Protein AF-A0A3C1PM83-F1 (afdb_monomer)

Secondary structure (DSSP, 8-state):
--PPPP--------------S-------SPEEEEEE-TTT--EEEEEEEE-SS-TTSEEEEEEEE-TTS-EEEEEEEETTEEEEEEEEE-SSSS--EEEEEEEETTEEEEEEEEEESSTT--EEEEEETTSSSEEEEEE-TTSSEEEEEEEEEETTEEEEEEEEEEE-TTS-EEEEEEEETTEEEEEEEEE-TTS-EEEEEEE-TTS-B-EEEEEE-TTS-EEEEEEEETTEEEEEEEHHHHHHHHHHHHHHHHHHHHTTS-GGGHHHHHHHHHHHHH--TT---HHHHHHHHHHHHHHHHHHHHHHHHHHHHHHHHHHHHHHHHHHTTT-HHHHHHHHHHHHHHHHHHHT---HHHHHHHHHHHHHHHHHHHHHHHHHHHHHHHHHHHHHHHHHHHHHH-HHHIIIIIHHHHHHHHHHHH-SSHHHHHHHHHHHHHHHHHHHHHHHHHHHHHHHHHHHHHHHHHHHHH-HHHHHHHHHHHHHHHHHHHH--SHHHHHHHHHHHHHHHHHHHHHHHHHHHHHHHHHHHHHHHHHHHTT-STTHHHHHHHHHHHHHHHHHHHH--SHHHHHHHHHHHHHHHHHHHTTTTS--HHHHHHHHH--SHHHHHHHTT---------

Sequence (621 aa):
MKRIPIFLILIIAFVSGFAQSDIPDLPTSPKAVIGTDAETGQQVKELYYVLKANPAIKHSEYRAFNLSDSLVKQGFYDKGKMHSTWMAYYNSEPYNLMYKGNYNQDAKVGVWTYYYNSPGKAKKEEINYNTSPLEQTKFHRNGSIEGRGTVTQQGNKFIETGKWTLYSTAGKIEAEGTFAGGNKTGEWTSYDASGNKKMIETYNNSGVLDGPKKFFTPAGDVDKTEFYIAGKLDRIEDKFTFLAEELDKLSKNANEQYKTFPVILSGEIAEINASIKNYSKETRTPENLKIGENLRDRFLFATNNFAKLTELNQSITASFAAIESKYKNFHGDVFESEMAANYKAKKEFESVSSVKLKLEKGELLINSIKVTDKRFVDLDANKKKIYEKLAEIEKYLKTDYPKIYNTEYTKIKLKSDSYFMLKTIDEKNIAANLLIPELETMANESAKIKQLDGELNNSSQIMDLYKNTYIPIYTNLAPLYDAAIKKFNGSMDISAKLADGASVMGYLKKIEVDFQSINNQVVAIKNKKLEFENAFKEDKENKYIYKRAGRLIEVYEEAYGLQQITTRKLSVGKEFIAMIDLFLGYKGKDNFELNEKLKEMVTTQEMKDAFGIKNPYPFPE

Radius of gyration: 70.11 Å; Cα contacts (8 Å, |Δi|>4): 840; chains: 1; bounding box: 136×83×180 Å

Solvent-accessible surface area (backbone atoms only — not comparable to full-atom values): 33751 Å² total; per-residue (Å²): 142,86,86,83,88,82,84,81,83,84,86,85,87,83,89,85,83,87,74,95,72,79,80,74,76,60,60,47,80,71,47,77,46,82,50,63,42,89,89,78,71,44,66,24,39,36,40,33,20,21,32,63,95,41,76,89,33,40,16,46,58,35,40,28,18,38,90,86,71,46,74,33,34,37,31,30,26,53,85,57,25,41,22,52,60,36,38,35,26,41,96,48,92,70,64,42,71,31,34,40,31,32,27,58,73,63,40,70,37,48,61,31,41,40,41,48,68,62,92,94,58,40,40,39,36,35,39,30,52,79,44,88,67,30,36,37,40,36,29,38,75,89,69,33,52,32,32,39,32,31,29,46,79,57,90,97,41,77,37,39,25,49,56,35,43,30,30,36,87,86,62,47,59,39,34,36,34,31,27,46,87,60,25,49,24,47,62,31,41,28,33,40,99,86,64,47,61,39,36,36,40,23,20,35,85,83,44,40,41,35,41,57,32,38,32,37,35,99,88,67,49,79,51,35,37,39,32,26,57,84,62,40,83,73,52,76,52,40,63,66,62,54,50,55,52,50,46,52,51,50,51,53,51,46,60,57,64,53,70,80,46,74,85,49,50,50,58,65,54,46,51,52,55,54,52,48,72,72,56,56,93,84,56,95,42,75,67,48,50,52,53,49,52,55,49,46,53,53,48,53,53,52,54,59,48,47,58,53,50,52,52,50,51,51,49,47,51,52,48,51,51,50,51,49,67,70,38,68,82,80,40,63,91,38,44,64,72,69,42,44,62,56,54,50,42,48,55,56,32,71,71,45,38,50,70,69,62,28,51,55,40,46,55,55,41,49,52,51,51,53,53,52,54,49,54,52,53,52,45,53,53,47,53,52,52,52,52,54,36,50,50,59,36,47,72,50,30,55,77,79,34,50,56,30,28,70,58,51,49,49,52,55,48,53,54,52,54,51,46,71,69,50,73,48,67,64,62,29,51,55,48,42,69,61,47,48,60,55,42,52,50,50,32,54,50,50,51,50,50,52,52,49,53,56,55,50,60,54,46,53,57,52,52,54,52,35,51,76,73,38,52,37,57,33,72,69,46,44,64,58,42,54,52,30,49,51,48,31,76,61,41,58,44,68,70,55,28,51,54,31,45,52,50,36,53,53,50,51,54,49,53,52,54,53,49,53,53,49,52,53,48,53,51,49,43,54,52,50,52,51,52,46,49,74,65,33,75,84,36,73,85,46,43,37,47,42,55,54,52,51,53,51,48,54,53,45,49,51,55,38,67,69,42,48,47,62,73,57,27,55,50,47,48,52,52,46,44,53,51,51,52,57,57,54,69,52,64,97,55,94,50,63,72,60,26,58,58,46,64,77,52,84,50,74,64,56,50,31,58,74,72,65,58,82,77,87,72,85,66,84,129

Nearest PDB structures (foldseek):
  5e9u-assembly1_D  TM=5.858E-01  e=2.031E-02  Streptococcus gordonii
  7vfk-assembly1_B  TM=3.932E-01  e=6.225E-03  Staphylococcus aureus subsp. aureus USA300
  7vfm-assembly1_A  TM=3.520E-01  e=4.264E-03  Staphylococcus aureus subsp. aureus USA300
  7vfn-assembly1_A  TM=3.431E-01  e=9.089E-03  Staphylococcus aureus subsp. aureus USA300

Mean predicted aligned error: 18.22 Å

Foldseek 3Di:
DDDDDDDDDDDDDDDDDDDDDDPDQDWDQWDWDWDADPVPRAIWTKTFTAGPVDRVATAAKIWIAHPVRHTAKIAGDHRNFGAAKIWGFDPDPVGHTQKIFGDDRNHTAAKIWGWPDDDQQTWIKIWHPVDVQIKIWTAHSVRATQKIDGWDDDPPDTAFFAKMFGADPVGATQKIAGDDRNAGAAWMWGADPVRATAWIFHAHNVNAGAAWIFGADPVGHTAKIFGDHRNHTDDIDGLLVVLVVLLVVLLVVLVVLCVPPPPQQCVLNVVLVVLVVVLDSVDPDPVSSVSSVVSSVSSVVSVVLSVVLVVLVVLLVVLVVVLCVVCVPPQVLQSCVLCVVLVVLVVVLSNHRDSVVNSVSSVVSSVSSVVSVVLVVLLVVLLVLLVVLLCLLCVQCVPPPVLQCVPPSVVLVVLVVVLVVDRYSVSNSVSSVVSNVVSVVSSVLSVVLVVLVVVVVVLVVVLVVCVVPPVLLNVPLVVVLVVLVVQLSVDRHSVSNNVSSVSNVVSSVVSVVLVVLLVVLVVLLVVLVVVLCVQPVPPPQQVLLSVLLVVLLVLLVVVLVPDSHSVVSSVSSVVSSVSSVLSSVCGPHRPNVLSVQSPPDDDNVSSCVSSVPPDDDDRPD

pLDDT: mean 83.54, std 14.22, range [25.66, 98.25]

Structure (mmCIF, N/CA/C/O backbone):
data_AF-A0A3C1PM83-F1
#
_entry.id   AF-A0A3C1PM83-F1
#
loop_
_atom_site.group_PDB
_atom_site.id
_atom_site.type_symbol
_atom_site.label_atom_id
_atom_site.label_alt_id
_atom_site.label_comp_id
_atom_site.label_asym_id
_atom_site.label_entity_id
_atom_site.label_seq_id
_atom_site.pdbx_PDB_ins_code
_atom_site.Cartn_x
_atom_site.Cartn_y
_atom_site.Cartn_z
_atom_site.occupancy
_atom_site.B_iso_or_equiv
_atom_site.auth_seq_id
_atom_site.auth_comp_id
_atom_site.auth_asym_id
_atom_site.auth_atom_id
_atom_site.pdbx_PDB_model_num
ATOM 1 N N . MET A 1 1 ? 90.529 -6.943 -87.919 1.00 39.31 1 MET A N 1
ATOM 2 C CA . MET A 1 1 ? 91.614 -7.075 -86.917 1.00 39.31 1 MET A CA 1
ATOM 3 C C . MET A 1 1 ? 91.334 -6.175 -85.717 1.00 39.31 1 MET A C 1
ATOM 5 O O . MET A 1 1 ? 91.523 -4.975 -85.825 1.00 39.31 1 MET A O 1
ATOM 9 N N . LYS A 1 2 ? 90.882 -6.747 -84.595 1.00 33.28 2 LYS A N 1
ATOM 10 C CA . LYS A 1 2 ? 91.380 -6.540 -83.217 1.00 33.28 2 LYS A CA 1
ATOM 11 C C . LYS A 1 2 ? 90.613 -7.521 -82.313 1.00 33.28 2 LYS A C 1
ATOM 13 O O . LYS A 1 2 ? 89.455 -7.818 -82.570 1.00 33.28 2 LYS A O 1
ATOM 18 N N . ARG A 1 3 ? 91.356 -8.157 -81.409 1.00 30.62 3 ARG A N 1
ATOM 19 C CA . ARG A 1 3 ? 91.141 -9.500 -80.843 1.00 30.62 3 ARG A CA 1
ATOM 20 C C . ARG A 1 3 ? 90.164 -9.491 -79.658 1.00 30.62 3 ARG A C 1
ATOM 22 O O . ARG A 1 3 ? 90.212 -8.572 -78.851 1.00 30.62 3 ARG A O 1
ATOM 29 N N . ILE A 1 4 ? 89.362 -10.550 -79.532 1.00 30.83 4 ILE A N 1
ATOM 30 C CA . ILE A 1 4 ? 88.585 -10.902 -78.330 1.00 30.83 4 ILE A CA 1
ATOM 31 C C . ILE A 1 4 ? 89.421 -11.921 -77.531 1.00 30.83 4 ILE A C 1
ATOM 33 O O . ILE A 1 4 ? 89.938 -12.857 -78.149 1.00 30.83 4 ILE A O 1
ATOM 37 N N . PRO A 1 5 ? 89.620 -11.764 -76.208 1.00 34.84 5 PRO A N 1
ATOM 38 C CA . PRO A 1 5 ? 90.421 -12.697 -75.428 1.00 34.84 5 PRO A CA 1
ATOM 39 C C . PRO A 1 5 ? 89.619 -13.958 -75.077 1.00 34.84 5 PRO A C 1
ATOM 41 O O . PRO A 1 5 ? 88.510 -13.893 -74.553 1.00 34.84 5 PRO A O 1
ATOM 44 N N . ILE A 1 6 ? 90.220 -15.108 -75.375 1.00 28.92 6 ILE A N 1
ATOM 45 C CA . ILE A 1 6 ? 89.787 -16.450 -74.981 1.00 28.92 6 ILE A CA 1
ATOM 46 C C . ILE A 1 6 ? 90.220 -16.663 -73.526 1.00 28.92 6 ILE A C 1
ATOM 48 O O . ILE A 1 6 ? 91.416 -16.617 -73.238 1.00 28.92 6 ILE A O 1
ATOM 52 N N . PHE A 1 7 ? 89.275 -16.906 -72.615 1.00 29.89 7 PHE A N 1
ATOM 53 C CA . PHE A 1 7 ? 89.589 -17.406 -71.275 1.00 29.89 7 PHE A CA 1
ATOM 54 C C . PHE A 1 7 ? 89.691 -18.934 -71.317 1.00 29.89 7 PHE A C 1
ATOM 56 O O . PHE A 1 7 ? 88.713 -19.639 -71.558 1.00 29.89 7 PHE A O 1
ATOM 63 N N . LEU A 1 8 ? 90.914 -19.419 -71.109 1.00 25.66 8 LEU A N 1
ATOM 64 C CA . LEU A 1 8 ? 91.281 -20.818 -70.921 1.00 25.66 8 LEU A CA 1
ATOM 65 C C . LEU A 1 8 ? 90.934 -21.219 -69.473 1.00 25.66 8 LEU A C 1
ATOM 67 O O . LEU A 1 8 ? 91.426 -20.582 -68.542 1.00 25.66 8 LEU A O 1
ATOM 71 N N . ILE A 1 9 ? 90.130 -22.265 -69.265 1.00 32.97 9 ILE A N 1
ATOM 72 C CA . ILE A 1 9 ? 90.004 -22.922 -67.953 1.00 32.97 9 ILE A CA 1
ATOM 73 C C . ILE A 1 9 ? 90.924 -24.144 -67.959 1.00 32.97 9 ILE A C 1
ATOM 75 O O . ILE A 1 9 ? 90.742 -25.080 -68.736 1.00 32.97 9 ILE A O 1
ATOM 79 N N . LEU A 1 10 ? 91.939 -24.087 -67.099 1.00 27.20 10 LEU A N 1
ATOM 80 C CA . LEU A 1 10 ? 92.890 -25.152 -66.801 1.00 27.20 10 LEU A CA 1
ATOM 81 C C . LEU A 1 10 ? 92.212 -26.204 -65.910 1.00 27.20 10 LEU A C 1
ATOM 83 O O . LEU A 1 10 ? 91.784 -25.895 -64.800 1.00 27.20 10 LEU A O 1
ATOM 87 N N . ILE A 1 11 ? 92.148 -27.447 -66.386 1.00 32.34 11 ILE A N 1
ATOM 88 C CA . ILE A 1 11 ? 91.860 -28.627 -65.564 1.00 32.34 11 ILE A CA 1
ATOM 89 C C . ILE A 1 11 ? 93.205 -29.155 -65.056 1.00 32.34 11 ILE A C 1
ATOM 91 O O . ILE A 1 11 ? 94.041 -29.576 -65.853 1.00 32.34 11 ILE A O 1
ATOM 95 N N . ILE A 1 12 ? 93.407 -29.146 -63.737 1.00 32.59 12 ILE A N 1
ATOM 96 C CA . ILE A 1 12 ? 94.459 -29.920 -63.069 1.00 32.59 12 ILE A CA 1
ATOM 97 C C . ILE A 1 12 ? 93.770 -31.096 -62.380 1.00 32.59 12 ILE A C 1
ATOM 99 O O . ILE A 1 12 ? 92.945 -30.904 -61.490 1.00 32.59 12 ILE A O 1
ATOM 103 N N . ALA A 1 13 ? 94.115 -32.307 -62.809 1.00 34.12 13 ALA A N 1
ATOM 104 C CA . ALA A 1 13 ? 93.794 -33.546 -62.119 1.00 34.12 13 ALA A CA 1
ATOM 105 C C . ALA A 1 13 ? 95.011 -33.990 -61.294 1.00 34.12 13 ALA A C 1
ATOM 107 O O . ALA A 1 13 ? 96.122 -34.051 -61.819 1.00 34.12 13 ALA A O 1
ATOM 108 N N . PHE A 1 14 ? 94.786 -34.352 -60.031 1.00 32.16 14 PHE A N 1
ATOM 109 C CA . PHE A 1 14 ? 95.650 -35.269 -59.290 1.00 32.16 14 PHE A CA 1
ATOM 110 C C . PHE A 1 14 ? 94.783 -36.381 -58.682 1.00 32.16 14 PHE A C 1
ATOM 112 O O . PHE A 1 14 ? 93.689 -36.141 -58.179 1.00 32.16 14 PHE A O 1
ATOM 119 N N . VAL A 1 15 ? 95.284 -37.602 -58.843 1.00 34.34 15 VAL A N 1
ATOM 120 C CA . VAL A 1 15 ? 94.665 -38.931 -58.689 1.00 34.34 15 VAL A CA 1
ATOM 121 C C . VAL A 1 15 ? 94.499 -39.281 -57.196 1.00 34.34 15 VAL A C 1
ATOM 123 O O . VAL A 1 15 ? 95.388 -38.984 -56.406 1.00 34.34 15 VAL A O 1
ATOM 126 N N . SER A 1 16 ? 93.401 -39.882 -56.719 1.00 32.53 16 SER A N 1
ATOM 127 C CA . SER A 1 16 ? 93.244 -41.346 -56.569 1.00 32.53 16 SER A CA 1
ATOM 128 C C . SER A 1 16 ? 91.945 -41.687 -55.809 1.00 32.53 16 SER A C 1
ATOM 130 O O . SER A 1 16 ? 91.631 -41.038 -54.817 1.00 32.53 16 SER A O 1
ATOM 132 N N . GLY A 1 17 ? 91.225 -42.733 -56.246 1.00 34.78 17 GLY A N 1
ATOM 133 C CA . GLY A 1 17 ? 90.116 -43.360 -55.502 1.00 34.78 17 GLY A CA 1
ATOM 134 C C . GLY A 1 17 ? 88.759 -43.333 -56.217 1.00 34.78 17 GLY A C 1
ATOM 135 O O . GLY A 1 17 ? 87.916 -42.496 -55.920 1.00 34.78 17 GLY A O 1
ATOM 136 N N . PHE A 1 18 ? 88.525 -44.260 -57.152 1.00 33.16 18 PHE A N 1
ATOM 137 C CA . PHE A 1 18 ? 87.206 -44.465 -57.761 1.00 33.16 18 PHE A CA 1
ATOM 138 C C . PHE A 1 18 ? 86.255 -45.166 -56.778 1.00 33.16 18 PHE A C 1
ATOM 140 O O . PHE A 1 18 ? 86.441 -46.341 -56.469 1.00 33.16 18 PHE A O 1
ATOM 147 N N . ALA A 1 19 ? 85.186 -44.475 -56.383 1.00 33.41 19 ALA A N 1
ATOM 148 C CA . ALA A 1 19 ? 83.863 -45.082 -56.313 1.00 33.41 19 ALA A CA 1
ATOM 149 C C . ALA A 1 19 ? 83.103 -44.629 -57.569 1.00 33.41 19 ALA A C 1
ATOM 151 O O . ALA A 1 19 ? 83.014 -43.440 -57.872 1.00 33.41 19 ALA A O 1
ATOM 152 N N . GLN A 1 20 ? 82.640 -45.594 -58.354 1.00 46.00 20 GLN A N 1
ATOM 153 C CA . GLN A 1 20 ? 81.934 -45.389 -59.609 1.00 46.00 20 GLN A CA 1
ATOM 154 C C . GLN A 1 20 ? 80.475 -45.017 -59.318 1.00 46.00 20 GLN A C 1
ATOM 156 O O . GLN A 1 20 ? 79.624 -45.889 -59.193 1.00 46.00 20 GLN A O 1
ATOM 161 N N . SER A 1 21 ? 80.190 -43.722 -59.195 1.00 42.44 21 SER A N 1
ATOM 162 C CA . SER A 1 21 ? 78.826 -43.182 -59.233 1.00 42.44 21 SER A CA 1
ATOM 163 C C . SER A 1 21 ? 78.875 -41.703 -59.615 1.00 42.44 21 SER A C 1
ATOM 165 O O . SER A 1 21 ? 79.473 -40.902 -58.902 1.00 42.44 21 SER A O 1
ATOM 167 N N . ASP A 1 22 ? 78.261 -41.384 -60.754 1.00 46.75 22 ASP A N 1
ATOM 168 C CA . ASP A 1 22 ? 77.989 -40.040 -61.271 1.00 46.75 22 ASP A CA 1
ATOM 169 C C . ASP A 1 22 ? 79.208 -39.131 -61.482 1.00 46.75 22 ASP A C 1
ATOM 171 O O . ASP A 1 22 ? 79.357 -38.083 -60.859 1.00 46.75 22 ASP A O 1
ATOM 175 N N . ILE A 1 23 ? 80.043 -39.473 -62.470 1.00 45.38 23 ILE A N 1
ATOM 176 C CA . ILE A 1 23 ? 80.767 -38.419 -63.193 1.00 45.38 23 ILE A CA 1
ATOM 177 C C . ILE A 1 23 ? 79.677 -37.590 -63.894 1.00 45.38 23 ILE A C 1
ATOM 179 O O . ILE A 1 23 ? 78.988 -38.155 -64.749 1.00 45.38 23 ILE A O 1
ATOM 183 N N . PRO A 1 24 ? 79.461 -36.305 -63.547 1.00 53.44 24 PRO A N 1
ATOM 184 C CA . PRO A 1 24 ? 78.467 -35.492 -64.233 1.00 53.44 24 PRO A CA 1
ATOM 185 C C . PRO A 1 24 ? 78.803 -35.480 -65.724 1.00 53.44 24 PRO A C 1
ATOM 187 O O . PRO A 1 24 ? 79.942 -35.186 -66.096 1.00 53.44 24 PRO A O 1
ATOM 190 N N . ASP A 1 25 ? 77.836 -35.861 -66.566 1.00 59.59 25 ASP A N 1
ATOM 191 C CA . ASP A 1 25 ? 78.023 -35.887 -68.015 1.00 59.59 25 ASP A CA 1
ATOM 192 C C . ASP A 1 25 ? 78.329 -34.457 -68.471 1.00 59.59 25 ASP A C 1
ATOM 194 O O . ASP A 1 25 ? 77.460 -33.584 -68.467 1.00 59.59 25 ASP A O 1
ATOM 198 N N . LEU A 1 26 ? 79.608 -34.194 -68.749 1.00 59.12 26 LEU A N 1
ATOM 199 C CA . LEU A 1 26 ? 80.083 -32.853 -69.052 1.00 59.12 26 LEU A CA 1
ATOM 200 C C . LEU A 1 26 ? 79.371 -32.360 -70.319 1.00 59.12 26 LEU A C 1
ATOM 202 O O . LEU A 1 26 ? 79.312 -33.102 -71.307 1.00 59.12 26 LEU A O 1
ATOM 206 N N . PRO A 1 27 ? 78.842 -31.124 -70.324 1.00 64.00 27 PRO A N 1
ATOM 207 C CA . PRO A 1 27 ? 78.169 -30.592 -71.497 1.00 64.00 27 PRO A CA 1
ATOM 208 C C . PRO A 1 27 ? 79.124 -30.562 -72.699 1.00 64.00 27 PRO A C 1
ATOM 210 O O . PRO A 1 27 ? 80.335 -30.370 -72.556 1.00 64.00 27 PRO A O 1
ATOM 213 N N . THR A 1 28 ? 78.581 -30.753 -73.905 1.00 74.31 28 THR A N 1
ATOM 214 C CA . THR A 1 28 ? 79.349 -30.588 -75.152 1.00 74.31 28 THR A CA 1
ATOM 215 C C . THR A 1 28 ? 79.771 -29.127 -75.359 1.00 74.31 28 THR A C 1
ATOM 217 O O . THR A 1 28 ? 79.403 -28.246 -74.592 1.00 74.31 28 THR A O 1
ATOM 220 N N . SER A 1 29 ? 80.482 -28.803 -76.442 1.00 72.94 29 SER A N 1
ATOM 221 C CA . SER A 1 29 ? 80.517 -27.408 -76.913 1.00 72.94 29 SER A CA 1
ATOM 222 C C . SER A 1 29 ? 79.086 -26.907 -77.193 1.00 72.94 29 SER A C 1
ATOM 224 O O . SER A 1 29 ? 78.239 -27.719 -77.592 1.00 72.94 29 SER A O 1
ATOM 226 N N . PRO A 1 30 ? 78.787 -25.611 -76.978 1.00 83.38 30 PRO A N 1
ATOM 227 C CA . PRO A 1 30 ? 77.433 -25.102 -77.152 1.00 83.38 30 PRO A CA 1
ATOM 228 C C . PRO A 1 30 ? 77.016 -25.161 -78.627 1.00 83.38 30 PRO A C 1
ATOM 230 O O . PRO A 1 30 ? 77.809 -24.879 -79.527 1.00 83.38 30 PRO A O 1
ATOM 233 N N . LYS A 1 31 ? 75.755 -25.522 -78.874 1.00 85.56 31 LYS A N 1
ATOM 234 C CA . LYS A 1 31 ? 75.116 -25.482 -80.192 1.00 85.56 31 LYS A CA 1
ATOM 235 C C . LYS A 1 31 ? 74.414 -24.141 -80.371 1.00 85.56 31 LYS A C 1
ATOM 237 O O . LYS A 1 31 ? 73.708 -23.699 -79.467 1.00 85.56 31 LYS A O 1
ATOM 242 N N . ALA A 1 32 ? 74.588 -23.530 -81.541 1.00 86.50 32 ALA A N 1
ATOM 243 C CA . ALA A 1 32 ? 73.890 -22.314 -81.944 1.00 86.50 32 ALA A CA 1
ATOM 244 C C . ALA A 1 32 ? 72.963 -22.613 -83.129 1.00 86.50 32 ALA A C 1
ATOM 246 O O . ALA A 1 32 ? 73.421 -23.139 -84.144 1.00 86.50 32 ALA A O 1
ATOM 247 N N . VAL A 1 33 ? 71.671 -22.300 -83.007 1.00 90.31 33 VAL A N 1
ATOM 248 C CA . VAL A 1 33 ? 70.663 -22.537 -84.059 1.00 90.31 33 VAL A CA 1
ATOM 249 C C . VAL A 1 33 ? 69.651 -21.396 -84.122 1.00 90.31 33 VAL A C 1
ATOM 251 O O . VAL A 1 33 ? 69.457 -20.678 -83.144 1.00 90.31 33 VAL A O 1
ATOM 254 N N . ILE A 1 34 ? 68.974 -21.246 -85.260 1.00 88.44 34 ILE A N 1
ATOM 255 C CA . ILE A 1 34 ? 67.780 -20.398 -85.364 1.00 88.44 34 ILE A CA 1
ATOM 256 C C . ILE A 1 34 ? 66.564 -21.271 -85.047 1.00 88.44 34 ILE A C 1
ATOM 258 O O . ILE A 1 34 ? 66.358 -22.300 -85.688 1.00 88.44 34 ILE A O 1
ATOM 262 N N . GLY A 1 35 ? 65.788 -20.869 -84.045 1.00 85.25 35 GLY A N 1
ATOM 263 C CA . GLY A 1 35 ? 64.574 -21.539 -83.589 1.00 85.25 35 GLY A CA 1
ATOM 264 C C . GLY A 1 35 ? 63.394 -20.574 -83.475 1.00 85.25 35 GLY A C 1
ATOM 265 O O . GLY A 1 35 ? 63.436 -19.439 -83.954 1.00 85.25 35 GLY A O 1
ATOM 266 N N . THR A 1 36 ? 62.317 -21.028 -82.842 1.00 84.38 36 THR A N 1
ATOM 267 C CA . THR A 1 36 ? 61.124 -20.222 -82.550 1.00 84.38 36 THR A CA 1
ATOM 268 C C . THR A 1 36 ? 60.777 -20.393 -81.078 1.00 84.38 36 THR A C 1
ATOM 270 O O . THR A 1 36 ? 60.639 -21.522 -80.612 1.00 84.38 36 THR A O 1
ATOM 273 N N . ASP A 1 37 ? 60.658 -19.290 -80.338 1.00 79.69 37 ASP A N 1
ATOM 274 C CA . ASP A 1 37 ? 60.288 -19.343 -78.925 1.00 79.69 37 ASP A CA 1
ATOM 275 C C . ASP A 1 37 ? 58.825 -19.792 -78.786 1.00 79.69 37 ASP A C 1
ATOM 277 O O . ASP A 1 37 ? 57.917 -19.208 -79.376 1.00 79.69 37 ASP A O 1
ATOM 281 N N . ALA A 1 38 ? 58.601 -20.850 -78.007 1.00 73.12 38 ALA A N 1
ATOM 282 C CA . ALA A 1 38 ? 57.297 -21.500 -77.893 1.00 73.12 38 ALA A CA 1
ATOM 283 C C . ALA A 1 38 ? 56.226 -20.650 -77.180 1.00 73.12 38 ALA A C 1
ATOM 285 O O . ALA A 1 38 ? 55.039 -20.919 -77.339 1.00 73.12 38 ALA A O 1
ATOM 286 N N . GLU A 1 39 ? 56.619 -19.642 -76.394 1.00 72.00 39 GLU A N 1
ATOM 287 C CA . GLU A 1 39 ? 55.688 -18.789 -75.642 1.00 72.00 39 GLU A CA 1
ATOM 288 C C . GLU A 1 39 ? 55.254 -17.564 -76.454 1.00 72.00 39 GLU A C 1
ATOM 290 O O . GLU A 1 39 ? 54.113 -17.118 -76.351 1.00 72.00 39 GLU A O 1
ATOM 295 N N . THR A 1 40 ? 56.160 -17.020 -77.269 1.00 72.75 40 THR A N 1
ATOM 296 C CA . THR A 1 40 ? 55.955 -15.776 -78.027 1.00 72.75 40 THR A CA 1
ATOM 297 C C . THR A 1 40 ? 55.748 -15.994 -79.526 1.00 72.75 40 THR A C 1
ATOM 299 O O . THR A 1 40 ? 55.260 -15.093 -80.207 1.00 72.75 40 THR A O 1
ATOM 302 N N . GLY A 1 41 ? 56.129 -17.158 -80.063 1.00 78.88 41 GLY A N 1
ATOM 303 C CA . GLY A 1 41 ? 56.103 -17.463 -81.497 1.00 78.88 41 GLY A CA 1
ATOM 304 C C . GLY A 1 41 ? 57.161 -16.719 -82.323 1.00 78.88 41 GLY A C 1
ATOM 305 O O . GLY A 1 41 ? 57.122 -16.764 -83.551 1.00 78.88 41 GLY A O 1
ATOM 306 N N . GLN A 1 42 ? 58.097 -16.012 -81.683 1.00 83.25 42 GLN A N 1
ATOM 307 C CA . GLN A 1 42 ? 59.105 -15.196 -82.363 1.00 83.25 42 GLN A CA 1
ATOM 308 C C . GLN A 1 42 ? 60.348 -16.013 -82.734 1.00 83.25 42 GLN A C 1
ATOM 310 O O . GLN A 1 42 ? 60.757 -16.911 -81.997 1.00 83.25 42 GLN A O 1
ATOM 315 N N . GLN A 1 43 ? 60.986 -15.678 -83.863 1.00 88.50 43 GLN A N 1
ATOM 316 C CA . GLN A 1 43 ? 62.273 -16.271 -84.235 1.00 88.50 43 GLN A CA 1
ATOM 317 C C . GLN A 1 43 ? 63.383 -15.813 -83.287 1.00 88.50 43 GLN A C 1
ATOM 319 O O . GLN A 1 43 ? 63.543 -14.618 -83.027 1.00 88.50 43 GLN A O 1
ATOM 324 N N . VAL A 1 44 ? 64.176 -16.770 -82.810 1.00 90.50 44 VAL A N 1
ATOM 325 C CA . VAL A 1 44 ? 65.268 -16.537 -81.859 1.00 90.50 44 VAL A CA 1
ATOM 326 C C . VAL A 1 44 ? 66.521 -17.303 -82.271 1.00 90.50 44 VAL A C 1
ATOM 328 O O . VAL A 1 44 ? 66.443 -18.382 -82.855 1.00 90.50 44 VAL A O 1
ATOM 331 N N . LYS A 1 45 ? 67.693 -16.753 -81.954 1.00 92.88 45 LYS A N 1
ATOM 332 C CA . LYS A 1 45 ? 68.971 -17.468 -81.990 1.00 92.88 45 LYS A CA 1
ATOM 333 C C . LYS A 1 45 ? 69.139 -18.173 -80.647 1.00 92.88 45 LYS A C 1
ATOM 335 O O . LYS A 1 45 ? 69.327 -17.516 -79.626 1.00 92.88 45 LYS A O 1
ATOM 340 N N . GLU A 1 46 ? 69.045 -19.494 -80.625 1.00 92.81 46 GLU A N 1
ATOM 341 C CA . GLU A 1 46 ? 69.260 -20.287 -79.415 1.00 92.81 46 GLU A CA 1
ATOM 342 C C . GLU A 1 46 ? 70.733 -20.682 -79.289 1.00 92.81 46 GLU A C 1
ATOM 344 O O . GLU A 1 46 ? 71.348 -21.117 -80.262 1.00 92.81 46 GLU A O 1
ATOM 349 N N . LEU A 1 47 ? 71.272 -20.582 -78.077 1.00 93.12 47 LEU A N 1
ATOM 350 C CA . LEU A 1 47 ? 72.576 -21.081 -77.661 1.00 93.12 47 LEU A CA 1
ATOM 351 C C . LEU A 1 47 ? 72.368 -22.031 -76.481 1.00 93.12 47 LEU A C 1
ATOM 353 O O . LEU A 1 47 ? 71.927 -21.609 -75.410 1.00 93.12 47 LEU A O 1
ATOM 357 N N . TYR A 1 48 ? 72.667 -23.312 -76.666 1.00 92.12 48 TYR A N 1
ATOM 358 C CA . TYR A 1 48 ? 72.406 -24.320 -75.642 1.00 92.12 48 TYR A CA 1
ATOM 359 C C . TYR A 1 48 ? 73.415 -25.452 -75.647 1.00 92.12 48 TYR A C 1
ATOM 361 O O . TYR A 1 48 ? 74.061 -25.753 -76.650 1.00 92.12 48 TYR A O 1
ATOM 369 N N . TYR A 1 49 ? 73.502 -26.116 -74.507 1.00 90.75 49 TYR A N 1
ATOM 370 C CA . TYR A 1 49 ? 74.298 -27.314 -74.321 1.00 90.75 49 TYR A CA 1
ATOM 371 C C . TYR A 1 49 ? 73.416 -28.564 -74.451 1.00 90.75 49 TYR A C 1
ATOM 373 O O . TYR A 1 49 ? 72.200 -28.522 -74.235 1.00 90.75 49 TYR A O 1
ATOM 381 N N . VAL A 1 50 ? 74.019 -29.679 -74.858 1.00 89.69 50 VAL A N 1
ATOM 382 C CA . VAL A 1 50 ? 73.359 -30.990 -74.935 1.00 89.69 50 VAL A CA 1
ATOM 383 C C . VAL A 1 50 ? 74.150 -32.014 -74.134 1.00 89.69 50 VAL A C 1
ATOM 385 O O . VAL A 1 50 ? 75.342 -31.820 -73.883 1.00 89.69 50 VAL A O 1
ATOM 388 N N . LEU A 1 51 ? 73.495 -33.106 -73.742 1.00 86.75 51 LEU A N 1
ATOM 389 C CA . LEU A 1 51 ? 74.181 -34.237 -73.119 1.00 86.75 51 LEU A CA 1
ATOM 390 C C . LEU A 1 51 ? 75.199 -34.828 -74.094 1.00 86.75 51 LEU A C 1
ATOM 392 O O . LEU A 1 51 ? 74.888 -35.059 -75.266 1.00 86.75 51 LEU A O 1
ATOM 396 N N . LYS A 1 52 ? 76.403 -35.133 -73.608 1.00 82.44 52 LYS A N 1
ATOM 397 C CA . LYS A 1 52 ? 77.414 -35.821 -74.415 1.00 82.44 52 LYS A CA 1
ATOM 398 C C . LYS A 1 52 ? 76.947 -37.235 -74.758 1.00 82.44 52 LYS A C 1
ATOM 400 O O . LYS A 1 52 ? 77.150 -37.678 -75.886 1.00 82.44 52 LYS A O 1
ATOM 405 N N . ALA A 1 53 ? 76.266 -37.903 -73.825 1.00 85.50 53 ALA A N 1
ATOM 406 C CA . ALA A 1 53 ? 75.670 -39.217 -74.048 1.00 85.50 53 ALA A CA 1
ATOM 407 C C . ALA A 1 53 ? 74.515 -39.205 -75.070 1.00 85.50 53 ALA A C 1
ATOM 409 O O . ALA A 1 53 ? 74.276 -40.213 -75.732 1.00 85.50 53 ALA A O 1
ATOM 410 N N . ASN A 1 54 ? 73.795 -38.085 -75.217 1.00 85.88 54 ASN A N 1
ATOM 411 C CA . ASN A 1 54 ? 72.724 -37.944 -76.205 1.00 85.88 54 ASN A CA 1
ATOM 412 C C . ASN A 1 54 ? 72.606 -36.492 -76.711 1.00 85.88 54 ASN A C 1
ATOM 414 O O . ASN A 1 54 ? 71.904 -35.677 -76.101 1.00 85.88 54 ASN A O 1
ATOM 418 N N . PRO A 1 55 ? 73.210 -36.175 -77.872 1.00 85.94 55 PRO A N 1
ATOM 419 C CA . PRO A 1 55 ? 73.221 -34.820 -78.417 1.00 85.94 55 PRO A CA 1
ATOM 420 C C . PRO A 1 55 ? 71.857 -34.252 -78.842 1.00 85.94 55 PRO A C 1
ATOM 422 O O . PRO A 1 55 ? 71.820 -33.104 -79.297 1.00 85.94 55 PRO A O 1
ATOM 425 N N . ALA A 1 56 ? 70.768 -35.027 -78.758 1.00 87.12 56 ALA A N 1
ATOM 426 C CA . ALA A 1 56 ? 69.400 -34.559 -78.991 1.00 87.12 56 ALA A CA 1
ATOM 427 C C . ALA A 1 56 ? 68.749 -33.949 -77.734 1.00 87.12 56 ALA A C 1
ATOM 429 O O . ALA A 1 56 ? 67.739 -33.258 -77.842 1.00 87.12 56 ALA A O 1
ATOM 430 N N . ILE A 1 57 ? 69.314 -34.185 -76.547 1.00 90.00 57 ILE A N 1
ATOM 431 C CA . ILE A 1 57 ? 68.737 -33.765 -75.266 1.00 90.00 57 ILE A CA 1
ATOM 432 C C . ILE A 1 57 ? 69.458 -32.511 -74.763 1.00 90.00 57 ILE A C 1
ATOM 434 O O . ILE A 1 57 ? 70.656 -32.563 -74.484 1.00 90.00 57 ILE A O 1
ATOM 438 N N . LYS A 1 58 ? 68.730 -31.394 -74.607 1.00 91.94 58 LYS A N 1
ATOM 439 C CA . LYS A 1 58 ? 69.251 -30.152 -74.003 1.00 91.94 58 LYS A CA 1
ATOM 440 C C . LYS A 1 58 ? 69.648 -30.396 -72.538 1.00 91.94 58 LYS A C 1
ATOM 442 O O . LYS A 1 58 ? 68.895 -31.011 -71.789 1.00 91.94 58 LYS A O 1
ATOM 447 N N . HIS A 1 59 ? 70.812 -29.926 -72.108 1.00 93.06 59 HIS A N 1
ATOM 448 C CA . HIS A 1 59 ? 71.288 -30.055 -70.725 1.00 93.06 59 HIS A CA 1
ATOM 449 C C . HIS A 1 59 ? 72.295 -28.953 -70.419 1.00 93.06 59 HIS A C 1
ATOM 451 O O . HIS A 1 59 ? 73.069 -28.616 -71.297 1.00 93.06 59 HIS A O 1
ATOM 457 N N . SER A 1 60 ? 72.334 -28.454 -69.184 1.00 91.12 60 SER A N 1
ATOM 458 C CA . SER A 1 60 ? 73.071 -27.263 -68.754 1.00 91.12 60 SER A CA 1
ATOM 459 C C . SER A 1 60 ? 72.468 -25.954 -69.291 1.00 91.12 60 SER A C 1
ATOM 461 O O . SER A 1 60 ? 71.269 -25.873 -69.560 1.00 91.12 60 SER A O 1
ATOM 463 N N . GLU A 1 61 ? 73.267 -24.892 -69.342 1.00 92.94 61 GLU A N 1
ATOM 464 C CA . GLU A 1 61 ? 72.821 -23.528 -69.617 1.00 92.94 61 GLU A CA 1
ATOM 465 C C . GLU A 1 61 ? 72.109 -23.380 -70.981 1.00 92.94 61 GLU A C 1
ATOM 467 O O . GLU A 1 61 ? 72.467 -23.978 -71.998 1.00 92.94 61 GLU A O 1
ATOM 472 N N . TYR A 1 62 ? 71.080 -22.544 -71.004 1.00 94.31 62 TYR A N 1
ATOM 473 C CA . TYR A 1 62 ? 70.334 -22.162 -72.192 1.00 94.31 62 TYR A CA 1
ATOM 474 C C . TYR A 1 62 ? 70.246 -20.647 -72.266 1.00 94.31 62 TYR A C 1
ATOM 476 O O . TYR A 1 62 ? 69.894 -19.993 -71.284 1.00 94.31 62 TYR A O 1
ATOM 484 N N . ARG A 1 63 ? 70.509 -20.092 -73.448 1.00 94.50 63 ARG A N 1
ATOM 485 C CA . ARG A 1 63 ? 70.283 -18.684 -73.770 1.00 94.50 63 ARG A CA 1
ATOM 486 C C . ARG A 1 63 ? 69.583 -18.580 -75.118 1.00 94.50 63 ARG A C 1
ATOM 488 O O . ARG A 1 63 ? 69.899 -19.317 -76.043 1.00 94.50 63 ARG A O 1
ATOM 495 N N . ALA A 1 64 ? 68.658 -17.644 -75.242 1.00 92.44 64 ALA A N 1
ATOM 496 C CA . ALA A 1 64 ? 68.036 -17.275 -76.502 1.00 92.44 64 ALA A CA 1
ATOM 497 C C . ALA A 1 64 ? 68.197 -15.776 -76.718 1.00 92.44 64 ALA A C 1
ATOM 499 O O . ALA A 1 64 ? 67.984 -14.984 -75.795 1.00 92.44 64 ALA A O 1
ATOM 500 N N . PHE A 1 65 ? 68.542 -15.400 -77.941 1.00 91.56 65 PHE A N 1
ATOM 501 C CA . PHE A 1 65 ? 68.721 -14.025 -78.377 1.00 91.56 65 PHE A CA 1
ATOM 502 C C . PHE A 1 65 ? 67.717 -13.704 -79.483 1.00 91.56 65 PHE A C 1
ATOM 504 O O . PHE A 1 65 ? 67.339 -14.583 -80.258 1.00 91.56 65 PHE A O 1
ATOM 511 N N . ASN A 1 66 ? 67.288 -12.451 -79.593 1.00 88.75 66 ASN A N 1
ATOM 512 C CA . ASN A 1 66 ? 66.570 -12.008 -80.785 1.00 88.75 66 ASN A CA 1
ATOM 513 C C . ASN A 1 66 ? 67.516 -11.944 -82.005 1.00 88.75 66 ASN A C 1
ATOM 515 O O . ASN A 1 66 ? 68.722 -12.185 -81.905 1.00 88.75 66 ASN A O 1
ATOM 519 N N . LEU A 1 67 ? 66.983 -11.613 -83.185 1.00 86.69 67 LEU A N 1
ATOM 520 C CA . LEU A 1 67 ? 67.793 -11.534 -84.410 1.00 86.69 67 LEU A CA 1
ATOM 521 C C . LEU A 1 67 ? 68.876 -10.435 -84.361 1.00 86.69 67 LEU A C 1
ATOM 523 O O . LEU A 1 67 ? 69.889 -10.566 -85.052 1.00 86.69 67 LEU A O 1
ATOM 527 N N . SER A 1 68 ? 68.697 -9.433 -83.495 1.00 86.88 68 SER A N 1
ATOM 528 C CA . SER A 1 68 ? 69.632 -8.334 -83.209 1.00 86.88 68 SER A CA 1
ATOM 529 C C . SER A 1 68 ? 70.610 -8.635 -82.057 1.00 86.88 68 SER A C 1
ATOM 531 O O . SER A 1 68 ? 71.189 -7.713 -81.491 1.00 86.88 68 SER A O 1
ATOM 533 N N . ASP A 1 69 ? 70.779 -9.909 -81.681 1.00 87.06 69 ASP A N 1
ATOM 534 C CA . ASP A 1 69 ? 71.732 -10.401 -80.668 1.00 87.06 69 ASP A CA 1
ATOM 535 C C . ASP A 1 69 ? 71.493 -9.919 -79.222 1.00 87.06 69 ASP A C 1
ATOM 537 O O . ASP A 1 69 ? 72.366 -10.026 -78.360 1.00 87.06 69 ASP A O 1
ATOM 541 N N . SER A 1 70 ? 70.281 -9.457 -78.907 1.00 88.12 70 SER A N 1
ATOM 542 C CA . SER A 1 70 ? 69.874 -9.122 -77.535 1.00 88.12 70 SER A CA 1
ATOM 543 C C . SER A 1 70 ? 69.280 -10.334 -76.818 1.00 88.12 70 SER A C 1
ATOM 545 O O . SER A 1 70 ? 68.457 -11.048 -77.390 1.00 88.12 70 SER A O 1
ATOM 547 N N . LEU A 1 71 ? 69.679 -10.577 -75.564 1.00 88.88 71 LEU A N 1
ATOM 548 C CA . LEU A 1 71 ? 69.209 -11.710 -74.756 1.00 88.88 71 LEU A CA 1
ATOM 549 C C . LEU A 1 71 ? 67.709 -11.575 -74.442 1.00 88.88 71 LEU A C 1
ATOM 551 O O . LEU A 1 71 ? 67.296 -10.612 -73.802 1.00 88.88 71 LEU A O 1
ATOM 555 N N . VAL A 1 72 ? 66.908 -12.566 -74.842 1.00 89.69 72 VAL A N 1
ATOM 556 C CA . VAL A 1 72 ? 65.450 -12.601 -74.615 1.00 89.69 72 VAL A CA 1
ATOM 557 C C . VAL A 1 72 ? 65.005 -13.720 -73.676 1.00 89.69 72 VAL A C 1
ATOM 559 O O . VAL A 1 72 ? 63.941 -13.619 -73.071 1.00 89.69 72 VAL A O 1
ATOM 562 N N . LYS A 1 73 ? 65.818 -14.766 -73.483 1.00 92.38 73 LYS A N 1
ATOM 563 C CA . LYS A 1 73 ? 65.521 -15.856 -72.540 1.00 92.38 73 LYS A CA 1
ATOM 564 C C . LYS A 1 73 ? 66.801 -16.511 -72.049 1.00 92.38 73 LYS A C 1
ATOM 566 O O . LYS A 1 73 ? 67.735 -16.681 -72.824 1.00 92.38 73 LYS A O 1
ATOM 571 N N . GLN A 1 74 ? 66.843 -16.912 -70.788 1.00 95.00 74 GLN A N 1
ATOM 572 C CA . GLN A 1 74 ? 67.921 -17.734 -70.250 1.00 95.00 74 GLN A CA 1
ATOM 573 C C . GLN A 1 74 ? 67.430 -18.669 -69.148 1.00 95.00 74 GLN A C 1
ATOM 575 O O . GLN A 1 74 ? 66.442 -18.377 -68.471 1.00 95.00 74 GLN A O 1
ATOM 580 N N . GLY A 1 75 ? 68.144 -19.771 -68.952 1.00 95.56 75 GLY A N 1
ATOM 581 C CA . GLY A 1 75 ? 67.905 -20.707 -67.862 1.00 95.56 75 GLY A CA 1
ATOM 582 C C . GLY A 1 75 ? 68.787 -21.942 -67.960 1.00 95.56 75 GLY A C 1
ATOM 583 O O . GLY A 1 75 ? 69.840 -21.906 -68.594 1.00 95.56 75 GLY A O 1
ATOM 584 N N . PHE A 1 76 ? 68.354 -23.036 -67.340 1.00 94.25 76 PHE A N 1
ATOM 585 C CA . PHE A 1 76 ? 69.078 -24.305 -67.346 1.00 94.25 76 PHE A CA 1
ATOM 586 C C . PHE A 1 76 ? 68.153 -25.448 -67.749 1.00 94.25 76 PHE A C 1
ATOM 588 O O . PHE A 1 76 ? 66.997 -25.509 -67.329 1.00 94.25 76 PHE A O 1
ATOM 595 N N . TYR A 1 77 ? 68.673 -26.370 -68.549 1.00 94.38 77 TYR A N 1
ATOM 596 C CA . TYR A 1 77 ? 68.064 -27.676 -68.746 1.00 94.38 77 TYR A CA 1
ATOM 597 C C . TYR A 1 77 ? 68.774 -28.717 -67.886 1.00 94.38 77 TYR A C 1
ATOM 599 O O . TYR A 1 77 ? 69.998 -28.741 -67.802 1.00 94.38 77 TYR A O 1
ATOM 607 N N . ASP A 1 78 ? 68.017 -29.637 -67.310 1.00 93.06 78 ASP A N 1
ATOM 608 C CA . ASP A 1 78 ? 68.527 -30.895 -66.788 1.00 93.06 78 ASP A CA 1
ATOM 609 C C . ASP A 1 78 ? 67.865 -32.042 -67.560 1.00 93.06 78 ASP A C 1
ATOM 611 O O . ASP A 1 78 ? 66.651 -32.219 -67.505 1.00 93.06 78 ASP A O 1
ATOM 615 N N . LYS A 1 79 ? 68.657 -32.780 -68.351 1.00 92.38 79 LYS A N 1
ATOM 616 C CA . LYS A 1 79 ? 68.227 -33.962 -69.116 1.00 92.38 79 LYS A CA 1
ATOM 617 C C . LYS A 1 79 ? 66.965 -33.718 -69.959 1.00 92.38 79 LYS A C 1
ATOM 619 O O . LYS A 1 79 ? 66.050 -34.533 -69.996 1.00 92.38 79 LYS A O 1
ATOM 624 N N . GLY A 1 80 ? 66.944 -32.593 -70.670 1.00 92.38 80 GLY A N 1
ATOM 625 C CA . GLY A 1 80 ? 65.890 -32.210 -71.610 1.00 92.38 80 GLY A CA 1
ATOM 626 C C . GLY A 1 80 ? 64.763 -31.396 -70.992 1.00 92.38 80 GLY A C 1
ATOM 627 O O . GLY A 1 80 ? 63.954 -30.857 -71.741 1.00 92.38 80 GLY A O 1
ATOM 628 N N . LYS A 1 81 ? 64.737 -31.261 -69.663 1.00 94.50 81 LYS A N 1
ATOM 629 C CA . LYS A 1 81 ? 63.680 -30.570 -68.925 1.00 94.50 81 LYS A CA 1
ATOM 630 C C . LYS A 1 81 ? 64.172 -29.265 -68.327 1.00 94.50 81 LYS A C 1
ATOM 632 O O . LYS A 1 81 ? 65.319 -29.174 -67.896 1.00 94.50 81 LYS A O 1
ATOM 637 N N . MET A 1 82 ? 63.326 -28.246 -68.286 1.00 94.56 82 MET A N 1
ATOM 638 C CA . MET A 1 82 ? 63.641 -26.966 -67.659 1.00 94.56 82 MET A CA 1
ATOM 639 C C . MET A 1 82 ? 63.901 -27.186 -66.163 1.00 94.56 82 MET A C 1
ATOM 641 O O . MET A 1 82 ? 63.120 -27.831 -65.457 1.00 94.56 82 MET A O 1
ATOM 645 N N . HIS A 1 83 ? 65.015 -26.655 -65.675 1.00 94.75 83 HIS A N 1
ATOM 646 C CA . HIS A 1 83 ? 65.449 -26.779 -64.290 1.00 94.75 83 HIS A CA 1
ATOM 647 C C . HIS A 1 83 ? 66.087 -25.471 -63.797 1.00 94.75 83 HIS A C 1
ATOM 649 O O . HIS A 1 83 ? 66.545 -24.653 -64.596 1.00 94.75 83 HIS A O 1
ATOM 655 N N . SER A 1 84 ? 66.139 -25.277 -62.477 1.00 94.50 84 SER A N 1
ATOM 656 C CA . SER A 1 84 ? 66.716 -24.091 -61.830 1.00 94.50 84 SER A CA 1
ATOM 657 C C . SER A 1 84 ? 66.054 -22.780 -62.291 1.00 94.50 84 SER A C 1
ATOM 659 O O . SER A 1 84 ? 64.889 -22.764 -62.692 1.00 94.50 84 SER A O 1
ATOM 661 N N . THR A 1 85 ? 66.758 -21.656 -62.180 1.00 94.81 85 THR A N 1
ATOM 662 C CA . THR A 1 85 ? 66.239 -20.323 -62.489 1.00 94.81 85 THR A CA 1
ATOM 663 C C . THR A 1 85 ? 66.107 -20.089 -63.987 1.00 94.81 85 THR A C 1
ATOM 665 O O . THR A 1 85 ? 67.064 -20.242 -64.741 1.00 94.81 85 THR A O 1
ATOM 668 N N . TRP A 1 86 ? 64.929 -19.620 -64.385 1.00 95.69 86 TRP A N 1
ATOM 669 C CA . TRP A 1 86 ? 64.604 -19.170 -65.728 1.00 95.69 86 TRP A CA 1
ATOM 670 C C . TRP A 1 86 ? 64.183 -17.709 -65.722 1.00 95.69 86 TRP A C 1
ATOM 672 O O . TRP A 1 86 ? 63.469 -17.248 -64.829 1.00 95.69 86 TRP A O 1
ATOM 682 N N . MET A 1 87 ? 64.646 -16.981 -66.731 1.00 93.62 87 MET A N 1
ATOM 683 C CA . MET A 1 87 ? 64.386 -15.561 -66.926 1.00 93.62 87 MET A CA 1
ATOM 684 C C . MET A 1 87 ? 64.038 -15.315 -68.388 1.00 93.62 87 MET A C 1
ATOM 686 O O . MET A 1 87 ? 64.738 -15.797 -69.277 1.00 93.62 87 MET A O 1
ATOM 690 N N . ALA A 1 88 ? 62.993 -14.537 -68.635 1.00 90.25 88 ALA A N 1
ATOM 691 C CA . ALA A 1 88 ? 62.672 -14.032 -69.964 1.00 90.25 88 ALA A CA 1
ATOM 692 C C . ALA A 1 88 ? 62.608 -12.511 -69.943 1.00 90.25 88 ALA A C 1
ATOM 694 O O . ALA A 1 88 ? 62.285 -11.916 -68.914 1.00 90.25 88 ALA A O 1
ATOM 695 N N . TYR A 1 89 ? 62.907 -11.890 -71.076 1.00 87.12 89 TYR A N 1
ATOM 696 C CA . TYR A 1 89 ? 62.969 -10.446 -71.252 1.00 87.12 89 TYR A CA 1
ATOM 697 C C . TYR A 1 89 ? 62.045 -10.029 -72.396 1.00 87.12 89 TYR A C 1
ATOM 699 O O . TYR A 1 89 ? 61.890 -10.755 -73.377 1.00 87.12 89 TYR A O 1
ATOM 707 N N . TYR A 1 90 ? 61.437 -8.849 -72.284 1.00 81.75 90 TYR A N 1
ATOM 708 C CA . TYR A 1 90 ? 60.637 -8.279 -73.364 1.00 81.75 90 TYR A CA 1
ATOM 709 C C . TYR A 1 90 ? 61.509 -8.027 -74.594 1.00 81.75 90 TYR A C 1
ATOM 711 O O . TYR A 1 90 ? 62.547 -7.379 -74.487 1.00 81.75 90 TYR A O 1
ATOM 719 N N . ASN A 1 91 ? 61.061 -8.476 -75.770 1.00 75.12 91 ASN A N 1
ATOM 720 C CA . ASN A 1 91 ? 61.740 -8.242 -77.048 1.00 75.12 91 ASN A CA 1
ATOM 721 C C . ASN A 1 91 ? 61.451 -6.827 -77.598 1.00 75.12 91 ASN A C 1
ATOM 723 O O . ASN A 1 91 ? 60.931 -6.658 -78.698 1.00 75.12 91 ASN A O 1
ATOM 727 N N . SER A 1 92 ? 61.714 -5.809 -76.779 1.00 70.75 92 SER A N 1
ATOM 728 C CA . SER A 1 92 ? 61.550 -4.389 -77.100 1.00 70.75 92 SER A CA 1
ATOM 729 C C . SER A 1 92 ? 62.548 -3.577 -76.288 1.00 70.75 92 SER A C 1
ATOM 731 O O . SER A 1 92 ? 62.672 -3.814 -75.088 1.00 70.75 92 SER A O 1
ATOM 733 N N . GLU A 1 93 ? 63.214 -2.601 -76.896 1.00 64.06 93 GLU A N 1
ATOM 734 C CA . GLU A 1 93 ? 64.177 -1.768 -76.177 1.00 64.06 93 GLU A CA 1
ATOM 735 C C . GLU A 1 93 ? 63.500 -0.786 -75.198 1.00 64.06 93 GLU A C 1
ATOM 737 O O . GLU A 1 93 ? 62.521 -0.130 -75.563 1.00 64.06 93 GLU A O 1
ATOM 742 N N . PRO A 1 94 ? 64.020 -0.636 -73.961 1.00 64.62 94 PRO A N 1
ATOM 743 C CA . PRO A 1 94 ? 65.040 -1.477 -73.328 1.00 64.62 94 PRO A CA 1
ATOM 744 C C . PRO A 1 94 ? 64.474 -2.848 -72.910 1.00 64.62 94 PRO A C 1
ATOM 746 O O . PRO A 1 94 ? 63.365 -2.929 -72.376 1.00 64.62 94 PRO A O 1
ATOM 749 N N . TYR A 1 95 ? 65.267 -3.906 -73.121 1.00 65.62 95 TYR A N 1
ATOM 750 C CA . TYR A 1 95 ? 64.935 -5.321 -72.887 1.00 65.62 95 TYR A CA 1
ATOM 751 C C . TYR A 1 95 ? 64.739 -5.643 -71.392 1.00 65.62 95 TYR A C 1
ATOM 753 O O . TYR A 1 95 ? 65.599 -6.222 -70.728 1.00 65.62 95 TYR A O 1
ATOM 761 N N . ASN A 1 96 ? 63.609 -5.216 -70.831 1.00 78.19 96 ASN A N 1
ATOM 762 C CA . ASN A 1 96 ? 63.287 -5.385 -69.415 1.00 78.19 96 ASN A CA 1
ATOM 763 C C . ASN A 1 96 ? 62.928 -6.839 -69.085 1.00 78.19 96 ASN A C 1
ATOM 765 O O . ASN A 1 96 ? 62.346 -7.544 -69.909 1.00 78.19 96 ASN A O 1
ATOM 769 N N . LEU A 1 97 ? 63.223 -7.266 -67.853 1.00 81.69 97 LEU A N 1
ATOM 770 C CA . LEU A 1 97 ? 62.822 -8.573 -67.329 1.00 81.69 97 LEU A CA 1
ATOM 771 C C . LEU A 1 97 ? 61.295 -8.716 -67.412 1.00 81.69 97 LEU A C 1
ATOM 773 O O . LEU A 1 97 ? 60.574 -7.890 -66.865 1.00 81.69 97 LEU A O 1
ATOM 777 N N . MET A 1 98 ? 60.820 -9.749 -68.101 1.00 85.44 98 MET A N 1
ATOM 778 C CA . MET A 1 98 ? 59.406 -10.084 -68.281 1.00 85.44 98 MET A CA 1
ATOM 779 C C . MET A 1 98 ? 58.930 -11.035 -67.187 1.00 85.44 98 MET A C 1
ATOM 781 O O . MET A 1 98 ? 57.890 -10.809 -66.570 1.00 85.44 98 MET A O 1
ATOM 785 N N . TYR A 1 99 ? 59.717 -12.071 -66.901 1.00 90.62 99 TYR A N 1
ATOM 786 C CA . TYR A 1 99 ? 59.495 -12.923 -65.744 1.00 90.62 99 TYR A CA 1
ATOM 787 C C . TYR A 1 99 ? 60.788 -13.549 -65.241 1.00 90.62 99 TYR A C 1
ATOM 789 O O . TYR A 1 99 ? 61.765 -13.694 -65.980 1.00 90.62 99 TYR A O 1
ATOM 797 N N . LYS A 1 100 ? 60.763 -13.964 -63.976 1.00 93.94 100 LYS A N 1
ATOM 798 C CA . LYS A 1 100 ? 61.787 -14.801 -63.357 1.00 93.94 100 LYS A CA 1
ATOM 799 C C . LYS A 1 100 ? 61.139 -15.792 -62.400 1.00 93.94 100 LYS A C 1
ATOM 801 O O . LYS A 1 100 ? 60.298 -15.408 -61.593 1.00 93.94 100 LYS A O 1
ATOM 806 N N . GLY A 1 101 ? 61.574 -17.041 -62.454 1.00 95.94 101 GLY A N 1
ATOM 807 C CA . GLY A 1 101 ? 61.131 -18.081 -61.532 1.00 95.94 101 GLY A CA 1
ATOM 808 C C . GLY A 1 101 ? 61.982 -19.333 -61.661 1.00 95.94 101 GLY A C 1
ATOM 809 O O . GLY A 1 101 ? 62.911 -19.371 -62.466 1.00 95.94 101 GLY A O 1
ATOM 810 N N . ASN A 1 102 ? 61.687 -20.347 -60.853 1.00 95.44 102 ASN A N 1
ATOM 811 C CA . ASN A 1 102 ? 62.398 -21.617 -60.906 1.00 95.44 102 ASN A CA 1
ATOM 812 C C . ASN A 1 102 ? 61.529 -22.696 -61.546 1.00 95.44 102 ASN A C 1
ATOM 814 O O . ASN A 1 102 ? 60.329 -22.783 -61.276 1.00 95.44 102 ASN A O 1
ATOM 818 N N . TYR A 1 103 ? 62.156 -23.535 -62.360 1.00 95.56 103 TYR A N 1
ATOM 819 C CA . TYR A 1 103 ? 61.597 -24.808 -62.786 1.00 95.56 103 TYR A CA 1
ATOM 820 C C . TYR A 1 103 ? 62.256 -25.955 -62.018 1.00 95.56 103 TYR A C 1
ATOM 822 O O . TYR A 1 103 ? 63.453 -25.926 -61.729 1.00 95.56 103 TYR A O 1
ATOM 830 N N . ASN A 1 104 ? 61.485 -26.995 -61.728 1.00 94.69 104 ASN A N 1
ATOM 831 C CA . ASN A 1 104 ? 61.989 -28.296 -61.322 1.00 94.69 104 ASN A CA 1
ATOM 832 C C . ASN A 1 104 ? 61.399 -29.351 -62.260 1.00 94.69 104 ASN A C 1
ATOM 834 O O . ASN A 1 104 ? 60.248 -29.740 -62.091 1.00 94.69 104 ASN A O 1
ATOM 838 N N . GLN A 1 105 ? 62.183 -29.791 -63.250 1.00 94.31 105 GLN A N 1
ATOM 839 C CA . GLN A 1 105 ? 61.771 -30.807 -64.226 1.00 94.31 105 GLN A CA 1
ATOM 840 C C . GLN A 1 105 ? 60.488 -30.387 -64.976 1.00 94.31 105 GLN A C 1
ATOM 842 O O . GLN A 1 105 ? 59.473 -31.074 -64.910 1.00 94.31 105 GLN A O 1
ATOM 847 N N . ASP A 1 106 ? 60.537 -29.231 -65.650 1.00 93.88 106 ASP A N 1
ATOM 848 C CA . ASP A 1 106 ? 59.434 -28.561 -66.377 1.00 93.88 106 ASP A CA 1
ATOM 849 C C . ASP A 1 106 ? 58.290 -27.999 -65.514 1.00 93.88 106 ASP A C 1
ATOM 851 O O . ASP A 1 106 ? 57.512 -27.169 -65.986 1.00 93.88 106 ASP A O 1
ATOM 855 N N . ALA A 1 107 ? 58.196 -28.362 -64.232 1.00 93.12 107 ALA A N 1
ATOM 856 C CA . ALA A 1 107 ? 57.204 -27.790 -63.325 1.00 93.12 107 ALA A CA 1
ATOM 857 C C . ALA A 1 107 ? 57.682 -26.448 -62.753 1.00 93.12 107 ALA A C 1
ATOM 859 O O . ALA A 1 107 ? 58.776 -26.360 -62.192 1.00 93.12 107 ALA A O 1
ATOM 860 N N . LYS A 1 108 ? 56.863 -25.396 -62.862 1.00 93.75 108 LYS A N 1
ATOM 861 C CA . LYS A 1 108 ? 57.101 -24.126 -62.159 1.00 93.75 108 LYS A CA 1
ATOM 862 C C . LYS A 1 108 ? 57.053 -24.373 -60.651 1.00 93.75 108 LYS A C 1
ATOM 864 O O . LYS A 1 108 ? 56.066 -24.903 -60.155 1.00 93.75 108 LYS A O 1
ATOM 869 N N . VAL A 1 109 ? 58.099 -23.983 -59.930 1.00 94.12 109 VAL A N 1
ATOM 870 C CA . VAL A 1 109 ? 58.189 -24.108 -58.468 1.00 94.12 109 VAL A CA 1
ATOM 871 C C . VAL A 1 109 ? 58.583 -22.782 -57.826 1.00 94.12 109 VAL A C 1
ATOM 873 O O . VAL A 1 109 ? 59.252 -21.945 -58.440 1.00 94.12 109 VAL A O 1
ATOM 876 N N . GLY A 1 110 ? 58.190 -22.598 -56.567 1.00 94.94 110 GLY A N 1
ATOM 877 C CA . GLY A 1 110 ? 58.466 -21.381 -55.813 1.00 94.94 110 GLY A CA 1
ATOM 878 C C . GLY A 1 110 ? 57.712 -20.158 -56.329 1.00 94.94 110 GLY A C 1
ATOM 879 O O . GLY A 1 110 ? 56.680 -20.259 -56.995 1.00 94.94 110 GLY A O 1
ATOM 880 N N . VAL A 1 111 ? 58.233 -18.981 -55.993 1.00 96.12 111 VAL A N 1
ATOM 881 C CA . VAL A 1 111 ? 57.643 -17.707 -56.402 1.00 96.12 111 VAL A CA 1
ATOM 882 C C . VAL A 1 111 ? 58.125 -17.340 -57.798 1.00 96.12 111 VAL A C 1
ATOM 884 O O . VAL A 1 111 ? 59.323 -17.240 -58.062 1.00 96.12 111 VAL A O 1
ATOM 887 N N . TRP A 1 112 ? 57.165 -17.118 -58.683 1.00 95.25 112 TRP A N 1
ATOM 888 C CA . TRP A 1 112 ? 57.374 -16.590 -60.018 1.00 95.25 112 TRP A CA 1
ATOM 889 C C . TRP A 1 112 ? 56.993 -15.123 -60.046 1.00 95.25 112 TRP A C 1
ATOM 891 O O . TRP A 1 112 ? 55.843 -14.778 -59.784 1.00 95.25 112 TRP A O 1
ATOM 901 N N . THR A 1 113 ? 57.946 -14.270 -60.395 1.00 93.00 113 THR A N 1
ATOM 902 C CA . THR A 1 113 ? 57.719 -12.837 -60.546 1.00 93.00 113 THR A CA 1
ATOM 903 C C . THR A 1 113 ? 57.477 -12.511 -62.010 1.00 93.00 113 THR A C 1
ATOM 905 O O . THR A 1 113 ? 58.302 -12.841 -62.861 1.00 93.00 113 THR A O 1
ATOM 908 N N . TYR A 1 114 ? 56.372 -11.830 -62.285 1.00 90.12 114 TYR A N 1
ATOM 909 C CA . TYR A 1 114 ? 55.985 -11.316 -63.591 1.00 90.12 114 TYR A CA 1
ATOM 910 C C . TYR A 1 114 ? 56.008 -9.792 -63.552 1.00 90.12 114 TYR A C 1
ATOM 912 O O . TYR A 1 114 ? 55.558 -9.169 -62.589 1.00 90.12 114 TYR A O 1
ATOM 920 N N . TYR A 1 115 ? 56.530 -9.191 -64.610 1.00 86.12 115 TYR A N 1
ATOM 921 C CA . TYR A 1 115 ? 56.599 -7.749 -64.775 1.00 86.12 115 TYR A CA 1
ATOM 922 C C . TYR A 1 115 ? 55.847 -7.378 -66.040 1.00 86.12 115 TYR A C 1
ATOM 924 O O . TYR A 1 115 ? 56.089 -7.963 -67.091 1.00 86.12 115 TYR A O 1
ATOM 932 N N . TYR A 1 116 ? 54.973 -6.383 -65.961 1.00 80.00 116 TYR A N 1
ATOM 933 C CA . TYR A 1 116 ? 54.171 -5.892 -67.075 1.00 80.00 116 TYR A CA 1
ATOM 934 C C . TYR A 1 116 ? 54.488 -4.413 -67.329 1.00 80.00 116 TYR A C 1
ATOM 936 O O . TYR A 1 116 ? 54.282 -3.586 -66.441 1.00 80.00 116 TYR A O 1
ATOM 944 N N . ASN A 1 117 ? 54.911 -4.093 -68.560 1.00 69.81 117 ASN A N 1
ATOM 945 C CA . ASN A 1 117 ? 55.294 -2.774 -69.111 1.00 69.81 117 ASN A CA 1
ATOM 946 C C . ASN A 1 117 ? 56.756 -2.304 -68.908 1.00 69.81 117 ASN A C 1
ATOM 948 O O . ASN A 1 117 ? 57.340 -2.464 -67.839 1.00 69.81 117 ASN A O 1
ATOM 952 N N . SER A 1 118 ? 57.291 -1.678 -69.971 1.00 54.44 118 SER A N 1
ATOM 953 C CA . SER A 1 118 ? 58.658 -1.161 -70.200 1.00 54.44 118 SER A CA 1
ATOM 954 C C . SER A 1 118 ? 59.097 -0.006 -69.242 1.00 54.44 118 SER A C 1
ATOM 956 O O . SER A 1 118 ? 58.371 0.318 -68.298 1.00 54.44 118 SER A O 1
ATOM 958 N N . PRO A 1 119 ? 60.303 0.596 -69.391 1.00 51.41 119 PRO A N 1
ATOM 959 C CA . PRO A 1 119 ? 61.161 1.035 -68.282 1.00 51.41 119 PRO A CA 1
ATOM 960 C C . PRO A 1 119 ? 60.514 2.074 -67.353 1.00 51.41 119 PRO A C 1
ATOM 962 O O . PRO A 1 119 ? 60.027 3.117 -67.784 1.00 51.41 119 PRO A O 1
ATOM 965 N N . GLY A 1 120 ? 60.567 1.796 -66.047 1.00 53.47 120 GLY A N 1
ATOM 966 C CA . GLY A 1 120 ? 60.220 2.743 -64.981 1.00 53.47 120 GLY A CA 1
ATOM 967 C C . GLY A 1 120 ? 58.774 2.709 -64.471 1.00 53.47 120 GLY A C 1
ATOM 968 O O . GLY A 1 120 ? 58.465 3.452 -63.542 1.00 53.47 120 GLY A O 1
ATOM 969 N N . LYS A 1 121 ? 57.878 1.872 -65.028 1.00 54.19 121 LYS A N 1
ATOM 970 C CA . LYS A 1 121 ? 56.471 1.743 -64.569 1.00 54.19 121 LYS A CA 1
ATOM 971 C C . LYS A 1 121 ? 55.920 0.308 -64.629 1.00 54.19 121 LYS A C 1
ATOM 973 O O . LYS A 1 121 ? 54.737 0.120 -64.931 1.00 54.19 121 LYS A O 1
ATOM 978 N N . ALA A 1 122 ? 56.754 -0.693 -64.351 1.00 66.31 122 ALA A N 1
ATOM 979 C CA . ALA A 1 122 ? 56.329 -2.087 -64.404 1.00 66.31 122 ALA A CA 1
ATOM 980 C C . ALA A 1 122 ? 55.285 -2.388 -63.310 1.00 66.31 122 ALA A C 1
ATOM 982 O O . ALA A 1 122 ? 55.562 -2.216 -62.123 1.00 66.31 122 ALA A O 1
ATOM 983 N N . LYS A 1 123 ? 54.088 -2.848 -63.697 1.00 75.50 123 LYS A N 1
ATOM 984 C CA . LYS A 1 123 ? 53.216 -3.582 -62.769 1.00 75.50 123 LYS A CA 1
ATOM 985 C C . LYS A 1 123 ? 53.925 -4.890 -62.451 1.00 75.50 123 LYS A C 1
ATOM 987 O O . LYS A 1 123 ? 54.369 -5.576 -63.369 1.00 75.50 123 LYS A O 1
ATOM 992 N N . LYS A 1 124 ? 54.065 -5.209 -61.173 1.00 88.06 124 LYS A N 1
ATOM 993 C CA . LYS A 1 124 ? 54.717 -6.434 -60.717 1.00 88.06 124 LYS A CA 1
ATOM 994 C C . LYS A 1 124 ? 53.657 -7.334 -60.104 1.00 88.06 124 LYS A C 1
ATOM 996 O O . LYS A 1 124 ? 52.807 -6.870 -59.348 1.00 88.06 124 LYS A O 1
ATOM 1001 N N . GLU A 1 125 ? 53.738 -8.614 -60.415 1.00 93.25 125 GLU A N 1
ATOM 1002 C CA . GLU A 1 125 ? 52.911 -9.648 -59.811 1.00 93.25 125 GLU A CA 1
ATOM 1003 C C . GLU A 1 125 ? 53.796 -10.826 -59.422 1.00 93.25 125 GLU A C 1
ATOM 1005 O O . GLU A 1 125 ? 54.764 -11.146 -60.110 1.00 93.25 125 GLU A O 1
ATOM 1010 N N . GLU A 1 126 ? 53.470 -11.481 -58.322 1.00 96.12 126 GLU A N 1
ATOM 1011 C CA . GLU A 1 126 ? 54.126 -12.700 -57.870 1.00 96.12 126 GLU A CA 1
ATOM 1012 C C . GLU A 1 126 ? 53.093 -13.812 -57.743 1.00 96.12 126 GLU A C 1
ATOM 1014 O O . GLU A 1 126 ? 52.031 -13.597 -57.165 1.00 96.12 126 GLU A O 1
ATOM 1019 N N . ILE A 1 127 ? 53.412 -14.988 -58.282 1.00 96.94 127 ILE A N 1
ATOM 1020 C CA . ILE A 1 127 ? 52.604 -16.203 -58.160 1.00 96.94 127 ILE A CA 1
ATOM 1021 C C . ILE A 1 127 ? 53.411 -17.236 -57.386 1.00 96.94 127 ILE A C 1
ATOM 1023 O O . ILE A 1 127 ? 54.511 -17.601 -57.804 1.00 96.94 127 ILE A O 1
ATOM 1027 N N . ASN A 1 128 ? 52.868 -17.717 -56.274 1.00 96.50 128 ASN A N 1
ATOM 1028 C CA . ASN A 1 128 ? 53.470 -18.780 -55.488 1.00 96.50 128 ASN A CA 1
ATOM 1029 C C . ASN A 1 128 ? 52.980 -20.144 -55.991 1.00 96.50 128 ASN A C 1
ATOM 1031 O O . ASN A 1 128 ? 51.836 -20.525 -55.761 1.00 96.50 128 ASN A O 1
ATOM 1035 N N . TYR A 1 129 ? 53.856 -20.884 -56.672 1.00 94.50 129 TYR A N 1
ATOM 1036 C CA . TYR A 1 129 ? 53.557 -22.227 -57.182 1.00 94.50 129 TYR A CA 1
ATOM 1037 C C . TYR A 1 129 ? 53.705 -23.330 -56.124 1.00 94.50 129 TYR A C 1
ATOM 1039 O O . TYR A 1 129 ? 53.432 -24.491 -56.413 1.00 94.50 129 TYR A O 1
ATOM 1047 N N . ASN A 1 130 ? 54.111 -22.990 -54.894 1.00 92.50 130 ASN A N 1
ATOM 1048 C CA . ASN A 1 130 ? 54.178 -23.950 -53.788 1.00 92.50 130 ASN A CA 1
ATOM 1049 C C . ASN A 1 130 ? 52.841 -24.101 -53.041 1.00 92.50 130 ASN A C 1
ATOM 1051 O O . ASN A 1 130 ? 52.763 -24.886 -52.097 1.00 92.50 130 ASN A O 1
ATOM 1055 N N . THR A 1 131 ? 51.806 -23.346 -53.420 1.00 91.94 131 THR A N 1
ATOM 1056 C CA . THR A 1 131 ? 50.492 -23.370 -52.768 1.00 91.94 131 THR A CA 1
ATOM 1057 C C . THR A 1 131 ? 49.428 -23.957 -53.694 1.00 91.94 131 THR A C 1
ATOM 1059 O O . THR A 1 131 ? 49.506 -23.846 -54.916 1.00 91.94 131 THR A O 1
ATOM 1062 N N . SER A 1 132 ? 48.407 -24.579 -53.103 1.00 89.75 132 SER A N 1
ATOM 1063 C CA . SER A 1 132 ? 47.220 -25.066 -53.810 1.00 89.75 132 SER A CA 1
ATOM 1064 C C . SER A 1 132 ? 45.971 -24.679 -53.007 1.00 89.75 132 SER A C 1
ATOM 1066 O O . SER A 1 132 ? 45.746 -25.282 -51.956 1.00 89.75 132 SER A O 1
ATOM 1068 N N . PRO A 1 133 ? 45.153 -23.704 -53.453 1.00 91.75 133 PRO A N 1
ATOM 1069 C CA . PRO A 1 133 ? 45.265 -22.930 -54.696 1.00 91.75 133 PRO A CA 1
ATOM 1070 C C . PRO A 1 133 ? 46.523 -22.052 -54.777 1.00 91.75 133 PRO A C 1
ATOM 1072 O O . PRO A 1 133 ? 47.164 -21.763 -53.765 1.00 91.75 133 PRO A O 1
ATOM 1075 N N . LEU A 1 134 ? 46.862 -21.604 -55.987 1.00 95.75 134 LEU A N 1
ATOM 1076 C CA . LEU A 1 134 ? 47.965 -20.668 -56.201 1.00 95.75 134 LEU A CA 1
ATOM 1077 C C . LEU A 1 134 ? 47.680 -19.352 -55.470 1.00 95.75 134 LEU A C 1
ATOM 1079 O O . LEU A 1 134 ? 46.560 -18.841 -55.519 1.00 95.75 134 LEU A O 1
ATOM 1083 N N . GLU A 1 135 ? 48.690 -18.782 -54.825 1.00 97.19 135 GLU A N 1
ATOM 1084 C CA . GLU A 1 135 ? 48.601 -17.453 -54.220 1.00 97.19 135 GLU A CA 1
ATOM 1085 C C . GLU A 1 135 ? 49.215 -16.407 -55.148 1.00 97.19 135 GLU A C 1
ATOM 1087 O O . GLU A 1 135 ? 50.313 -16.595 -55.675 1.00 97.19 135 GLU A O 1
ATOM 1092 N N . GLN A 1 136 ? 48.512 -15.292 -55.331 1.00 97.38 136 GLN A N 1
ATOM 1093 C CA . GLN A 1 136 ? 48.976 -14.138 -56.089 1.00 97.38 136 GLN A CA 1
ATOM 1094 C C . GLN A 1 136 ? 49.199 -12.951 -55.155 1.00 97.38 136 GLN A C 1
ATOM 1096 O O . GLN A 1 136 ? 48.352 -12.642 -54.318 1.00 97.38 136 GLN A O 1
ATOM 1101 N N . THR A 1 137 ? 50.307 -12.240 -55.355 1.00 97.38 137 THR A N 1
ATOM 1102 C CA . THR A 1 137 ? 50.543 -10.902 -54.799 1.00 97.38 137 THR A CA 1
ATOM 1103 C C . THR A 1 137 ? 50.722 -9.914 -55.945 1.00 97.38 137 THR A C 1
ATOM 1105 O O . THR A 1 137 ? 51.643 -10.043 -56.749 1.00 97.38 137 THR A O 1
ATOM 1108 N N . LYS A 1 138 ? 49.838 -8.922 -56.033 1.00 94.88 138 LYS A N 1
ATOM 1109 C CA . LYS A 1 138 ? 49.920 -7.802 -56.975 1.00 94.88 138 LYS A CA 1
ATOM 1110 C C . LYS A 1 138 ? 50.565 -6.615 -56.280 1.00 94.88 138 LYS A C 1
ATOM 1112 O O . LYS A 1 138 ? 50.299 -6.377 -55.102 1.00 94.88 138 LYS A O 1
ATOM 1117 N N . PHE A 1 139 ? 51.385 -5.863 -57.002 1.00 92.62 139 PHE A N 1
ATOM 1118 C CA . PHE A 1 139 ? 52.082 -4.701 -56.468 1.00 92.62 139 PHE A CA 1
ATOM 1119 C C . PHE A 1 139 ? 51.695 -3.430 -57.223 1.00 92.62 139 PHE A C 1
ATOM 1121 O O . PHE A 1 139 ? 51.683 -3.389 -58.458 1.00 92.62 139 PHE A O 1
ATOM 1128 N N . HIS A 1 140 ? 51.483 -2.360 -56.460 1.00 89.75 140 HIS A N 1
ATOM 1129 C CA . HIS A 1 140 ? 51.387 -0.999 -56.967 1.00 89.75 140 HIS A CA 1
ATOM 1130 C C . HIS A 1 140 ? 52.686 -0.592 -57.669 1.00 89.75 140 HIS A C 1
ATOM 1132 O O . HIS A 1 140 ? 53.762 -1.144 -57.436 1.00 89.75 140 HIS A O 1
ATOM 1138 N N . ARG A 1 141 ? 52.624 0.473 -58.475 1.00 85.62 141 ARG A N 1
ATOM 1139 C CA . ARG A 1 141 ? 53.804 1.011 -59.183 1.00 85.62 141 ARG A CA 1
ATOM 1140 C C . ARG A 1 141 ? 54.942 1.461 -58.257 1.00 85.62 141 ARG A C 1
ATOM 1142 O O . ARG A 1 141 ? 56.080 1.513 -58.703 1.00 85.62 141 ARG A O 1
ATOM 1149 N N . ASN A 1 142 ? 54.645 1.802 -57.002 1.00 86.75 142 ASN A N 1
ATOM 1150 C CA . ASN A 1 142 ? 55.647 2.171 -55.994 1.00 86.75 142 ASN A CA 1
ATOM 1151 C C . ASN A 1 142 ? 56.274 0.949 -55.286 1.00 86.75 142 ASN A C 1
ATOM 1153 O O . ASN A 1 142 ? 57.075 1.129 -54.375 1.00 86.75 142 ASN A O 1
ATOM 1157 N N . GLY A 1 143 ? 55.892 -0.275 -55.665 1.00 87.19 143 GLY A N 1
ATOM 1158 C CA . GLY A 1 143 ? 56.373 -1.520 -55.065 1.00 87.19 143 GLY A CA 1
ATOM 1159 C C . GLY A 1 143 ? 55.643 -1.951 -53.791 1.00 87.19 143 GLY A C 1
ATOM 1160 O O . GLY A 1 143 ? 55.941 -3.026 -53.278 1.00 87.19 143 GLY A O 1
ATOM 1161 N N . SER A 1 144 ? 54.685 -1.166 -53.284 1.00 92.38 144 SER A N 1
ATOM 1162 C CA . SER A 1 144 ? 53.801 -1.612 -52.197 1.00 92.38 144 SER A CA 1
ATOM 1163 C C . SER A 1 144 ? 52.810 -2.667 -52.698 1.00 92.38 144 SER A C 1
ATOM 1165 O O . SER A 1 144 ? 52.509 -2.727 -53.890 1.00 92.38 144 SER A O 1
ATOM 1167 N N . ILE A 1 145 ? 52.313 -3.523 -51.805 1.00 94.75 145 ILE A N 1
ATOM 1168 C CA . ILE A 1 145 ? 51.307 -4.533 -52.159 1.00 94.75 145 ILE A CA 1
ATOM 1169 C C . ILE A 1 145 ? 50.010 -3.808 -52.540 1.00 94.75 145 ILE A C 1
ATOM 1171 O O . ILE A 1 145 ? 49.558 -2.942 -51.804 1.00 94.75 145 ILE A O 1
ATOM 1175 N N . GLU A 1 146 ? 49.435 -4.156 -53.688 1.00 95.44 146 GLU A N 1
ATOM 1176 C CA . GLU A 1 146 ? 48.113 -3.714 -54.156 1.00 95.44 146 GLU A CA 1
ATOM 1177 C C . GLU A 1 146 ? 47.026 -4.674 -53.686 1.00 95.44 146 GLU A C 1
ATOM 1179 O O . GLU A 1 146 ? 45.968 -4.266 -53.213 1.00 95.44 146 GLU A O 1
ATOM 1184 N N . GLY A 1 147 ? 47.302 -5.970 -53.765 1.00 96.88 147 GLY A N 1
ATOM 1185 C CA . GLY A 1 147 ? 46.382 -6.985 -53.294 1.00 96.88 147 GLY A CA 1
ATOM 1186 C C . GLY A 1 147 ? 47.042 -8.344 -53.221 1.00 96.88 147 GLY A C 1
ATOM 1187 O O . GLY A 1 147 ? 47.985 -8.627 -53.960 1.00 96.88 147 GLY A O 1
ATOM 1188 N N . ARG A 1 148 ? 46.541 -9.191 -52.329 1.00 97.56 148 ARG A N 1
ATOM 1189 C CA . ARG A 1 148 ? 46.961 -10.588 -52.233 1.00 97.56 148 ARG A CA 1
ATOM 1190 C C . ARG A 1 148 ? 45.765 -11.496 -52.009 1.00 97.56 148 ARG A C 1
ATOM 1192 O O . ARG A 1 148 ? 44.839 -11.122 -51.287 1.00 97.56 148 ARG A O 1
ATOM 1199 N N . GLY A 1 149 ? 45.812 -12.683 -52.591 1.00 97.44 149 GLY A N 1
ATOM 1200 C CA . GLY A 1 149 ? 44.763 -13.681 -52.448 1.00 97.44 149 GLY A CA 1
ATOM 1201 C C . GLY A 1 149 ? 45.005 -14.896 -53.327 1.00 97.44 149 GLY A C 1
ATOM 1202 O O . GLY A 1 149 ? 46.071 -15.049 -53.923 1.00 97.44 149 GLY A O 1
ATOM 1203 N N . THR A 1 150 ? 44.013 -15.775 -53.401 1.00 97.38 150 THR A N 1
ATOM 1204 C CA . THR A 1 150 ? 44.115 -16.998 -54.202 1.00 97.38 150 THR A CA 1
ATOM 1205 C C . THR A 1 150 ? 43.704 -16.775 -55.659 1.00 97.38 150 THR A C 1
ATOM 1207 O O . THR A 1 150 ? 42.847 -15.945 -55.968 1.00 97.38 150 THR A O 1
ATOM 1210 N N . VAL A 1 151 ? 44.290 -17.538 -56.576 1.00 96.75 151 VAL A N 1
ATOM 1211 C CA . VAL A 1 151 ? 43.952 -17.522 -58.003 1.00 96.75 151 VAL A CA 1
ATOM 1212 C C . VAL A 1 151 ? 43.846 -18.927 -58.569 1.00 96.75 151 VAL A C 1
ATOM 1214 O O . VAL A 1 151 ? 44.482 -19.867 -58.095 1.00 96.75 151 VAL A O 1
ATOM 1217 N N . THR A 1 152 ? 43.080 -19.048 -59.647 1.00 93.94 152 THR A N 1
ATOM 1218 C CA . THR A 1 152 ? 43.089 -20.221 -60.521 1.00 93.94 152 THR A CA 1
ATOM 1219 C C . THR A 1 152 ? 43.700 -19.838 -61.863 1.00 93.94 152 THR A C 1
ATOM 1221 O O . THR A 1 152 ? 43.376 -18.791 -62.425 1.00 93.94 152 THR A O 1
ATOM 1224 N N . GLN A 1 153 ? 44.585 -20.678 -62.394 1.00 90.62 153 GLN A N 1
ATOM 1225 C CA . GLN A 1 153 ? 45.149 -20.473 -63.724 1.00 90.62 153 GLN A CA 1
ATOM 1226 C C . GLN A 1 153 ? 44.176 -20.989 -64.796 1.00 90.62 153 GLN A C 1
ATOM 1228 O O . GLN A 1 153 ? 43.793 -22.156 -64.781 1.00 90.62 153 GLN A O 1
ATOM 1233 N N . GLN A 1 154 ? 43.793 -20.128 -65.740 1.00 87.38 154 GLN A N 1
ATOM 1234 C CA . GLN A 1 154 ? 43.018 -20.482 -66.931 1.00 87.38 154 GLN A CA 1
ATOM 1235 C C . GLN A 1 154 ? 43.781 -20.027 -68.180 1.00 87.38 154 GLN A C 1
ATOM 1237 O O . GLN A 1 154 ? 43.861 -18.835 -68.492 1.00 87.38 154 GLN A O 1
ATOM 1242 N N . GLY A 1 155 ? 44.398 -20.984 -68.881 1.00 85.19 155 GLY A N 1
ATOM 1243 C CA . GLY A 1 155 ? 45.346 -20.694 -69.959 1.00 85.19 155 GLY A CA 1
ATOM 1244 C C . GLY A 1 155 ? 46.521 -19.845 -69.456 1.00 85.19 155 GLY A C 1
ATOM 1245 O O . GLY A 1 155 ? 47.182 -20.195 -68.478 1.00 85.19 155 GLY A O 1
ATOM 1246 N N . ASN A 1 156 ? 46.745 -18.697 -70.100 1.00 79.38 156 ASN A N 1
ATOM 1247 C CA . ASN A 1 156 ? 47.806 -17.746 -69.745 1.00 79.38 156 ASN A CA 1
ATOM 1248 C C . ASN A 1 156 ? 47.350 -16.651 -68.758 1.00 79.38 156 ASN A C 1
ATOM 1250 O O . ASN A 1 156 ? 48.060 -15.664 -68.579 1.00 79.38 156 ASN A O 1
ATOM 1254 N N . LYS A 1 157 ? 46.162 -16.780 -68.148 1.00 85.81 157 LYS A N 1
ATOM 1255 C CA . LYS A 1 157 ? 45.615 -15.802 -67.193 1.00 85.81 157 LYS A CA 1
ATOM 1256 C C . LYS A 1 157 ? 45.434 -16.417 -65.808 1.00 85.81 157 LYS A C 1
ATOM 1258 O O . LYS A 1 157 ? 45.063 -17.582 -65.682 1.00 85.81 157 LYS A O 1
ATOM 1263 N N . PHE A 1 158 ? 45.637 -15.603 -64.779 1.00 91.94 158 PHE A N 1
ATOM 1264 C CA . PHE A 1 158 ? 45.281 -15.922 -63.399 1.00 91.94 158 PHE A CA 1
ATOM 1265 C C . PHE A 1 158 ? 43.977 -15.203 -63.060 1.00 91.94 158 PHE A C 1
ATOM 1267 O O . PHE A 1 158 ? 43.895 -13.988 -63.220 1.00 91.94 158 PHE A O 1
ATOM 1274 N N . ILE A 1 159 ? 42.961 -15.960 -62.651 1.00 94.56 159 ILE A N 1
ATOM 1275 C CA . ILE A 1 159 ? 41.637 -15.443 -62.293 1.00 94.56 159 ILE A CA 1
ATOM 1276 C C . ILE A 1 159 ? 41.494 -15.487 -60.777 1.00 94.56 159 ILE A C 1
ATOM 1278 O O . ILE A 1 159 ? 41.739 -16.527 -60.163 1.00 94.56 159 ILE A O 1
ATOM 1282 N N . GLU A 1 160 ? 41.088 -14.371 -60.180 1.00 96.31 160 GLU A N 1
ATOM 1283 C CA . GLU A 1 160 ? 40.911 -14.233 -58.740 1.00 96.31 160 GLU A CA 1
ATOM 1284 C C . GLU A 1 160 ? 39.818 -15.164 -58.215 1.00 96.31 160 GLU A C 1
ATOM 1286 O O . GLU A 1 160 ? 38.697 -15.235 -58.732 1.00 96.31 160 GLU A O 1
ATOM 1291 N N . THR A 1 161 ? 40.153 -15.874 -57.144 1.00 95.75 161 THR A N 1
ATOM 1292 C CA . THR A 1 161 ? 39.259 -16.792 -56.438 1.00 95.75 161 THR A CA 1
ATOM 1293 C C . THR A 1 161 ? 39.512 -16.707 -54.937 1.00 95.75 161 THR A C 1
ATOM 1295 O O . THR A 1 161 ? 40.594 -16.308 -54.520 1.00 95.75 161 THR A O 1
ATOM 1298 N N . GLY A 1 162 ? 38.560 -17.117 -54.105 1.00 95.44 162 GLY A N 1
ATOM 1299 C CA . GLY A 1 162 ? 38.751 -17.200 -52.656 1.00 95.44 162 GLY A CA 1
ATOM 1300 C C . GLY A 1 162 ? 39.004 -15.841 -51.998 1.00 95.44 162 GLY A C 1
ATOM 1301 O O . GLY A 1 162 ? 38.577 -14.804 -52.504 1.00 95.44 162 GLY A O 1
ATOM 1302 N N . LYS A 1 163 ? 39.658 -15.846 -50.835 1.00 97.31 163 LYS A N 1
ATOM 1303 C CA . LYS A 1 163 ? 39.846 -14.638 -50.022 1.00 97.31 163 LYS A CA 1
ATOM 1304 C C . LYS A 1 163 ? 40.900 -13.715 -50.619 1.00 97.31 163 LYS A C 1
ATOM 1306 O O . LYS A 1 163 ? 41.967 -14.170 -51.028 1.00 97.31 163 LYS A O 1
ATOM 1311 N N . TRP A 1 164 ? 40.598 -12.425 -50.603 1.00 98.19 164 TRP A N 1
ATOM 1312 C CA . TRP A 1 164 ? 41.474 -11.361 -51.064 1.00 98.19 164 TRP A CA 1
ATOM 1313 C C . TRP A 1 164 ? 41.503 -10.207 -50.074 1.00 98.19 164 TRP A C 1
ATOM 1315 O O . TRP A 1 164 ? 40.473 -9.808 -49.531 1.00 98.19 164 TRP A O 1
ATOM 1325 N N . THR A 1 165 ? 42.691 -9.637 -49.906 1.00 98.19 165 THR A N 1
ATOM 1326 C CA . THR A 1 165 ? 42.907 -8.381 -49.188 1.00 98.19 165 THR A CA 1
ATOM 1327 C C . THR A 1 165 ? 43.537 -7.386 -50.149 1.00 98.19 165 THR A C 1
ATOM 1329 O O . THR A 1 165 ? 44.544 -7.694 -50.788 1.00 98.19 165 THR A O 1
ATOM 1332 N N . LEU A 1 166 ? 42.934 -6.207 -50.254 1.00 97.56 166 LEU A N 1
ATOM 1333 C CA . LEU A 1 166 ? 43.373 -5.083 -51.072 1.00 97.56 166 LEU A CA 1
ATOM 1334 C C . LEU A 1 166 ? 43.972 -4.006 -50.172 1.00 97.56 166 LEU A C 1
ATOM 1336 O O . LEU A 1 166 ? 43.455 -3.722 -49.088 1.00 97.56 166 LEU A O 1
ATOM 1340 N N . TYR A 1 167 ? 45.057 -3.403 -50.635 1.00 96.75 167 TYR A N 1
ATOM 1341 C CA . TYR A 1 167 ? 45.851 -2.455 -49.873 1.00 96.75 167 TYR A CA 1
ATOM 1342 C C . TYR A 1 167 ? 46.043 -1.161 -50.664 1.00 96.75 167 TYR A C 1
ATOM 1344 O O . TYR A 1 167 ? 46.275 -1.169 -51.873 1.00 96.75 167 TYR A O 1
ATOM 1352 N N . SER A 1 168 ? 46.017 -0.043 -49.948 1.00 94.12 168 SER A N 1
ATOM 1353 C CA . SER A 1 168 ? 46.396 1.277 -50.455 1.00 94.12 168 SER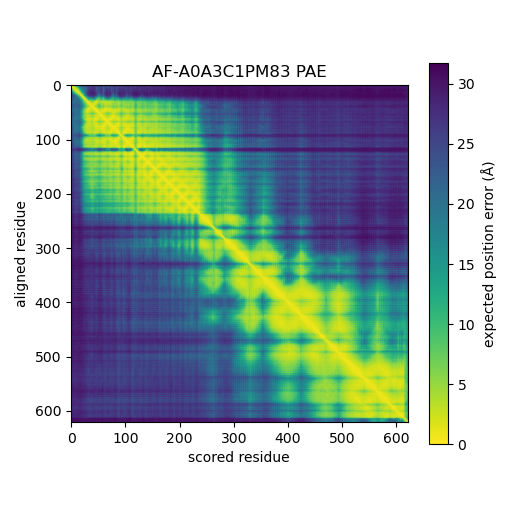 A CA 1
ATOM 1354 C C . SER A 1 168 ? 47.884 1.333 -50.816 1.00 94.12 168 SER A C 1
ATOM 1356 O O . SER A 1 168 ? 48.692 0.541 -50.330 1.00 94.12 168 SER A O 1
ATOM 1358 N N . THR A 1 169 ? 48.294 2.354 -51.573 1.00 92.38 169 THR A N 1
ATOM 1359 C CA . THR A 1 169 ? 49.719 2.626 -51.861 1.00 92.38 169 THR A CA 1
ATOM 1360 C C . THR A 1 169 ? 50.558 2.933 -50.612 1.00 92.38 169 THR A C 1
ATOM 1362 O O . THR A 1 169 ? 51.787 2.889 -50.679 1.00 92.38 169 THR A O 1
ATOM 1365 N N . ALA A 1 170 ? 49.904 3.235 -49.481 1.00 92.94 170 ALA A N 1
ATOM 1366 C CA . ALA A 1 170 ? 50.506 3.416 -48.160 1.00 92.94 170 ALA A CA 1
ATOM 1367 C C . ALA A 1 170 ? 50.574 2.114 -47.331 1.00 92.94 170 ALA A C 1
ATOM 1369 O O . ALA A 1 170 ? 51.040 2.137 -46.195 1.00 92.94 170 ALA A O 1
ATOM 1370 N N . GLY A 1 171 ? 50.089 0.986 -47.865 1.00 91.94 171 GLY A N 1
ATOM 1371 C CA . GLY A 1 171 ? 50.115 -0.327 -47.213 1.00 91.94 171 GLY A CA 1
ATOM 1372 C C . GLY A 1 171 ? 48.989 -0.585 -46.205 1.00 91.94 171 GLY A C 1
ATOM 1373 O O . GLY A 1 171 ? 48.978 -1.638 -45.570 1.00 91.94 171 GLY A O 1
ATOM 1374 N N . LYS A 1 172 ? 48.028 0.334 -46.046 1.00 94.75 172 LYS A N 1
ATOM 1375 C CA . LYS A 1 172 ? 46.827 0.111 -45.217 1.00 94.75 172 LYS A CA 1
ATOM 1376 C C . LYS A 1 172 ? 45.792 -0.707 -45.981 1.00 94.75 172 LYS A C 1
ATOM 1378 O O . LYS A 1 172 ? 45.638 -0.485 -47.181 1.00 94.75 172 LYS A O 1
ATOM 1383 N N . ILE A 1 173 ? 45.085 -1.605 -45.294 1.00 96.19 173 ILE A N 1
ATOM 1384 C CA . ILE A 1 173 ? 43.980 -2.379 -45.877 1.00 96.19 173 ILE A CA 1
ATOM 1385 C C . ILE A 1 173 ? 42.888 -1.404 -46.323 1.00 96.19 173 ILE A C 1
ATOM 1387 O O . ILE A 1 173 ? 42.418 -0.603 -45.524 1.00 96.19 173 ILE A O 1
ATOM 1391 N N . GLU A 1 174 ? 42.498 -1.474 -47.591 1.00 97.31 174 GLU A N 1
ATOM 1392 C CA . GLU A 1 174 ? 41.378 -0.698 -48.136 1.00 97.31 174 GLU A CA 1
ATOM 1393 C C . GLU A 1 174 ? 40.102 -1.525 -48.155 1.00 97.31 174 GLU A C 1
ATOM 1395 O O . GLU A 1 174 ? 39.028 -1.019 -47.827 1.00 97.31 174 GLU A O 1
ATOM 1400 N N . ALA A 1 175 ? 40.219 -2.800 -48.529 1.00 97.62 175 ALA A N 1
ATOM 1401 C CA . ALA A 1 175 ? 39.095 -3.713 -48.567 1.00 97.62 175 ALA A CA 1
ATOM 1402 C C . ALA A 1 175 ? 39.532 -5.172 -48.467 1.00 97.62 175 ALA A C 1
ATOM 1404 O O . ALA A 1 175 ? 40.628 -5.541 -48.880 1.00 97.62 175 ALA A O 1
ATOM 1405 N N . GLU A 1 176 ? 38.640 -6.018 -47.983 1.00 98.19 176 GLU A N 1
ATOM 1406 C CA . GLU A 1 176 ? 38.812 -7.463 -47.998 1.00 98.19 176 GLU A CA 1
ATOM 1407 C C . GLU A 1 176 ? 37.482 -8.160 -48.254 1.00 98.19 176 GLU A C 1
ATOM 1409 O O . GLU A 1 176 ? 36.413 -7.649 -47.912 1.00 98.19 176 GLU A O 1
ATOM 1414 N N . GLY A 1 177 ? 37.552 -9.331 -48.872 1.00 97.81 177 GLY A N 1
ATOM 1415 C CA . GLY A 1 177 ? 36.375 -10.114 -49.207 1.00 97.81 177 GLY A CA 1
ATOM 1416 C C . GLY A 1 177 ? 36.739 -11.335 -50.031 1.00 97.81 177 GLY A C 1
ATOM 1417 O O . GLY A 1 177 ? 37.885 -11.790 -50.028 1.00 97.81 177 GLY A O 1
ATOM 1418 N N . THR A 1 178 ? 35.749 -11.882 -50.726 1.00 97.44 178 THR A N 1
ATOM 1419 C CA . THR A 1 178 ? 35.922 -13.090 -51.535 1.00 97.44 178 THR A CA 1
ATOM 1420 C C . THR A 1 178 ? 35.716 -12.779 -53.012 1.00 97.44 178 THR A C 1
ATOM 1422 O O . THR A 1 178 ? 34.805 -12.033 -53.374 1.00 97.44 178 THR A O 1
ATOM 1425 N N . PHE A 1 179 ? 36.552 -13.361 -53.869 1.00 97.50 179 PHE A N 1
ATOM 1426 C CA . PHE A 1 179 ? 36.327 -13.425 -55.309 1.00 97.50 179 PHE A CA 1
ATOM 1427 C C . PHE A 1 179 ? 35.852 -14.821 -55.727 1.00 97.50 179 PHE A C 1
ATOM 1429 O O . PHE A 1 179 ? 36.319 -15.837 -55.210 1.00 97.50 179 PHE A O 1
ATOM 1436 N N . ALA A 1 180 ? 34.961 -14.881 -56.711 1.00 95.00 180 ALA A N 1
ATOM 1437 C CA . ALA A 1 180 ? 34.597 -16.093 -57.431 1.00 95.00 180 ALA A CA 1
ATOM 1438 C C . ALA A 1 180 ? 34.624 -15.800 -58.934 1.00 95.00 180 ALA A C 1
ATOM 1440 O O . ALA A 1 180 ? 33.881 -14.950 -59.423 1.00 95.00 180 ALA A O 1
ATOM 1441 N N . GLY A 1 181 ? 35.515 -16.477 -59.664 1.00 91.12 181 GLY A N 1
ATOM 1442 C CA . GLY A 1 181 ? 35.657 -16.293 -61.111 1.00 91.12 181 GLY A CA 1
ATOM 1443 C C . GLY A 1 181 ? 36.003 -14.856 -61.519 1.00 91.12 181 GLY A C 1
ATOM 1444 O O . GLY A 1 181 ? 35.503 -14.384 -62.534 1.00 91.12 181 GLY A O 1
ATOM 1445 N N . GLY A 1 182 ? 36.808 -14.148 -60.718 1.00 94.31 182 GLY A N 1
ATOM 1446 C CA . GLY A 1 182 ? 37.189 -12.751 -60.959 1.00 94.31 182 GLY A CA 1
ATOM 1447 C C . GLY A 1 182 ? 36.178 -11.705 -60.471 1.00 94.31 182 GLY A C 1
ATOM 1448 O O . GLY A 1 182 ? 36.496 -10.518 -60.454 1.00 94.31 182 GLY A O 1
ATOM 1449 N N . ASN A 1 183 ? 34.989 -12.111 -60.010 1.00 95.94 183 ASN A N 1
ATOM 1450 C CA . ASN A 1 183 ? 33.967 -11.202 -59.478 1.00 95.94 183 ASN A CA 1
ATOM 1451 C C . ASN A 1 183 ? 33.938 -11.212 -57.949 1.00 95.94 183 ASN A C 1
ATOM 1453 O O . ASN A 1 183 ? 34.089 -12.266 -57.331 1.00 95.94 183 ASN A O 1
ATOM 1457 N N . LYS A 1 184 ? 33.713 -10.049 -57.329 1.00 97.12 184 LYS A N 1
ATOM 1458 C CA . LYS A 1 184 ? 33.438 -9.961 -55.888 1.00 97.12 184 LYS A CA 1
ATOM 1459 C C . LYS A 1 184 ? 32.193 -10.788 -55.554 1.00 97.12 184 LYS A C 1
ATOM 1461 O O . LYS A 1 184 ? 31.191 -10.672 -56.244 1.00 97.12 184 LYS A O 1
ATOM 1466 N N . THR A 1 185 ? 32.240 -11.595 -54.505 1.00 96.56 185 THR A N 1
ATOM 1467 C CA . THR A 1 185 ? 31.095 -12.373 -54.015 1.00 96.56 185 THR A CA 1
ATOM 1468 C C . THR A 1 185 ? 31.042 -12.334 -52.490 1.00 96.56 185 THR A C 1
ATOM 1470 O O . THR A 1 185 ? 32.077 -12.194 -51.829 1.00 96.56 185 THR A O 1
ATOM 1473 N N . GLY A 1 186 ? 29.840 -12.458 -51.932 1.00 96.75 186 GLY A N 1
ATOM 1474 C CA . GLY A 1 186 ? 29.595 -12.389 -50.498 1.00 96.75 186 GLY A CA 1
ATOM 1475 C C . GLY A 1 186 ? 29.894 -11.007 -49.921 1.00 96.75 186 GLY A C 1
ATOM 1476 O O . GLY A 1 186 ? 29.794 -9.989 -50.609 1.00 96.75 186 GLY A O 1
ATOM 1477 N N . GLU A 1 187 ? 30.244 -10.975 -48.638 1.00 97.75 187 GLU A N 1
ATOM 1478 C CA . GLU A 1 187 ? 30.536 -9.731 -47.932 1.00 97.75 187 GLU A CA 1
ATOM 1479 C C . GLU A 1 187 ? 31.939 -9.205 -48.260 1.00 97.75 187 GLU A C 1
ATOM 1481 O O . GLU A 1 187 ? 32.946 -9.915 -48.183 1.00 97.75 187 GLU A O 1
ATOM 1486 N N . TRP A 1 188 ? 31.989 -7.919 -48.584 1.00 98.25 188 TRP A N 1
ATOM 1487 C CA . TRP A 1 188 ? 33.195 -7.135 -48.776 1.00 98.25 188 TRP A CA 1
ATOM 1488 C C . TRP A 1 188 ? 33.234 -6.020 -47.746 1.00 98.25 188 TRP A C 1
ATOM 1490 O O . TRP A 1 188 ? 32.373 -5.143 -47.733 1.00 98.25 188 TRP A O 1
ATOM 1500 N N . THR A 1 189 ? 34.248 -6.042 -46.889 1.00 98.19 189 THR A N 1
ATOM 1501 C CA . THR A 1 189 ? 34.464 -5.001 -45.882 1.00 98.19 189 THR A CA 1
ATOM 1502 C C . THR A 1 189 ? 35.482 -4.012 -46.412 1.00 98.19 189 THR A C 1
ATOM 1504 O O . THR A 1 189 ? 36.529 -4.420 -46.903 1.00 98.19 189 THR A O 1
ATOM 1507 N N . SER A 1 190 ? 35.198 -2.717 -46.302 1.00 97.25 190 SER A N 1
ATOM 1508 C CA . SER A 1 190 ? 36.158 -1.655 -46.601 1.00 97.25 190 SER A CA 1
ATOM 1509 C C . SER A 1 190 ? 36.455 -0.815 -45.371 1.00 97.25 190 SER A C 1
ATOM 1511 O O . SER A 1 190 ? 35.617 -0.670 -44.474 1.00 97.25 190 SER A O 1
ATOM 1513 N N . TYR A 1 191 ? 37.657 -0.259 -45.350 1.00 96.31 191 TYR A N 1
ATOM 1514 C CA . TYR A 1 191 ? 38.224 0.436 -44.206 1.00 96.31 191 TYR A CA 1
ATOM 1515 C C . TYR A 1 191 ? 38.567 1.883 -44.569 1.00 96.31 191 TYR A C 1
ATOM 1517 O O . TYR A 1 191 ? 38.805 2.217 -45.732 1.00 96.31 191 TYR A O 1
ATOM 1525 N N . ASP A 1 192 ? 38.536 2.771 -43.579 1.00 92.50 192 ASP A N 1
ATOM 1526 C CA . ASP A 1 192 ? 38.989 4.151 -43.734 1.00 92.50 192 ASP A CA 1
ATOM 1527 C C . ASP A 1 192 ? 40.523 4.268 -43.616 1.00 92.50 192 ASP A C 1
ATOM 1529 O O . ASP A 1 192 ? 41.238 3.301 -43.344 1.00 92.50 192 ASP A O 1
ATOM 1533 N N . ALA A 1 193 ? 41.055 5.481 -43.801 1.00 89.88 193 ALA A N 1
ATOM 1534 C CA . ALA A 1 193 ? 42.493 5.733 -43.695 1.00 89.88 193 ALA A CA 1
ATOM 1535 C C . ALA A 1 193 ? 43.063 5.484 -42.283 1.00 89.88 193 ALA A C 1
ATOM 1537 O O . ALA A 1 193 ? 44.284 5.405 -42.138 1.00 89.88 193 ALA A O 1
ATOM 1538 N N . SER A 1 194 ? 42.221 5.369 -41.254 1.00 89.75 194 SER A N 1
ATOM 1539 C CA . SER A 1 194 ? 42.597 5.062 -39.870 1.00 89.75 194 SER A CA 1
ATOM 1540 C C . SER A 1 194 ? 42.529 3.561 -39.561 1.00 89.75 194 SER A C 1
ATOM 1542 O O . SER A 1 194 ? 43.055 3.140 -38.535 1.00 89.75 194 SER A O 1
ATOM 1544 N N . GLY A 1 195 ? 41.959 2.749 -40.458 1.00 90.00 195 GLY A N 1
ATOM 1545 C CA . GLY A 1 195 ? 41.764 1.309 -40.282 1.00 90.00 195 GLY A CA 1
ATOM 1546 C C . GLY A 1 195 ? 40.424 0.935 -39.643 1.00 90.00 195 GLY A C 1
ATOM 1547 O O . GLY A 1 195 ? 40.201 -0.239 -39.354 1.00 90.00 195 GLY A O 1
ATOM 1548 N N . ASN A 1 196 ? 39.519 1.895 -39.436 1.00 92.50 196 ASN A N 1
ATOM 1549 C CA . ASN A 1 196 ? 38.178 1.604 -38.938 1.00 92.50 196 ASN A CA 1
ATOM 1550 C C . ASN A 1 196 ? 37.302 1.089 -40.080 1.00 92.50 196 ASN A C 1
ATOM 1552 O O . ASN A 1 196 ? 37.464 1.495 -41.235 1.00 92.50 196 ASN A O 1
ATOM 1556 N N . LYS A 1 197 ? 36.343 0.211 -39.768 1.00 94.31 197 LYS A N 1
ATOM 1557 C CA . LYS A 1 197 ? 35.353 -0.239 -40.754 1.00 94.31 197 LYS A CA 1
ATOM 1558 C C . LYS A 1 197 ? 34.580 0.972 -41.266 1.00 94.31 197 LYS A C 1
ATOM 1560 O O . LYS A 1 197 ? 34.010 1.718 -40.481 1.00 94.31 197 LYS A O 1
ATOM 1565 N N . LYS A 1 198 ? 34.554 1.142 -42.584 1.00 94.88 198 LYS A N 1
ATOM 1566 C CA . LYS A 1 198 ? 33.830 2.216 -43.267 1.00 94.88 198 LYS A CA 1
ATOM 1567 C C . LYS A 1 198 ? 32.481 1.720 -43.770 1.00 94.88 198 LYS A C 1
ATOM 1569 O O . LYS A 1 198 ? 31.454 2.353 -43.539 1.00 94.88 198 LYS A O 1
ATOM 1574 N N . MET A 1 199 ? 32.485 0.584 -44.467 1.00 96.88 199 MET A N 1
ATOM 1575 C CA . MET A 1 199 ? 31.263 -0.059 -44.948 1.00 96.88 199 MET A CA 1
ATOM 1576 C C . MET A 1 199 ? 31.453 -1.552 -45.217 1.00 96.88 199 MET A C 1
ATOM 1578 O O . MET A 1 199 ? 32.565 -1.994 -45.511 1.00 96.88 199 MET A O 1
ATOM 1582 N N . ILE A 1 200 ? 30.349 -2.297 -45.162 1.00 97.94 200 ILE A N 1
ATOM 1583 C CA . ILE A 1 200 ? 30.235 -3.677 -45.645 1.00 97.94 200 ILE A CA 1
ATOM 1584 C C . ILE A 1 200 ? 29.256 -3.688 -46.814 1.00 97.94 200 ILE A C 1
ATOM 1586 O O . ILE A 1 200 ? 28.161 -3.144 -46.697 1.00 97.94 200 ILE A O 1
ATOM 1590 N N . GLU A 1 201 ? 29.644 -4.311 -47.919 1.00 98.00 201 GLU A N 1
ATOM 1591 C CA . GLU A 1 201 ? 28.836 -4.495 -49.122 1.00 98.00 201 GLU A CA 1
ATOM 1592 C C . GLU A 1 201 ? 28.611 -5.986 -49.379 1.00 98.00 201 GLU A C 1
ATOM 1594 O O . GLU A 1 201 ? 29.551 -6.769 -49.270 1.00 98.00 201 GLU A O 1
ATOM 1599 N N . THR A 1 202 ? 27.394 -6.379 -49.754 1.00 97.50 202 THR A N 1
ATOM 1600 C CA . THR A 1 202 ? 27.071 -7.774 -50.088 1.00 97.50 202 THR A CA 1
ATOM 1601 C C . THR A 1 202 ? 26.904 -7.922 -51.595 1.00 97.50 202 THR A C 1
ATOM 1603 O O . THR A 1 202 ? 26.122 -7.191 -52.199 1.00 97.50 202 THR A O 1
ATOM 1606 N N . TYR A 1 203 ? 27.638 -8.856 -52.200 1.00 97.44 203 TYR A N 1
ATOM 1607 C CA . TYR A 1 203 ? 27.594 -9.150 -53.633 1.00 97.44 203 TYR A CA 1
ATOM 1608 C C . TYR A 1 203 ? 27.090 -10.575 -53.887 1.00 97.44 203 TYR A C 1
ATOM 1610 O O . TYR A 1 203 ? 27.462 -11.509 -53.174 1.00 97.44 203 TYR A O 1
ATOM 1618 N N . ASN A 1 204 ? 26.295 -10.771 -54.938 1.00 94.56 204 ASN A N 1
ATOM 1619 C CA . ASN A 1 204 ? 25.944 -12.108 -55.417 1.00 94.56 204 ASN A CA 1
ATOM 1620 C C . ASN A 1 204 ? 27.076 -12.744 -56.251 1.00 94.56 204 ASN A C 1
ATOM 1622 O O . ASN A 1 204 ? 28.096 -12.121 -56.545 1.00 94.56 204 ASN A O 1
ATOM 1626 N N . ASN A 1 205 ? 26.880 -13.994 -56.684 1.00 91.56 205 ASN A N 1
ATOM 1627 C CA . ASN A 1 205 ? 27.874 -14.761 -57.453 1.00 91.56 205 ASN A CA 1
ATOM 1628 C C . ASN A 1 205 ? 28.242 -14.153 -58.819 1.00 91.56 205 ASN A C 1
ATOM 1630 O O . ASN A 1 205 ? 29.227 -14.570 -59.424 1.00 91.56 205 ASN A O 1
ATOM 1634 N N . SER A 1 206 ? 27.468 -13.185 -59.313 1.00 92.44 206 SER A N 1
ATOM 1635 C CA . SER A 1 206 ? 27.731 -12.478 -60.568 1.00 92.44 206 SER A CA 1
ATOM 1636 C C . SER A 1 206 ? 28.448 -11.139 -60.364 1.00 92.44 206 SER A C 1
ATOM 1638 O O . SER A 1 206 ? 28.685 -10.437 -61.342 1.00 92.44 206 SER A O 1
ATOM 1640 N N . GLY A 1 207 ? 28.801 -10.768 -59.126 1.00 94.50 207 GLY A N 1
ATOM 1641 C CA . GLY A 1 207 ? 29.475 -9.500 -58.831 1.00 94.50 207 GLY A CA 1
ATOM 1642 C C . GLY A 1 207 ? 28.549 -8.295 -58.703 1.00 94.50 207 GLY A C 1
ATOM 1643 O O . GLY A 1 207 ? 29.023 -7.162 -58.732 1.00 94.50 207 GLY A O 1
ATOM 1644 N N . VAL A 1 208 ? 27.240 -8.514 -58.559 1.00 96.25 208 VAL A N 1
ATOM 1645 C CA . VAL A 1 208 ? 26.245 -7.443 -58.416 1.00 96.25 208 VAL A CA 1
ATOM 1646 C C . VAL A 1 208 ? 25.884 -7.273 -56.941 1.00 96.25 208 VAL A C 1
ATOM 1648 O O . VAL A 1 208 ? 25.724 -8.269 -56.238 1.00 96.25 208 VAL A O 1
ATOM 1651 N N . LEU A 1 209 ? 25.752 -6.025 -56.475 1.00 95.69 209 LEU A N 1
ATOM 1652 C CA . LEU A 1 209 ? 25.282 -5.724 -55.117 1.00 95.69 209 LEU A CA 1
ATOM 1653 C C . LEU A 1 209 ? 23.896 -6.335 -54.884 1.00 95.69 209 LEU A C 1
ATOM 1655 O O . LEU A 1 209 ? 22.950 -6.025 -55.607 1.00 95.69 209 LEU A O 1
ATOM 1659 N N . ASP A 1 210 ? 23.781 -7.200 -53.885 1.00 94.56 210 ASP A N 1
ATOM 1660 C CA . ASP A 1 210 ? 22.573 -7.973 -53.611 1.00 94.56 210 ASP A CA 1
ATOM 1661 C C . ASP A 1 210 ? 22.566 -8.367 -52.129 1.00 94.56 210 ASP A C 1
ATOM 1663 O O . ASP A 1 210 ? 23.375 -9.184 -51.687 1.00 94.56 210 ASP A O 1
ATOM 1667 N N . GLY A 1 211 ? 21.713 -7.718 -51.339 1.00 93.81 211 GLY A N 1
ATOM 1668 C CA . GLY A 1 211 ? 21.713 -7.792 -49.879 1.00 93.81 211 GLY A CA 1
ATOM 1669 C C . GLY A 1 211 ? 22.088 -6.472 -49.189 1.00 93.81 211 GLY A C 1
ATOM 1670 O O . GLY A 1 211 ? 22.021 -5.396 -49.793 1.00 93.81 211 GLY A O 1
ATOM 1671 N N . PRO A 1 212 ? 22.424 -6.516 -47.887 1.00 95.25 212 PRO A N 1
ATOM 1672 C CA . PRO A 1 212 ? 22.655 -5.315 -47.096 1.00 95.25 212 PRO A CA 1
ATOM 1673 C C . PRO A 1 212 ? 24.000 -4.651 -47.422 1.00 95.25 212 PRO A C 1
ATOM 1675 O O . PRO A 1 212 ? 25.041 -5.307 -47.522 1.00 95.25 212 PRO A O 1
ATOM 1678 N N . LYS A 1 213 ? 23.973 -3.321 -47.493 1.00 96.62 213 LYS A N 1
ATOM 1679 C CA . LYS A 1 213 ? 25.119 -2.417 -47.506 1.00 96.62 213 LYS A CA 1
ATOM 1680 C C . LYS A 1 213 ? 25.099 -1.568 -46.238 1.00 96.62 213 LYS A C 1
ATOM 1682 O O . LYS A 1 213 ? 24.244 -0.701 -46.071 1.00 96.62 213 LYS A O 1
ATOM 1687 N N . LYS A 1 214 ? 26.027 -1.838 -45.326 1.00 95.00 214 LYS A N 1
ATOM 1688 C CA . LYS A 1 214 ? 26.083 -1.217 -43.995 1.00 95.00 214 LYS A CA 1
ATOM 1689 C C . LYS A 1 214 ? 27.169 -0.156 -43.960 1.00 95.00 214 LYS A C 1
ATOM 1691 O O . LYS A 1 214 ? 28.298 -0.444 -44.342 1.00 95.00 214 LYS A O 1
ATOM 1696 N N . PHE A 1 215 ? 26.843 1.029 -43.464 1.00 92.50 215 PHE A N 1
ATOM 1697 C CA . PHE A 1 215 ? 27.781 2.115 -43.191 1.00 92.50 215 PHE A CA 1
ATOM 1698 C C . PHE A 1 215 ? 28.037 2.186 -41.690 1.00 92.50 215 PHE A C 1
ATOM 1700 O O . PHE A 1 215 ? 27.108 2.020 -40.899 1.00 92.50 215 PHE A O 1
ATOM 1707 N N . PHE A 1 216 ? 29.284 2.436 -41.306 1.00 88.62 216 PHE A N 1
ATOM 1708 C CA . PHE A 1 216 ? 29.695 2.460 -39.906 1.00 88.62 216 PHE A CA 1
ATOM 1709 C C . PHE A 1 216 ? 30.147 3.862 -39.494 1.00 88.62 216 PHE A C 1
ATOM 1711 O O . PHE A 1 216 ? 30.767 4.585 -40.277 1.00 88.62 216 PHE A O 1
ATOM 1718 N N . THR A 1 217 ? 29.836 4.245 -38.256 1.00 84.38 217 THR A N 1
ATOM 1719 C CA . THR A 1 217 ? 30.371 5.456 -37.625 1.00 84.38 217 THR A CA 1
ATOM 1720 C C . THR A 1 217 ? 31.855 5.264 -37.276 1.00 84.38 217 THR A C 1
ATOM 1722 O O . THR A 1 217 ? 32.317 4.125 -37.173 1.00 84.38 217 THR A O 1
ATOM 1725 N N . PRO A 1 218 ? 32.613 6.344 -36.991 1.00 81.75 218 PRO A N 1
ATOM 1726 C CA . PRO A 1 218 ? 33.975 6.217 -36.463 1.00 81.75 218 PRO A CA 1
ATOM 1727 C C . PRO A 1 218 ? 34.078 5.408 -35.157 1.00 81.75 218 PRO A C 1
ATOM 1729 O O . PRO A 1 218 ? 35.153 4.904 -34.848 1.00 81.75 218 PRO A O 1
ATOM 1732 N N . ALA A 1 219 ? 32.982 5.277 -34.396 1.00 79.31 219 ALA A N 1
ATOM 1733 C CA . ALA A 1 219 ? 32.916 4.472 -33.174 1.00 79.31 219 ALA A CA 1
ATOM 1734 C C . ALA A 1 219 ? 32.678 2.970 -33.439 1.00 79.31 219 ALA A C 1
ATOM 1736 O O . ALA A 1 219 ? 32.847 2.159 -32.533 1.00 79.31 219 ALA A O 1
ATOM 1737 N N . GLY A 1 220 ? 32.313 2.589 -34.671 1.00 83.25 220 GLY A N 1
ATOM 1738 C CA . GLY A 1 220 ? 32.059 1.201 -35.070 1.00 83.25 220 GLY A CA 1
ATOM 1739 C C . GLY A 1 220 ? 30.588 0.771 -35.039 1.00 83.25 220 GLY A C 1
ATOM 1740 O O . GLY A 1 220 ? 30.294 -0.373 -35.383 1.00 83.25 220 GLY A O 1
ATOM 1741 N N . ASP A 1 221 ? 29.666 1.669 -34.687 1.00 84.06 221 ASP A N 1
ATOM 1742 C CA . ASP A 1 221 ? 28.220 1.418 -34.745 1.00 84.06 221 ASP A CA 1
ATOM 1743 C C . ASP A 1 221 ? 27.685 1.536 -36.179 1.00 84.06 221 ASP A C 1
ATOM 1745 O O . ASP A 1 221 ? 28.205 2.314 -36.980 1.00 84.06 221 ASP A O 1
ATOM 1749 N N . VAL A 1 222 ? 26.616 0.805 -36.509 1.00 84.56 222 VAL A N 1
ATOM 1750 C CA . VAL A 1 222 ? 25.935 0.935 -37.808 1.00 84.56 222 VAL A CA 1
ATOM 1751 C C . VAL A 1 222 ? 25.193 2.274 -37.860 1.00 84.56 222 VAL A C 1
ATOM 1753 O O . VAL A 1 222 ? 24.250 2.495 -37.107 1.00 84.56 222 VAL A O 1
ATOM 1756 N N . ASP A 1 223 ? 25.608 3.156 -38.767 1.00 83.25 223 ASP A N 1
ATOM 1757 C CA . ASP A 1 223 ? 24.985 4.466 -39.004 1.00 83.25 223 ASP A CA 1
ATOM 1758 C C . ASP A 1 223 ? 23.736 4.338 -39.891 1.00 83.25 223 ASP A C 1
ATOM 1760 O O . ASP A 1 223 ? 22.663 4.881 -39.614 1.00 83.25 223 ASP A O 1
ATOM 1764 N N . LYS A 1 224 ? 23.879 3.563 -40.970 1.00 87.44 224 LYS A N 1
ATOM 1765 C CA . LYS A 1 224 ? 22.862 3.376 -42.004 1.00 87.44 224 LYS A CA 1
ATOM 1766 C C . LYS A 1 224 ? 23.006 2.003 -42.645 1.00 87.44 224 LYS A C 1
ATOM 1768 O O . LYS A 1 224 ? 24.122 1.572 -42.934 1.00 87.44 224 LYS A O 1
ATOM 1773 N N . THR A 1 225 ? 21.883 1.356 -42.937 1.00 91.31 225 THR A N 1
ATOM 1774 C CA . THR A 1 225 ? 21.833 0.162 -43.787 1.00 91.31 225 THR A CA 1
ATOM 1775 C C . THR A 1 225 ? 20.999 0.449 -45.027 1.00 91.31 225 THR A C 1
ATOM 1777 O O . THR A 1 225 ? 19.854 0.871 -44.934 1.00 91.31 225 THR A O 1
ATOM 1780 N N . GLU A 1 226 ? 21.572 0.215 -46.198 1.00 93.94 226 GLU A N 1
ATOM 1781 C CA . GLU A 1 226 ? 20.872 0.223 -47.481 1.00 93.94 226 GLU A CA 1
ATOM 1782 C C . GLU A 1 226 ? 20.675 -1.226 -47.934 1.00 93.94 226 GLU A C 1
ATOM 1784 O O . GLU A 1 226 ? 21.618 -2.011 -47.905 1.00 93.94 226 GLU A O 1
ATOM 1789 N N . PHE A 1 227 ? 19.475 -1.604 -48.359 1.00 90.38 227 PHE A N 1
ATOM 1790 C CA . PHE A 1 227 ? 19.208 -2.937 -48.901 1.00 90.38 227 PHE A CA 1
ATOM 1791 C C . PHE A 1 227 ? 19.157 -2.861 -50.421 1.00 90.38 227 PHE A C 1
ATOM 1793 O O . PHE A 1 227 ? 18.438 -2.025 -50.962 1.00 90.38 227 PHE A O 1
ATOM 1800 N N . TYR A 1 228 ? 19.909 -3.723 -51.103 1.00 95.19 228 TYR A N 1
ATOM 1801 C CA . TYR A 1 228 ? 19.925 -3.807 -52.562 1.00 95.19 228 TYR A CA 1
ATOM 1802 C C . TYR A 1 228 ? 19.340 -5.137 -53.033 1.00 95.19 228 TYR A C 1
ATOM 1804 O O . TYR A 1 228 ? 19.600 -6.171 -52.424 1.00 95.19 228 TYR A O 1
ATOM 1812 N N . ILE A 1 229 ? 18.591 -5.112 -54.135 1.00 92.75 229 ILE A N 1
ATOM 1813 C CA . ILE A 1 229 ? 18.112 -6.299 -54.851 1.00 92.75 229 ILE A CA 1
ATOM 1814 C C . ILE A 1 229 ? 18.584 -6.175 -56.297 1.00 92.75 229 ILE A C 1
ATOM 1816 O O . ILE A 1 229 ? 18.210 -5.228 -56.997 1.00 92.75 229 ILE A O 1
ATOM 1820 N N . ALA A 1 230 ? 19.426 -7.109 -56.743 1.00 91.81 230 ALA A N 1
ATOM 1821 C CA . ALA A 1 230 ? 19.987 -7.118 -58.100 1.00 91.81 230 ALA A CA 1
ATOM 1822 C C . ALA A 1 230 ? 20.569 -5.751 -58.544 1.00 91.81 230 ALA A C 1
ATOM 1824 O O . ALA A 1 230 ? 20.336 -5.276 -59.658 1.00 91.81 230 ALA A O 1
ATOM 1825 N N . GLY A 1 231 ? 21.308 -5.092 -57.649 1.00 92.56 231 GLY A N 1
ATOM 1826 C CA . GLY A 1 231 ? 21.986 -3.819 -57.894 1.00 92.56 231 GLY A CA 1
ATOM 1827 C C . GLY A 1 231 ? 21.112 -2.571 -57.748 1.00 92.56 231 GLY A C 1
ATOM 1828 O O . GLY A 1 231 ? 21.633 -1.463 -57.860 1.00 92.56 231 GLY A O 1
ATOM 1829 N N . LYS A 1 232 ? 19.808 -2.712 -57.476 1.00 92.19 232 LYS A N 1
ATOM 1830 C CA . LYS A 1 232 ? 18.890 -1.587 -57.237 1.00 92.19 232 LYS A CA 1
ATOM 1831 C C . LYS A 1 232 ? 18.624 -1.412 -55.745 1.00 92.19 232 LYS A C 1
ATOM 1833 O O . LYS A 1 232 ? 18.426 -2.400 -55.048 1.00 92.19 232 LYS A O 1
ATOM 1838 N N . LEU A 1 233 ? 18.600 -0.166 -55.275 1.00 91.81 233 LEU A N 1
ATOM 183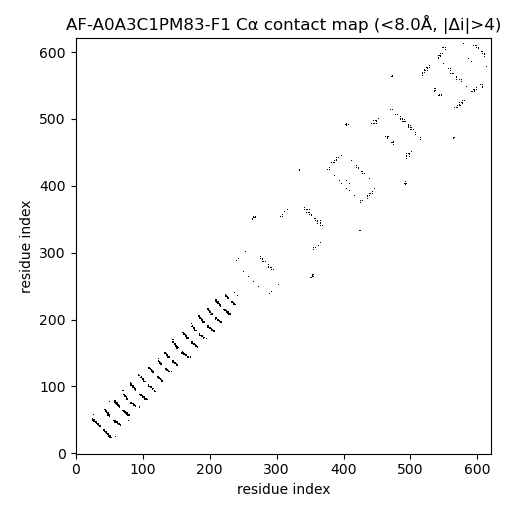9 C CA . LEU A 1 233 ? 18.250 0.170 -53.893 1.00 91.81 233 LEU A CA 1
ATOM 1840 C C . LEU A 1 233 ? 16.763 -0.140 -53.632 1.00 91.81 233 LEU A C 1
ATOM 1842 O O . LEU A 1 233 ? 15.904 0.392 -54.329 1.00 91.81 233 LEU A O 1
ATOM 1846 N N . ASP A 1 234 ? 16.485 -0.987 -52.639 1.00 88.44 234 ASP A N 1
ATOM 1847 C CA . ASP A 1 234 ? 15.145 -1.369 -52.166 1.00 88.44 234 ASP A CA 1
ATOM 1848 C C . ASP A 1 234 ? 14.667 -0.428 -51.051 1.00 88.44 234 ASP A C 1
ATOM 1850 O O . ASP A 1 234 ? 13.679 0.288 -51.203 1.00 88.44 234 ASP A O 1
ATOM 1854 N N . ARG A 1 235 ? 15.410 -0.372 -49.937 1.00 85.44 235 ARG A N 1
ATOM 1855 C CA . ARG A 1 235 ? 15.085 0.483 -48.785 1.00 85.44 235 ARG A CA 1
ATOM 1856 C C . ARG A 1 235 ? 16.321 0.945 -48.021 1.00 85.44 235 ARG A C 1
ATOM 1858 O O . ARG A 1 235 ? 17.395 0.352 -48.132 1.00 85.44 235 ARG A O 1
ATOM 1865 N N . ILE A 1 236 ? 16.141 1.987 -47.214 1.00 84.19 236 ILE A N 1
ATOM 1866 C CA . ILE A 1 236 ? 17.150 2.530 -46.301 1.00 84.19 236 ILE A CA 1
ATOM 1867 C C . ILE A 1 236 ? 16.617 2.424 -44.872 1.00 84.19 236 ILE A C 1
ATOM 1869 O O . ILE A 1 236 ? 15.517 2.887 -44.588 1.00 84.19 236 ILE A O 1
ATOM 1873 N N . GLU A 1 237 ? 17.408 1.851 -43.973 1.00 85.50 237 GLU A N 1
ATOM 1874 C CA . GLU A 1 237 ? 17.174 1.854 -42.531 1.00 85.50 237 GLU A CA 1
ATOM 1875 C C . GLU A 1 237 ? 18.249 2.723 -41.870 1.00 85.50 237 GLU A C 1
ATOM 1877 O O . GLU A 1 237 ? 19.439 2.396 -41.909 1.00 85.50 237 GLU A O 1
ATOM 1882 N N . ASP A 1 238 ? 17.843 3.853 -41.284 1.00 81.44 238 ASP A N 1
ATOM 1883 C CA . ASP A 1 238 ? 18.755 4.735 -40.561 1.00 81.44 238 ASP A CA 1
ATOM 1884 C C . ASP A 1 238 ? 18.153 5.317 -39.279 1.00 81.44 238 ASP A C 1
ATOM 1886 O O . ASP A 1 238 ? 16.945 5.537 -39.153 1.00 81.44 238 ASP A O 1
ATOM 1890 N N . LYS A 1 239 ? 19.037 5.553 -38.304 1.00 74.94 239 LYS A N 1
ATOM 1891 C CA . LYS A 1 239 ? 18.660 5.948 -36.942 1.00 74.94 239 LYS A CA 1
ATOM 1892 C C . LYS A 1 239 ? 18.008 7.335 -36.882 1.00 74.94 239 LYS A C 1
ATOM 1894 O O . LYS A 1 239 ? 17.158 7.572 -36.029 1.00 74.94 239 LYS A O 1
ATOM 1899 N N . PHE A 1 240 ? 18.364 8.238 -37.797 1.00 74.81 240 PHE A N 1
ATOM 1900 C CA . PHE A 1 240 ? 17.780 9.580 -37.875 1.00 74.81 240 PHE A CA 1
ATOM 1901 C C . PHE A 1 240 ? 16.323 9.550 -38.324 1.00 74.81 240 PHE A C 1
ATOM 1903 O O . PHE A 1 240 ? 15.490 10.217 -37.718 1.00 74.81 240 PHE A O 1
ATOM 1910 N N . THR A 1 241 ? 16.014 8.773 -39.360 1.00 76.12 241 THR A N 1
ATOM 1911 C CA . THR A 1 241 ? 14.661 8.642 -39.909 1.00 76.12 241 THR A CA 1
ATOM 1912 C C . THR A 1 241 ? 13.741 8.003 -38.880 1.00 76.12 241 THR A C 1
ATOM 1914 O O . THR A 1 241 ? 12.682 8.552 -38.587 1.00 76.12 241 THR A O 1
ATOM 1917 N N . PHE A 1 242 ? 14.198 6.923 -38.236 1.00 79.62 242 PHE A N 1
ATOM 1918 C CA . PHE A 1 242 ? 13.471 6.295 -37.133 1.00 79.62 242 PHE A CA 1
ATOM 1919 C C . PHE A 1 242 ? 13.153 7.295 -36.010 1.00 79.62 242 PHE A C 1
ATOM 1921 O O . PHE A 1 242 ? 11.995 7.460 -35.626 1.00 79.62 242 PHE A O 1
ATOM 1928 N N . LEU A 1 243 ? 14.168 8.011 -35.516 1.00 80.44 243 LEU A N 1
ATOM 1929 C CA . LEU A 1 243 ? 14.008 8.966 -34.421 1.00 80.44 243 LEU A CA 1
ATOM 1930 C C . LEU A 1 243 ? 13.105 10.147 -34.808 1.00 80.44 243 LEU A C 1
ATOM 1932 O O . LEU A 1 243 ? 12.288 10.593 -34.007 1.00 80.44 243 LEU A O 1
ATOM 1936 N N . ALA A 1 244 ? 13.207 10.638 -36.043 1.00 78.62 244 ALA A N 1
ATOM 1937 C CA . ALA A 1 244 ? 12.374 11.722 -36.551 1.00 78.62 244 ALA A CA 1
ATOM 1938 C C . ALA A 1 244 ? 10.891 11.332 -36.670 1.00 78.62 244 ALA A C 1
ATOM 1940 O O . ALA A 1 244 ? 10.020 12.173 -36.426 1.00 78.62 244 ALA A O 1
ATOM 1941 N N . GLU A 1 245 ? 10.596 10.088 -37.053 1.00 82.44 245 GLU A N 1
ATOM 1942 C CA . GLU A 1 245 ? 9.235 9.542 -37.079 1.00 82.44 245 GLU A CA 1
ATOM 1943 C C . GLU A 1 245 ? 8.688 9.294 -35.669 1.00 82.44 245 GLU A C 1
ATOM 1945 O O . GLU A 1 245 ? 7.522 9.588 -35.393 1.00 82.44 245 GLU A O 1
ATOM 1950 N N . GLU A 1 246 ? 9.517 8.775 -34.762 1.00 83.25 246 GLU A N 1
ATOM 1951 C CA . GLU A 1 246 ? 9.139 8.532 -33.368 1.00 83.25 246 GLU A CA 1
ATOM 1952 C C . GLU A 1 246 ? 8.820 9.847 -32.641 1.00 83.25 246 GLU A C 1
ATOM 1954 O O . GLU A 1 246 ? 7.772 9.957 -32.006 1.00 83.25 246 GLU A O 1
ATOM 1959 N N . LEU A 1 247 ? 9.659 10.877 -32.800 1.00 83.19 247 LEU A N 1
ATOM 1960 C CA . LEU A 1 247 ? 9.424 12.209 -32.234 1.00 83.19 247 LEU A CA 1
ATOM 1961 C C . LEU A 1 247 ? 8.140 12.861 -32.767 1.00 83.19 247 LEU A C 1
ATOM 1963 O O . LEU A 1 247 ? 7.420 13.496 -31.998 1.00 83.19 247 LEU A O 1
ATOM 1967 N N . ASP A 1 248 ? 7.818 12.691 -34.055 1.00 82.31 248 ASP A N 1
ATOM 1968 C CA . ASP A 1 248 ? 6.570 13.207 -34.638 1.00 82.31 248 ASP A CA 1
ATOM 1969 C C . ASP A 1 248 ? 5.335 12.531 -34.021 1.00 82.31 248 ASP A C 1
ATOM 1971 O O . ASP A 1 248 ? 4.381 13.206 -33.622 1.00 82.31 248 ASP A O 1
ATOM 1975 N N . LYS A 1 249 ? 5.375 11.201 -33.863 1.00 82.69 249 LYS A N 1
ATOM 1976 C CA . LYS A 1 249 ? 4.309 10.431 -33.200 1.00 82.69 249 LYS A CA 1
ATOM 1977 C C . LYS A 1 249 ? 4.148 10.836 -31.735 1.00 82.69 249 LYS A C 1
ATOM 1979 O O . LYS A 1 249 ? 3.028 11.100 -31.299 1.00 82.69 249 LYS A O 1
ATOM 1984 N N . LEU A 1 250 ? 5.252 10.908 -30.988 1.00 80.56 250 LEU A N 1
ATOM 1985 C CA . LEU A 1 250 ? 5.255 11.293 -29.575 1.00 80.56 250 LEU A CA 1
ATOM 1986 C C . LEU A 1 250 ? 4.735 12.721 -29.378 1.00 80.56 250 LEU A C 1
ATOM 1988 O O . LEU A 1 250 ? 3.903 12.948 -28.502 1.00 80.56 250 LEU A O 1
ATOM 1992 N N . SER A 1 251 ? 5.151 13.666 -30.226 1.00 76.69 251 SER A N 1
ATOM 1993 C CA . SER A 1 251 ? 4.675 15.051 -30.172 1.00 76.69 251 SER A CA 1
ATOM 1994 C C . SER A 1 251 ? 3.177 15.156 -30.455 1.00 76.69 251 SER A C 1
ATOM 1996 O O . SER A 1 251 ? 2.460 15.830 -29.714 1.00 76.69 251 SER A O 1
ATOM 1998 N N . LYS A 1 252 ? 2.666 14.466 -31.484 1.00 79.94 252 LYS A N 1
ATOM 1999 C CA . LYS A 1 252 ? 1.225 14.445 -31.796 1.00 79.94 252 LYS A CA 1
ATOM 2000 C C . LYS A 1 252 ? 0.400 13.874 -30.646 1.00 79.94 252 LYS A C 1
ATOM 2002 O O . LYS A 1 252 ? -0.563 14.514 -30.234 1.00 79.94 252 LYS A O 1
ATOM 2007 N N . ASN A 1 253 ? 0.810 12.723 -30.110 1.00 75.81 253 ASN A N 1
ATOM 2008 C CA . ASN A 1 253 ? 0.122 12.065 -29.001 1.00 75.81 253 ASN A CA 1
ATOM 2009 C C . ASN A 1 253 ? 0.107 12.953 -27.748 1.00 75.81 253 ASN A C 1
ATOM 2011 O O . ASN A 1 253 ? -0.961 13.232 -27.208 1.00 75.81 253 ASN A O 1
ATOM 2015 N N . ALA A 1 254 ? 1.267 13.490 -27.356 1.00 70.31 254 ALA A N 1
ATOM 2016 C CA . ALA A 1 254 ? 1.363 14.432 -26.247 1.00 70.31 254 ALA A CA 1
ATOM 2017 C C . ALA A 1 254 ? 0.407 15.620 -26.457 1.00 70.31 254 ALA A C 1
ATOM 2019 O O . ALA A 1 254 ? -0.460 15.882 -25.627 1.00 70.31 254 ALA A O 1
ATOM 2020 N N . ASN A 1 255 ? 0.490 16.303 -27.602 1.00 71.75 255 ASN A N 1
ATOM 2021 C CA . ASN A 1 255 ? -0.365 17.454 -27.897 1.00 71.75 255 ASN A CA 1
ATOM 2022 C C . ASN A 1 255 ? -1.869 17.118 -27.889 1.00 71.75 255 ASN A C 1
ATOM 2024 O O . ASN A 1 255 ? -2.678 17.997 -27.605 1.00 71.75 255 ASN A O 1
ATOM 2028 N N . GLU A 1 256 ? -2.267 15.885 -28.200 1.00 75.31 256 GLU A N 1
ATOM 2029 C CA . GLU A 1 256 ? -3.658 15.436 -28.109 1.00 75.31 256 GLU A CA 1
ATOM 2030 C C . GLU A 1 256 ? -4.087 15.164 -26.659 1.00 75.31 256 GLU A C 1
ATOM 2032 O O . GLU A 1 256 ? -5.107 15.696 -26.224 1.00 75.31 256 GLU A O 1
ATOM 2037 N N . GLN A 1 257 ? -3.280 14.432 -25.885 1.00 67.31 257 GLN A N 1
ATOM 2038 C CA . GLN A 1 257 ? -3.549 14.127 -24.474 1.00 67.31 257 GLN A CA 1
ATOM 2039 C C . GLN A 1 257 ? -3.600 15.383 -23.590 1.00 67.31 257 GLN A C 1
ATOM 2041 O O . GLN A 1 257 ? -4.448 15.501 -22.706 1.00 67.31 257 GLN A O 1
ATOM 2046 N N . TYR A 1 258 ? -2.731 16.366 -23.838 1.00 64.81 258 TYR A N 1
ATOM 2047 C CA . TYR A 1 258 ? -2.676 17.579 -23.018 1.00 64.81 258 TYR A CA 1
ATOM 2048 C C . TYR A 1 258 ? -3.780 18.599 -23.329 1.00 64.81 258 TYR A C 1
ATOM 2050 O O . TYR A 1 258 ? -4.033 19.461 -22.488 1.00 64.81 258 TYR A O 1
ATOM 2058 N N . LYS A 1 259 ? -4.491 18.501 -24.466 1.00 65.75 259 LYS A N 1
ATOM 2059 C CA . LYS A 1 259 ? -5.640 19.386 -24.773 1.00 65.75 259 LYS A CA 1
ATOM 2060 C C . LYS A 1 259 ? -6.748 19.307 -23.725 1.00 65.75 259 LYS A C 1
ATOM 2062 O O . LYS A 1 259 ? -7.485 20.270 -23.545 1.00 65.75 259 LYS A O 1
ATOM 2067 N N . THR A 1 260 ? -6.881 18.164 -23.060 1.00 60.09 260 THR A N 1
ATOM 2068 C CA . THR A 1 260 ? -7.932 17.905 -22.071 1.00 60.09 260 THR A CA 1
ATOM 2069 C C . THR A 1 260 ? -7.517 18.235 -20.634 1.00 60.09 260 THR A C 1
ATOM 2071 O O . THR A 1 260 ? -8.313 18.049 -19.718 1.00 60.09 260 THR A O 1
ATOM 2074 N N . PHE A 1 261 ? -6.289 18.714 -20.404 1.00 59.75 261 PHE A N 1
ATOM 2075 C CA . PHE A 1 261 ? -5.779 19.078 -19.076 1.00 59.75 261 PHE A CA 1
ATOM 2076 C C . PHE A 1 261 ? -5.828 20.608 -18.883 1.00 59.75 261 PHE A C 1
ATOM 2078 O O . PHE A 1 261 ? -5.690 21.331 -19.870 1.00 59.75 261 PHE A O 1
ATOM 2085 N N . PRO A 1 262 ? -6.012 21.150 -17.656 1.00 57.09 262 PRO A N 1
ATOM 2086 C CA . PRO A 1 262 ? -6.037 22.598 -17.439 1.00 57.09 262 PRO A CA 1
ATOM 2087 C C . PRO A 1 262 ? -4.855 23.302 -18.118 1.00 57.09 262 PRO A C 1
ATOM 2089 O O . PRO A 1 262 ? -3.731 22.807 -18.027 1.00 57.09 262 PRO A O 1
ATOM 2092 N N . VAL A 1 263 ? -5.121 24.469 -18.729 1.00 53.72 263 VAL A N 1
ATOM 2093 C CA . VAL A 1 263 ? -4.265 25.395 -19.532 1.00 53.72 263 VAL A CA 1
ATOM 2094 C C . VAL A 1 263 ? -2.800 25.562 -19.058 1.00 53.72 263 VAL A C 1
ATOM 2096 O O . VAL A 1 263 ? -1.924 26.043 -19.777 1.00 53.72 263 VAL A O 1
ATOM 2099 N N . ILE A 1 264 ? -2.515 25.128 -17.840 1.00 49.91 264 ILE A N 1
ATOM 2100 C CA . ILE A 1 264 ? -1.363 25.427 -17.011 1.00 49.91 264 ILE A CA 1
ATOM 2101 C C . ILE A 1 264 ? -0.187 24.442 -17.243 1.00 49.91 264 ILE A C 1
ATOM 2103 O O . ILE A 1 264 ? 0.940 24.793 -16.923 1.00 49.91 264 ILE A O 1
ATOM 2107 N N . LEU A 1 265 ? -0.369 23.279 -17.896 1.00 55.47 265 LEU A N 1
ATOM 2108 C CA . LEU A 1 265 ? 0.763 22.409 -18.317 1.00 55.47 265 LEU A CA 1
ATOM 2109 C C . LEU A 1 265 ? 1.415 22.822 -19.654 1.00 55.47 265 LEU A C 1
ATOM 2111 O O . LEU A 1 265 ? 2.344 22.173 -20.137 1.00 55.47 265 LEU A O 1
ATOM 2115 N N . SER A 1 266 ? 0.939 23.910 -20.262 1.00 56.88 266 SER A N 1
ATOM 2116 C CA . SER A 1 266 ? 1.419 24.382 -21.563 1.00 56.88 266 SER A CA 1
ATOM 2117 C C . SER A 1 266 ? 2.904 24.763 -21.563 1.00 56.88 266 SER A C 1
ATOM 2119 O O . SER A 1 266 ? 3.523 24.663 -22.612 1.00 56.88 266 SER A O 1
ATOM 2121 N N . GLY A 1 267 ? 3.495 25.120 -20.415 1.00 61.69 267 GLY A N 1
ATOM 2122 C CA . GLY A 1 267 ? 4.907 25.512 -20.301 1.00 61.69 267 GLY A CA 1
ATOM 2123 C C . GLY A 1 267 ? 5.900 24.394 -20.638 1.00 61.69 267 GLY A C 1
ATOM 2124 O O . GLY A 1 267 ? 6.692 24.543 -21.562 1.00 61.69 267 GLY A O 1
ATOM 2125 N N . GLU A 1 268 ? 5.830 23.248 -19.953 1.00 64.62 268 GLU A N 1
ATOM 2126 C CA . GLU A 1 268 ? 6.779 22.136 -20.162 1.00 64.62 268 GLU A CA 1
ATOM 2127 C C . GLU A 1 268 ? 6.640 21.529 -21.572 1.00 64.62 268 GLU A C 1
ATOM 2129 O O . GLU A 1 268 ? 7.637 21.213 -22.223 1.00 64.62 268 GLU A O 1
ATOM 2134 N N . ILE A 1 269 ? 5.412 21.440 -22.097 1.00 66.94 269 ILE A N 1
ATOM 2135 C CA . ILE A 1 269 ? 5.160 20.973 -23.467 1.00 66.94 269 ILE A CA 1
ATOM 2136 C C . ILE A 1 269 ? 5.555 22.022 -24.508 1.00 66.94 269 ILE A C 1
ATOM 2138 O O . ILE A 1 269 ? 6.092 21.657 -25.550 1.00 66.94 269 ILE A O 1
ATOM 2142 N N . ALA A 1 270 ? 5.369 23.318 -24.242 1.00 68.00 270 ALA A N 1
ATOM 2143 C CA . ALA A 1 270 ? 5.863 24.377 -25.118 1.00 68.00 270 ALA A CA 1
ATOM 2144 C C . ALA A 1 270 ? 7.393 24.396 -25.169 1.00 68.00 270 ALA A C 1
ATOM 2146 O O . ALA A 1 270 ? 7.944 24.566 -26.250 1.00 68.00 270 ALA A O 1
ATOM 2147 N N . GLU A 1 271 ? 8.082 24.165 -24.051 1.00 67.12 271 GLU A N 1
ATOM 2148 C CA . GLU A 1 271 ? 9.543 24.044 -24.012 1.00 67.12 271 GLU A CA 1
ATOM 2149 C C . GLU A 1 271 ? 10.039 22.813 -24.777 1.00 67.12 271 GLU A C 1
ATOM 2151 O O . GLU A 1 271 ? 11.010 22.897 -25.536 1.00 67.12 271 GLU A O 1
ATOM 2156 N N . ILE A 1 272 ? 9.368 21.668 -24.621 1.00 67.75 272 ILE A N 1
ATOM 2157 C CA . ILE A 1 272 ? 9.676 20.451 -25.377 1.00 67.75 272 ILE A CA 1
ATOM 2158 C C . ILE A 1 272 ? 9.411 20.674 -26.883 1.00 67.75 272 ILE A C 1
ATOM 2160 O O . ILE A 1 272 ? 10.275 20.378 -27.708 1.00 67.75 272 ILE A O 1
ATOM 2164 N N . ASN A 1 273 ? 8.275 21.273 -27.254 1.00 67.81 273 ASN A N 1
ATOM 2165 C CA . ASN A 1 273 ? 7.922 21.597 -28.642 1.00 67.81 273 ASN A CA 1
ATOM 2166 C C . ASN A 1 273 ? 8.847 22.671 -29.249 1.00 67.81 273 ASN A C 1
ATOM 2168 O O . ASN A 1 273 ? 9.180 22.607 -30.431 1.00 67.81 273 ASN A O 1
ATOM 2172 N N . ALA A 1 274 ? 9.302 23.649 -28.463 1.00 70.44 274 ALA A N 1
ATOM 2173 C CA . ALA A 1 274 ? 10.311 24.618 -28.887 1.00 70.44 274 ALA A CA 1
ATOM 2174 C C . ALA A 1 274 ? 11.660 23.932 -29.126 1.00 70.44 274 ALA A C 1
ATOM 2176 O O . ALA A 1 274 ? 12.351 24.252 -30.089 1.00 70.44 274 ALA A O 1
ATOM 2177 N N . SER A 1 275 ? 11.998 22.935 -28.306 1.00 67.88 275 SER A N 1
ATOM 2178 C CA . SER A 1 275 ? 13.215 22.143 -28.480 1.00 67.88 275 SER A CA 1
ATOM 2179 C C . SER A 1 275 ? 13.153 21.240 -29.726 1.00 67.88 275 SER A C 1
ATOM 2181 O O . SER A 1 275 ? 14.182 21.056 -30.370 1.00 67.88 275 SER A O 1
ATOM 2183 N N . ILE A 1 276 ? 11.965 20.765 -30.145 1.00 69.56 276 ILE A N 1
ATOM 2184 C CA . ILE A 1 276 ? 11.777 20.103 -31.457 1.00 69.56 276 ILE A CA 1
ATOM 2185 C C . ILE A 1 276 ? 12.175 21.031 -32.607 1.00 69.56 276 ILE A C 1
ATOM 2187 O O . ILE A 1 276 ? 12.794 20.564 -33.557 1.00 69.56 276 ILE A O 1
ATOM 2191 N N . LYS A 1 277 ? 11.854 22.333 -32.549 1.00 66.69 277 LYS A N 1
ATOM 2192 C CA . LYS A 1 277 ? 12.210 23.275 -33.631 1.00 66.69 277 LYS A CA 1
ATOM 2193 C C . LYS A 1 277 ? 13.723 23.380 -33.847 1.00 66.69 277 LYS A C 1
ATOM 2195 O O . LYS A 1 277 ? 14.147 23.697 -34.953 1.00 66.69 277 LYS A O 1
ATOM 2200 N N . ASN A 1 278 ? 14.518 23.096 -32.813 1.00 63.78 278 ASN A N 1
ATOM 2201 C CA . ASN A 1 278 ? 15.978 23.070 -32.887 1.00 63.78 278 ASN A CA 1
ATOM 2202 C C . ASN A 1 278 ? 16.526 21.732 -33.419 1.00 63.78 278 ASN A C 1
ATOM 2204 O O . ASN A 1 278 ? 17.678 21.671 -33.842 1.00 63.78 278 ASN A O 1
ATOM 2208 N N . TYR A 1 279 ? 15.720 20.664 -33.428 1.00 67.81 279 TYR A N 1
ATOM 2209 C CA . TYR A 1 279 ? 16.059 19.404 -34.083 1.00 67.81 279 TYR A CA 1
ATOM 2210 C C . TYR A 1 279 ? 15.734 19.503 -35.579 1.00 67.81 279 TYR A C 1
ATOM 2212 O O . TYR A 1 279 ? 14.585 19.371 -36.004 1.00 67.81 279 TYR A O 1
ATOM 2220 N N . SER A 1 280 ? 16.760 19.741 -36.398 1.00 59.84 280 SER A N 1
ATOM 2221 C CA . SER A 1 280 ? 16.614 19.714 -37.854 1.00 59.84 280 SER A CA 1
ATOM 2222 C C . SER A 1 280 ? 16.736 18.285 -38.383 1.00 59.84 280 SER A C 1
ATOM 2224 O O . SER A 1 280 ? 17.796 17.666 -38.276 1.00 59.84 280 SER A O 1
ATOM 2226 N N . LYS A 1 281 ? 15.670 17.794 -39.029 1.00 59.56 281 LYS A N 1
ATOM 2227 C CA . LYS A 1 281 ? 15.660 16.514 -39.766 1.00 59.56 281 LYS A CA 1
ATOM 2228 C C . LYS A 1 281 ? 16.631 16.510 -40.957 1.00 59.56 281 LYS A C 1
ATOM 2230 O O . LYS A 1 281 ? 16.970 15.449 -41.469 1.00 59.56 281 LYS A O 1
ATOM 2235 N N . GLU A 1 282 ? 17.073 17.686 -41.394 1.00 55.34 282 GLU A N 1
ATOM 2236 C CA . GLU A 1 282 ? 17.912 17.868 -42.581 1.00 55.34 282 GLU A CA 1
ATOM 2237 C C . GLU A 1 282 ? 19.411 17.775 -42.260 1.00 55.34 282 GLU A C 1
ATOM 2239 O O . GLU A 1 282 ? 20.218 17.457 -43.133 1.00 55.34 282 GLU A O 1
ATOM 2244 N N . THR A 1 283 ? 19.803 17.991 -40.999 1.00 63.16 283 THR A N 1
ATOM 2245 C CA . THR A 1 283 ? 21.214 18.068 -40.598 1.00 63.16 283 THR A CA 1
ATOM 2246 C C . THR A 1 283 ? 21.610 16.832 -39.782 1.00 63.16 283 THR A C 1
ATOM 2248 O O . THR A 1 283 ? 21.399 16.762 -38.571 1.00 63.16 283 THR A O 1
ATOM 2251 N N . ARG A 1 284 ? 22.201 15.834 -40.449 1.00 70.75 284 ARG A N 1
ATOM 2252 C CA . ARG A 1 284 ? 22.515 14.505 -39.885 1.00 70.75 284 ARG A CA 1
ATOM 2253 C C . ARG A 1 284 ? 23.853 14.478 -39.128 1.00 70.75 284 ARG A C 1
ATOM 2255 O O . ARG A 1 284 ? 24.807 13.848 -39.572 1.00 70.75 284 ARG A O 1
ATOM 2262 N N . THR A 1 285 ? 23.949 15.197 -38.006 1.00 71.00 285 THR A N 1
ATOM 2263 C CA . THR A 1 285 ? 25.164 15.248 -37.161 1.00 71.00 285 THR A CA 1
ATOM 2264 C C . THR A 1 285 ? 25.016 14.419 -35.878 1.00 71.00 285 THR A C 1
ATOM 2266 O O . THR A 1 285 ? 23.917 14.368 -35.323 1.00 71.00 285 THR A O 1
ATOM 2269 N N . PRO A 1 286 ? 26.096 13.819 -35.334 1.00 66.56 286 PRO A N 1
ATOM 2270 C CA . PRO A 1 286 ? 26.040 13.101 -34.054 1.00 66.56 286 PRO A CA 1
ATOM 2271 C C . PRO A 1 286 ? 25.439 13.927 -32.904 1.00 66.56 286 PRO A C 1
ATOM 2273 O O . PRO A 1 286 ? 24.692 13.398 -32.085 1.00 66.56 286 PRO A O 1
ATOM 2276 N N . GLU A 1 287 ? 25.702 15.236 -32.883 1.00 73.44 287 GLU A N 1
ATOM 2277 C CA . GLU A 1 287 ? 25.119 16.161 -31.905 1.00 73.44 287 GLU A CA 1
ATOM 2278 C C . GLU A 1 287 ? 23.593 16.265 -32.057 1.00 73.44 287 GLU A C 1
ATOM 2280 O O . GLU A 1 287 ? 22.859 16.160 -31.075 1.00 73.44 287 GLU A O 1
ATOM 2285 N N . ASN A 1 288 ? 23.086 16.371 -33.290 1.00 72.44 288 ASN A N 1
ATOM 2286 C CA . ASN A 1 288 ? 21.644 16.397 -33.547 1.00 72.44 288 ASN A CA 1
ATOM 2287 C C . ASN A 1 288 ? 20.962 15.071 -33.210 1.00 72.44 288 ASN A C 1
ATOM 2289 O O . ASN A 1 288 ? 19.823 15.077 -32.743 1.00 72.44 288 ASN A O 1
ATOM 2293 N N . LEU A 1 289 ? 21.646 13.940 -33.400 1.00 73.69 289 LEU A N 1
ATOM 2294 C CA . LEU A 1 289 ? 21.139 12.638 -32.970 1.00 73.69 289 LEU A CA 1
ATOM 2295 C C . LEU A 1 289 ? 20.941 12.602 -31.448 1.00 73.69 289 LEU A C 1
ATOM 2297 O O . LEU A 1 289 ? 19.867 12.232 -30.981 1.00 73.69 289 LEU A O 1
ATOM 2301 N N . LYS A 1 290 ? 21.939 13.068 -30.686 1.00 77.75 290 LYS A N 1
ATOM 2302 C CA . LYS A 1 290 ? 21.877 13.159 -29.221 1.00 77.75 290 LYS A CA 1
ATOM 2303 C C . LYS A 1 290 ? 20.771 14.104 -28.742 1.00 77.75 290 LYS A C 1
ATOM 2305 O O . LYS A 1 290 ? 20.075 13.807 -27.774 1.00 77.75 290 LYS A O 1
ATOM 2310 N N . ILE A 1 291 ? 20.575 15.232 -29.430 1.00 79.75 291 ILE A N 1
ATOM 2311 C CA . ILE A 1 291 ? 19.451 16.145 -29.171 1.00 79.75 291 ILE A CA 1
ATOM 2312 C C . ILE A 1 291 ? 18.116 15.414 -29.364 1.00 79.75 291 ILE A C 1
ATOM 2314 O O . ILE A 1 291 ? 17.246 15.506 -28.500 1.00 79.75 291 ILE A O 1
ATOM 2318 N N . GLY A 1 292 ? 17.960 14.660 -30.456 1.00 79.94 292 GLY A N 1
ATOM 2319 C CA . GLY A 1 292 ? 16.747 13.888 -30.719 1.00 79.94 292 GLY A CA 1
ATOM 2320 C C . GLY A 1 292 ? 16.476 12.801 -29.668 1.00 79.94 292 GLY A C 1
ATOM 2321 O O . GLY A 1 292 ? 15.339 12.657 -29.228 1.00 79.94 292 GLY A O 1
ATOM 2322 N N . GLU A 1 293 ? 17.504 12.074 -29.218 1.00 81.50 293 GLU A N 1
ATOM 2323 C CA . GLU A 1 293 ? 17.377 11.051 -28.166 1.00 81.50 293 GLU A CA 1
ATOM 2324 C C . GLU A 1 293 ? 16.938 11.674 -26.835 1.00 81.50 293 GLU A C 1
ATOM 2326 O O . GLU A 1 293 ? 15.965 11.229 -26.228 1.00 81.50 293 GLU A O 1
ATOM 2331 N N . ASN A 1 294 ? 17.568 12.782 -26.435 1.00 82.19 294 ASN A N 1
ATOM 2332 C CA . ASN A 1 294 ? 17.157 13.530 -25.246 1.00 82.19 294 ASN A CA 1
ATOM 2333 C C . ASN A 1 294 ? 15.707 14.034 -25.354 1.00 82.19 294 ASN A C 1
ATOM 2335 O O . ASN A 1 294 ? 14.975 14.049 -24.364 1.00 82.19 294 ASN A O 1
ATOM 2339 N N . LEU A 1 295 ? 15.273 14.466 -26.544 1.00 81.19 295 LEU A N 1
ATOM 2340 C CA . LEU A 1 295 ? 13.890 14.893 -26.768 1.00 81.19 295 LEU A CA 1
ATOM 2341 C C . LEU A 1 295 ? 12.911 13.733 -26.619 1.00 81.19 295 LEU A C 1
ATOM 2343 O O . LEU A 1 295 ? 11.882 13.893 -25.964 1.00 81.19 295 LEU A O 1
ATOM 2347 N N . ARG A 1 296 ? 13.242 12.569 -27.180 1.00 82.19 296 ARG A N 1
ATOM 2348 C CA . ARG A 1 296 ? 12.444 11.346 -27.065 1.00 82.19 296 ARG A CA 1
ATOM 2349 C C . ARG A 1 296 ? 12.238 10.974 -25.600 1.00 82.19 296 ARG A C 1
ATOM 2351 O O . ARG A 1 296 ? 11.098 10.777 -25.181 1.00 82.19 296 ARG A O 1
ATOM 2358 N N . ASP A 1 297 ? 13.306 10.959 -24.809 1.00 81.25 297 ASP A N 1
ATOM 2359 C CA . ASP A 1 297 ? 13.232 10.624 -23.385 1.00 81.25 297 ASP A CA 1
ATOM 2360 C C . ASP A 1 297 ? 12.370 11.627 -22.606 1.00 81.25 297 ASP A C 1
ATOM 2362 O O . ASP A 1 297 ? 11.546 11.235 -21.776 1.00 81.25 297 ASP A O 1
ATOM 2366 N N . ARG A 1 298 ? 12.476 12.926 -22.925 1.00 77.38 298 ARG A N 1
ATOM 2367 C CA . ARG A 1 298 ? 11.611 13.967 -22.342 1.00 77.38 298 ARG A CA 1
ATOM 2368 C C . ARG A 1 298 ? 10.134 13.760 -22.691 1.00 77.38 298 ARG A C 1
ATOM 2370 O O . ARG A 1 298 ? 9.291 13.909 -21.808 1.00 77.38 298 ARG A O 1
ATOM 2377 N N . PHE A 1 299 ? 9.808 13.392 -23.933 1.00 75.00 299 PHE A N 1
ATOM 2378 C CA . PHE A 1 299 ? 8.430 13.087 -24.339 1.00 75.00 299 PHE A CA 1
ATOM 2379 C C . PHE A 1 299 ? 7.868 11.856 -23.635 1.00 75.00 299 PHE A C 1
ATOM 2381 O O . PHE A 1 299 ? 6.730 11.886 -23.161 1.00 75.00 299 PHE A O 1
ATOM 2388 N N . LEU A 1 300 ? 8.655 10.784 -23.541 1.00 76.12 300 LEU A N 1
ATOM 2389 C CA . LEU A 1 300 ? 8.253 9.567 -22.839 1.00 76.12 300 LEU A CA 1
ATOM 2390 C C . LEU A 1 300 ? 8.019 9.845 -21.351 1.00 76.12 300 LEU A C 1
ATOM 2392 O O . LEU A 1 300 ? 7.004 9.427 -20.796 1.00 76.12 300 LEU A O 1
ATOM 2396 N N . PHE A 1 301 ? 8.910 10.608 -20.716 1.00 75.06 301 PHE A N 1
ATOM 2397 C CA . PHE A 1 301 ? 8.748 11.034 -19.328 1.00 75.06 301 PHE A CA 1
ATOM 2398 C C . PHE A 1 301 ? 7.470 11.861 -19.120 1.00 75.06 301 PHE A C 1
ATOM 2400 O O . PHE A 1 301 ? 6.694 11.570 -18.209 1.00 75.06 301 PHE A O 1
ATOM 2407 N N . ALA A 1 302 ? 7.218 12.853 -19.981 1.00 68.94 302 ALA A N 1
ATOM 2408 C CA . ALA A 1 302 ? 6.014 13.680 -19.919 1.00 68.94 302 ALA A CA 1
ATOM 2409 C C . ALA A 1 302 ? 4.737 12.828 -20.061 1.00 68.94 302 ALA A C 1
ATOM 2411 O O . ALA A 1 302 ? 3.856 12.886 -19.199 1.00 68.94 302 ALA A O 1
ATOM 2412 N N . THR A 1 303 ? 4.690 11.966 -21.082 1.00 70.50 303 THR A N 1
ATOM 2413 C CA . THR A 1 303 ? 3.552 11.075 -21.373 1.00 70.50 303 THR A CA 1
ATOM 2414 C C . THR A 1 303 ? 3.270 10.115 -20.212 1.00 70.50 303 THR A C 1
ATOM 2416 O O . THR A 1 303 ? 2.130 9.970 -19.776 1.00 70.50 303 THR A O 1
ATOM 2419 N N . ASN A 1 304 ? 4.306 9.503 -19.632 1.00 74.00 304 ASN A N 1
ATOM 2420 C CA . ASN A 1 304 ? 4.145 8.592 -18.494 1.00 74.00 304 ASN A CA 1
ATOM 2421 C C . ASN A 1 304 ? 3.617 9.305 -17.239 1.00 74.00 304 ASN A C 1
ATOM 2423 O O . ASN A 1 304 ? 2.827 8.740 -16.482 1.00 74.00 304 ASN A O 1
ATOM 2427 N N . ASN A 1 305 ? 4.028 10.552 -17.009 1.00 71.06 305 ASN A N 1
ATOM 2428 C CA . ASN A 1 305 ? 3.530 11.335 -15.882 1.00 71.06 305 ASN A CA 1
ATOM 2429 C C . ASN A 1 305 ? 2.102 11.851 -16.101 1.00 71.06 305 ASN A C 1
ATOM 2431 O O . ASN A 1 305 ? 1.384 12.064 -15.126 1.00 71.06 305 ASN A O 1
ATOM 2435 N N . PHE A 1 306 ? 1.663 12.012 -17.352 1.00 71.50 306 PHE A N 1
ATOM 2436 C CA . PHE A 1 306 ? 0.289 12.399 -17.670 1.00 71.50 306 PHE A CA 1
ATOM 2437 C C . PHE A 1 306 ? -0.735 11.357 -17.201 1.00 71.50 306 PHE A C 1
ATOM 2439 O O . PHE A 1 306 ? -1.734 11.717 -16.574 1.00 71.50 306 PHE A O 1
ATOM 2446 N N . ALA A 1 307 ? -0.471 10.069 -17.445 1.00 72.00 307 ALA A N 1
ATOM 2447 C CA . ALA A 1 307 ? -1.343 8.990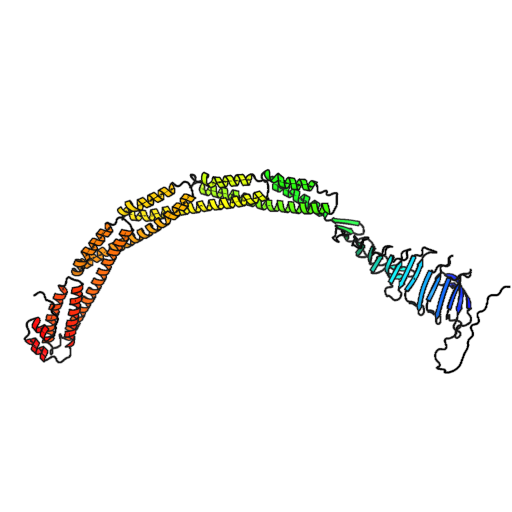 -16.980 1.00 72.00 307 ALA A CA 1
ATOM 2448 C C . ALA A 1 307 ? -1.499 9.021 -15.449 1.00 72.00 307 ALA A C 1
ATOM 2450 O O . ALA A 1 307 ? -2.618 9.032 -14.936 1.00 72.00 307 ALA A O 1
ATOM 2451 N N . LYS A 1 308 ? -0.377 9.162 -14.730 1.00 78.12 308 LYS A N 1
ATOM 2452 C CA . LYS A 1 308 ? -0.355 9.283 -13.263 1.00 78.12 308 LYS A CA 1
ATOM 2453 C C . LYS A 1 308 ? -1.118 10.509 -12.763 1.00 78.12 308 LYS A C 1
ATOM 2455 O O . LYS A 1 308 ? -1.881 10.410 -11.811 1.00 78.12 308 LYS A O 1
ATOM 2460 N N . LEU A 1 309 ? -0.940 11.665 -13.406 1.00 75.62 309 LEU A N 1
ATOM 2461 C CA . LEU A 1 309 ? -1.665 12.890 -13.056 1.00 75.62 309 LEU A CA 1
ATOM 2462 C C . LEU A 1 309 ? -3.174 12.759 -13.283 1.00 75.62 309 LEU A C 1
ATOM 2464 O O . LEU A 1 309 ? -3.958 13.291 -12.500 1.00 75.62 309 LEU A O 1
ATOM 2468 N N . THR A 1 310 ? -3.583 12.066 -14.345 1.00 75.62 310 THR A N 1
ATOM 2469 C CA . THR A 1 310 ? -4.999 11.827 -14.651 1.00 75.62 310 THR A CA 1
ATOM 2470 C C . THR A 1 310 ? -5.643 10.951 -13.583 1.00 75.62 310 THR A C 1
ATOM 2472 O O . THR A 1 310 ? -6.686 11.317 -13.041 1.00 75.62 310 THR A O 1
ATOM 2475 N N . GLU A 1 311 ? -4.993 9.845 -13.225 1.00 82.31 311 GLU A N 1
ATOM 2476 C CA . GLU A 1 311 ? -5.437 8.961 -12.145 1.00 82.31 311 GLU A CA 1
ATOM 2477 C C . GLU A 1 311 ? -5.494 9.703 -10.801 1.00 82.31 311 GLU A C 1
ATOM 2479 O O . GLU A 1 311 ? -6.500 9.642 -10.092 1.00 82.31 311 GLU A O 1
ATOM 2484 N N . LEU A 1 312 ? -4.457 10.482 -10.479 1.00 83.88 312 LEU A N 1
ATOM 2485 C CA . LEU A 1 312 ? -4.399 11.283 -9.258 1.00 83.88 312 LEU A CA 1
ATOM 2486 C C . LEU A 1 312 ? -5.535 12.317 -9.200 1.00 83.88 312 LEU A C 1
ATOM 2488 O O . LEU A 1 312 ? -6.199 12.436 -8.173 1.00 83.88 312 LEU A O 1
ATOM 2492 N N . ASN A 1 313 ? -5.818 13.020 -10.301 1.00 81.69 313 ASN A N 1
ATOM 2493 C CA . ASN A 1 313 ? -6.935 13.966 -10.402 1.00 81.69 313 ASN A CA 1
ATOM 2494 C C . ASN A 1 313 ? -8.296 13.298 -10.194 1.00 81.69 313 ASN A C 1
ATOM 2496 O O . ASN A 1 313 ? -9.145 13.834 -9.475 1.00 81.69 313 ASN A O 1
ATOM 2500 N N . GLN A 1 314 ? -8.516 12.144 -10.830 1.00 84.75 314 GLN A N 1
ATOM 2501 C CA . GLN A 1 314 ? -9.745 11.370 -10.662 1.00 84.75 314 GLN A CA 1
ATOM 2502 C C . GLN A 1 314 ? -9.896 10.912 -9.212 1.00 84.75 314 GLN A C 1
ATOM 2504 O O . GLN A 1 314 ? -10.965 11.076 -8.631 1.00 84.75 314 GLN A O 1
ATOM 2509 N N . SER A 1 315 ? -8.811 10.426 -8.606 1.00 84.38 315 SER A N 1
ATOM 2510 C CA . SER A 1 315 ? -8.772 9.998 -7.209 1.00 84.38 315 SER A CA 1
ATOM 2511 C C . SER A 1 315 ? -9.068 11.144 -6.238 1.00 84.38 315 SER A C 1
ATOM 2513 O O . SER A 1 315 ? -9.920 10.998 -5.362 1.00 84.38 315 SER A O 1
ATOM 2515 N N . ILE A 1 316 ? -8.447 12.316 -6.426 1.00 87.38 316 ILE A N 1
ATOM 2516 C CA . ILE A 1 316 ? -8.726 13.525 -5.634 1.00 87.38 316 ILE A CA 1
ATOM 2517 C C . ILE A 1 316 ? -10.201 13.914 -5.782 1.00 87.38 316 ILE A C 1
ATOM 2519 O O . ILE A 1 316 ? -10.881 14.115 -4.780 1.00 87.38 316 ILE A O 1
ATOM 2523 N N . THR A 1 317 ? -10.718 13.970 -7.012 1.00 84.38 317 THR A N 1
ATOM 2524 C CA . THR A 1 317 ? -12.111 14.361 -7.285 1.00 84.38 317 THR A CA 1
ATOM 2525 C C . THR A 1 317 ? -13.107 13.393 -6.650 1.00 84.38 317 THR A C 1
ATOM 2527 O O . THR A 1 317 ? -14.019 13.827 -5.948 1.00 84.38 317 THR A O 1
ATOM 2530 N N . ALA A 1 318 ? -12.913 12.087 -6.846 1.00 85.75 318 ALA A N 1
ATOM 2531 C CA . ALA A 1 318 ? -13.753 11.051 -6.260 1.00 85.75 318 ALA A CA 1
ATOM 2532 C C . ALA A 1 318 ? -13.696 11.078 -4.728 1.00 85.75 318 ALA A C 1
ATOM 2534 O O . ALA A 1 318 ? -14.732 10.966 -4.079 1.00 85.75 318 ALA A O 1
ATOM 2535 N N . SER A 1 319 ? -12.511 11.286 -4.148 1.00 84.69 319 SER A N 1
ATOM 2536 C CA . SER A 1 319 ? -12.344 11.356 -2.694 1.00 84.69 319 SER A CA 1
ATOM 2537 C C . SER A 1 319 ? -13.021 12.593 -2.101 1.00 84.69 319 SER A C 1
ATOM 2539 O O . SER A 1 319 ? -13.712 12.475 -1.093 1.00 84.69 319 SER A O 1
ATOM 2541 N N . PHE A 1 320 ? -12.899 13.764 -2.738 1.00 85.50 320 PHE A N 1
ATOM 2542 C CA . PHE A 1 320 ? -13.644 14.962 -2.333 1.00 85.50 320 PHE A CA 1
ATOM 2543 C C . PHE A 1 320 ? -15.156 14.746 -2.431 1.00 85.50 320 PHE A C 1
ATOM 2545 O O . PHE A 1 320 ? -15.860 15.047 -1.473 1.00 85.50 320 PHE A O 1
ATOM 2552 N N . ALA A 1 321 ? -15.650 14.175 -3.534 1.00 84.56 321 ALA A N 1
ATOM 2553 C CA . ALA A 1 321 ? -17.073 13.887 -3.708 1.00 84.56 321 ALA A CA 1
ATOM 2554 C C . ALA A 1 321 ? -17.591 12.877 -2.669 1.00 84.56 321 ALA A C 1
ATOM 2556 O O . ALA A 1 321 ? -18.693 13.036 -2.145 1.00 84.56 321 ALA A O 1
ATOM 2557 N N . ALA A 1 322 ? -16.796 11.856 -2.335 1.00 84.19 322 ALA A N 1
ATOM 2558 C CA . ALA A 1 322 ? -17.131 10.874 -1.310 1.00 84.19 322 ALA A CA 1
ATOM 2559 C C . ALA A 1 322 ? -17.207 11.515 0.084 1.00 84.19 322 ALA A C 1
ATOM 2561 O O . ALA A 1 322 ? -18.185 11.296 0.796 1.00 84.19 322 ALA A O 1
ATOM 2562 N N . ILE A 1 323 ? -16.221 12.342 0.448 1.00 81.88 323 ILE A N 1
ATOM 2563 C CA . ILE A 1 323 ? -16.215 13.115 1.699 1.00 81.88 323 ILE A CA 1
ATOM 2564 C C . ILE A 1 323 ? -17.426 14.059 1.734 1.00 81.88 323 ILE A C 1
ATOM 2566 O O . ILE A 1 323 ? -18.222 13.996 2.666 1.00 81.88 323 ILE A O 1
ATOM 2570 N N . GLU A 1 324 ? -17.638 14.879 0.704 1.00 80.88 324 GLU A N 1
ATOM 2571 C CA . GLU A 1 324 ? -18.797 15.777 0.613 1.00 80.88 324 GLU A CA 1
ATOM 2572 C C . GLU A 1 324 ? -20.115 15.013 0.781 1.00 80.88 324 GLU A C 1
ATOM 2574 O O . GLU A 1 324 ? -20.923 15.358 1.640 1.00 80.88 324 GLU A O 1
ATOM 2579 N N . SER A 1 325 ? -20.319 13.932 0.024 1.00 81.31 325 SER A N 1
ATOM 2580 C CA . SER A 1 325 ? -21.542 13.130 0.094 1.00 81.31 325 SER A CA 1
ATOM 2581 C C . SER A 1 325 ? -21.758 12.497 1.469 1.00 81.31 325 SER A C 1
ATOM 2583 O O . SER A 1 325 ? -22.898 12.409 1.924 1.00 81.31 325 SER A O 1
ATOM 2585 N N . LYS A 1 326 ? -20.691 12.035 2.125 1.00 75.69 326 LYS A N 1
ATOM 2586 C CA . LYS A 1 326 ? -20.754 11.376 3.435 1.00 75.69 326 LYS A CA 1
ATOM 2587 C C . LYS A 1 326 ? -21.076 12.366 4.557 1.00 75.69 326 LYS A C 1
ATOM 2589 O O . LYS A 1 326 ? -21.802 12.014 5.484 1.00 75.69 326 LYS A O 1
ATOM 2594 N N . TYR A 1 327 ? -20.594 13.607 4.462 1.00 74.38 327 TYR A N 1
ATOM 2595 C CA . TYR A 1 327 ? -20.653 14.569 5.572 1.00 74.38 327 TYR A CA 1
ATOM 2596 C C . TYR A 1 327 ? -21.738 15.641 5.455 1.00 74.38 327 TYR A C 1
ATOM 2598 O O . TYR A 1 327 ? -22.133 16.206 6.479 1.00 74.38 327 TYR A O 1
ATOM 2606 N N . LYS A 1 328 ? -22.297 15.860 4.256 1.00 67.31 328 LYS A N 1
ATOM 2607 C CA . LYS A 1 328 ? -23.327 16.879 3.976 1.00 67.31 328 LYS A CA 1
ATOM 2608 C C . LYS A 1 328 ? -24.602 16.768 4.827 1.00 67.31 328 LYS A C 1
ATOM 2610 O O . LYS A 1 328 ? -25.315 17.756 4.956 1.00 67.31 328 LYS A O 1
ATOM 2615 N N . ASN A 1 329 ? -24.869 15.616 5.450 1.00 59.44 329 ASN A N 1
ATOM 2616 C CA . ASN A 1 329 ? -26.092 15.386 6.231 1.00 59.44 329 ASN A CA 1
ATOM 2617 C C . ASN A 1 329 ? -25.910 15.397 7.762 1.00 59.44 329 ASN A C 1
ATOM 2619 O O . ASN A 1 329 ? -26.908 15.505 8.469 1.00 59.44 329 ASN A O 1
ATOM 2623 N N . PHE A 1 330 ? -24.685 15.285 8.296 1.00 57.56 330 PHE A N 1
ATOM 2624 C CA . PHE A 1 330 ? -24.485 14.996 9.733 1.00 57.56 330 PHE A CA 1
ATOM 2625 C C . PHE A 1 330 ? -23.510 15.919 10.472 1.00 57.56 330 PHE A C 1
ATOM 2627 O O . PHE A 1 330 ? -23.550 15.957 11.703 1.00 57.56 330 PHE A O 1
ATOM 2634 N N . HIS A 1 331 ? -22.671 16.667 9.749 1.00 68.94 331 HIS A N 1
ATOM 2635 C CA . HIS A 1 331 ? -21.612 17.502 10.333 1.00 68.94 331 HIS A CA 1
ATOM 2636 C C . HIS A 1 331 ? -21.490 18.869 9.649 1.00 68.94 331 HIS A C 1
ATOM 2638 O O . HIS A 1 331 ? -20.407 19.445 9.616 1.00 68.94 331 HIS A O 1
ATOM 2644 N N . GLY A 1 332 ? -22.573 19.377 9.049 1.00 67.00 332 GLY A N 1
ATOM 2645 C CA . GLY A 1 332 ? -22.548 20.615 8.256 1.00 67.00 332 GLY A CA 1
ATOM 2646 C C . GLY A 1 332 ? -22.022 21.841 9.015 1.00 67.00 332 GLY A C 1
ATOM 2647 O O . GLY A 1 332 ? -21.430 22.723 8.407 1.00 67.00 332 GLY A O 1
ATOM 2648 N N . ASP A 1 333 ? -22.172 21.857 10.339 1.00 69.88 333 ASP A N 1
ATOM 2649 C CA . ASP A 1 333 ? -21.687 22.893 11.254 1.00 69.88 333 ASP A CA 1
ATOM 2650 C C . ASP A 1 333 ? -20.157 22.936 11.403 1.00 69.88 333 ASP A C 1
ATOM 2652 O O . ASP A 1 333 ? -19.600 24.006 11.648 1.00 69.88 333 ASP A O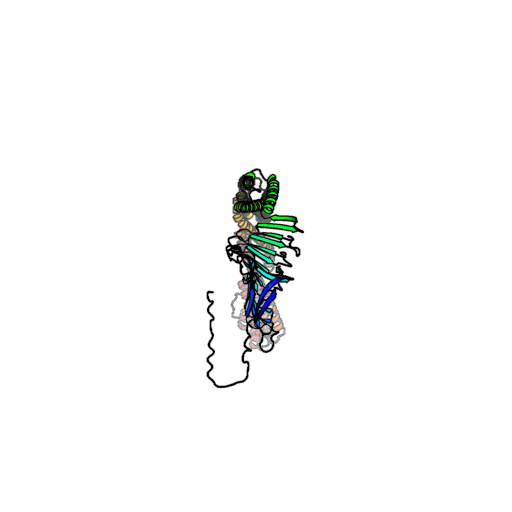 1
ATOM 2656 N N . VAL A 1 334 ? -19.472 21.802 11.226 1.00 72.44 334 VAL A N 1
ATOM 2657 C CA . VAL A 1 334 ? -17.999 21.698 11.289 1.00 72.44 334 VAL A CA 1
ATOM 2658 C C . VAL A 1 334 ? -17.364 21.371 9.933 1.00 72.44 334 VAL A C 1
ATOM 2660 O O . VAL A 1 334 ? -16.151 21.450 9.766 1.00 72.44 334 VAL A O 1
ATOM 2663 N N . PHE A 1 335 ? -18.175 21.010 8.938 1.00 77.56 335 PHE A N 1
ATOM 2664 C CA . PHE A 1 335 ? -17.715 20.559 7.629 1.00 77.56 335 PHE A CA 1
ATOM 2665 C C . PHE A 1 335 ? -16.912 21.633 6.888 1.00 77.56 335 PHE A C 1
ATOM 2667 O O . PHE A 1 335 ? -15.813 21.359 6.406 1.00 77.56 335 PHE A O 1
ATOM 2674 N N . GLU A 1 336 ? -17.437 22.858 6.810 1.00 74.12 336 GLU A N 1
ATOM 2675 C CA . GLU A 1 336 ? -16.790 23.945 6.066 1.00 74.12 336 GLU A CA 1
ATOM 2676 C C . GLU A 1 336 ? -15.462 24.379 6.702 1.00 74.12 336 GLU A C 1
ATOM 2678 O O . GLU A 1 336 ? -14.481 24.597 5.987 1.00 74.12 336 GLU A O 1
ATOM 2683 N N . SER A 1 337 ? -15.401 24.462 8.036 1.00 75.44 337 SER A N 1
ATOM 2684 C CA . SER A 1 337 ? -14.186 24.850 8.759 1.00 75.44 337 SER A CA 1
ATOM 2685 C C . SER A 1 337 ? -13.091 23.784 8.664 1.00 75.44 337 SER A C 1
ATOM 2687 O O . SER A 1 337 ? -11.931 24.124 8.435 1.00 75.44 337 SER A O 1
ATOM 2689 N N . GLU A 1 338 ? -13.441 22.500 8.766 1.00 80.38 338 GLU A N 1
ATOM 2690 C CA . GLU A 1 338 ? -12.480 21.387 8.722 1.00 80.38 338 GLU A CA 1
ATOM 2691 C C . GLU A 1 338 ? -11.983 21.088 7.298 1.00 80.38 338 GLU A C 1
ATOM 2693 O O . GLU A 1 338 ? -10.833 20.686 7.102 1.00 80.38 338 GLU A O 1
ATOM 2698 N N . MET A 1 339 ? -12.811 21.331 6.276 1.00 84.25 339 MET A N 1
ATOM 2699 C CA . MET A 1 339 ? -12.411 21.174 4.872 1.00 84.25 339 MET A CA 1
ATOM 2700 C C . MET A 1 339 ? -11.653 22.382 4.314 1.00 84.25 339 MET A C 1
ATOM 2702 O O . MET A 1 339 ? -11.057 22.270 3.242 1.00 84.25 339 MET A O 1
ATOM 2706 N N . ALA A 1 340 ? -11.606 23.517 5.020 1.00 83.75 340 ALA A N 1
ATOM 2707 C CA . ALA A 1 340 ? -10.951 24.738 4.546 1.00 83.75 340 ALA A CA 1
ATOM 2708 C C . ALA A 1 340 ? -9.482 24.513 4.134 1.00 83.75 340 ALA A C 1
ATOM 2710 O O . ALA A 1 340 ? -9.046 25.000 3.086 1.00 83.75 340 ALA A O 1
ATOM 2711 N N . ALA A 1 341 ? -8.728 23.729 4.914 1.00 84.19 341 ALA A N 1
ATOM 2712 C CA . ALA A 1 341 ? -7.347 23.372 4.589 1.00 84.19 341 ALA A CA 1
ATOM 2713 C C . ALA A 1 341 ? -7.259 22.508 3.319 1.00 84.19 341 ALA A C 1
ATOM 2715 O O . ALA A 1 341 ? -6.429 22.778 2.449 1.00 84.19 341 ALA A O 1
ATOM 2716 N N . ASN A 1 342 ? -8.160 21.531 3.167 1.00 88.19 342 ASN A N 1
ATOM 2717 C CA . ASN A 1 342 ? -8.244 20.692 1.972 1.00 88.19 342 ASN A CA 1
ATOM 2718 C C . ASN A 1 342 ? -8.621 21.516 0.734 1.00 88.19 342 ASN A C 1
ATOM 2720 O O . ASN A 1 342 ? -8.000 21.351 -0.312 1.00 88.19 342 ASN A O 1
ATOM 2724 N N . TYR A 1 343 ? -9.574 22.449 0.834 1.00 87.69 343 TYR A N 1
ATOM 2725 C CA . TYR A 1 343 ? -9.930 23.342 -0.273 1.00 87.69 343 TYR A CA 1
ATOM 2726 C C . TYR A 1 343 ? -8.784 24.280 -0.656 1.00 87.69 343 TYR A C 1
ATOM 2728 O O . TYR A 1 343 ? -8.533 24.493 -1.844 1.00 87.69 343 TYR A O 1
ATOM 2736 N N . LYS A 1 344 ? -8.044 24.805 0.327 1.00 88.62 344 LYS A N 1
ATOM 2737 C CA . LYS A 1 344 ? -6.837 25.599 0.071 1.00 88.62 344 LYS A CA 1
ATOM 2738 C C . LYS A 1 344 ? -5.782 24.768 -0.663 1.00 88.62 344 LYS A C 1
ATOM 2740 O O . LYS A 1 344 ? -5.290 25.203 -1.702 1.00 88.62 344 LYS A O 1
ATOM 2745 N N . ALA A 1 345 ? -5.490 23.563 -0.176 1.00 87.69 345 ALA A N 1
ATOM 2746 C CA . ALA A 1 345 ? -4.538 22.651 -0.805 1.00 87.69 345 ALA A CA 1
ATOM 2747 C C . ALA A 1 345 ? -4.988 22.225 -2.216 1.00 87.69 345 ALA A C 1
ATOM 2749 O O . ALA A 1 345 ? -4.170 22.177 -3.132 1.00 87.69 345 ALA A O 1
ATOM 2750 N N . LYS A 1 346 ? -6.294 22.020 -2.437 1.00 89.25 346 LYS A N 1
ATOM 2751 C CA . LYS A 1 346 ? -6.879 21.777 -3.764 1.00 89.25 346 LYS A CA 1
ATOM 2752 C C . LYS A 1 346 ? -6.631 22.945 -4.715 1.00 89.25 346 LYS A C 1
ATOM 2754 O O . LYS A 1 346 ? -6.126 22.733 -5.811 1.00 89.25 346 LYS A O 1
ATOM 2759 N N . LYS A 1 347 ? -6.887 24.181 -4.278 1.00 87.62 347 LYS A N 1
ATOM 2760 C CA . LYS A 1 347 ? -6.613 25.388 -5.074 1.00 87.62 347 LYS A CA 1
ATOM 2761 C C . LYS A 1 347 ? -5.119 25.546 -5.395 1.00 87.62 347 LYS A C 1
ATOM 2763 O O . LYS A 1 347 ? -4.752 25.965 -6.492 1.00 87.62 347 LYS A O 1
ATOM 2768 N N . GLU A 1 348 ? -4.243 25.216 -4.448 1.00 86.81 348 GLU A N 1
ATOM 2769 C CA . GLU A 1 348 ? -2.792 25.214 -4.658 1.00 86.81 348 GLU A CA 1
ATOM 2770 C C . GLU A 1 348 ? -2.325 24.123 -5.624 1.00 86.81 348 GLU A C 1
ATOM 2772 O O . GLU A 1 348 ? -1.368 24.343 -6.361 1.00 86.81 348 GLU A O 1
ATOM 2777 N N . PHE A 1 349 ? -2.972 22.961 -5.623 1.00 85.62 349 PHE A N 1
ATOM 2778 C CA . PHE A 1 349 ? -2.722 21.885 -6.576 1.00 85.62 349 PHE A CA 1
ATOM 2779 C C . PHE A 1 349 ? -3.203 22.261 -7.987 1.00 85.62 349 PHE A C 1
ATOM 2781 O O . PHE A 1 349 ? -2.483 22.077 -8.972 1.00 85.62 349 PHE A O 1
ATOM 2788 N N . GLU A 1 350 ? -4.391 22.858 -8.094 1.00 82.38 350 GLU A N 1
ATOM 2789 C CA . GLU A 1 350 ? -4.979 23.301 -9.360 1.00 82.38 350 GLU A CA 1
ATOM 2790 C C . GLU A 1 350 ? -4.113 24.366 -10.056 1.00 82.38 350 GLU A C 1
ATOM 2792 O O . GLU A 1 350 ? -3.949 24.302 -11.277 1.00 82.38 350 GLU A O 1
ATOM 2797 N N . SER A 1 351 ? -3.487 25.272 -9.292 1.00 81.00 351 SER A N 1
ATOM 2798 C CA . SER A 1 351 ? -2.698 26.400 -9.814 1.00 81.00 351 SER A CA 1
ATOM 2799 C C . SER A 1 351 ? -1.273 26.069 -10.284 1.00 81.00 351 SER A C 1
ATOM 2801 O O . SER A 1 351 ? -0.657 26.898 -10.952 1.00 81.00 351 SER A O 1
ATOM 2803 N N . VAL A 1 352 ? -0.731 24.880 -9.987 1.00 78.88 352 VAL A N 1
ATOM 2804 C CA . VAL A 1 352 ? 0.643 24.503 -10.381 1.00 78.88 352 VAL A CA 1
ATOM 2805 C C . VAL A 1 352 ? 0.735 24.078 -11.852 1.00 78.88 352 VAL A C 1
ATOM 2807 O O . VAL A 1 352 ? -0.088 23.294 -12.335 1.00 78.88 352 VAL A O 1
ATOM 2810 N N . SER A 1 353 ? 1.780 24.563 -12.534 1.00 71.88 353 SER A N 1
ATOM 2811 C CA . SER A 1 353 ? 2.116 24.304 -13.946 1.00 71.88 353 SER A CA 1
ATOM 2812 C C . SER A 1 353 ? 3.181 23.261 -14.206 1.00 71.88 353 SER A C 1
ATOM 2814 O O . SER A 1 353 ? 3.180 22.674 -15.283 1.00 71.88 353 SER A O 1
ATOM 2816 N N . SER A 1 354 ? 4.075 23.004 -13.255 1.00 74.50 354 SER A N 1
ATOM 2817 C CA . SER A 1 354 ? 5.061 21.937 -13.425 1.00 74.50 354 SER A CA 1
ATOM 2818 C C . SER A 1 354 ? 4.432 20.582 -13.129 1.00 74.50 354 SER A C 1
ATOM 2820 O O . SER A 1 354 ? 3.838 20.409 -12.062 1.00 74.50 354 SER A O 1
ATOM 2822 N N . VAL A 1 355 ? 4.616 19.599 -14.016 1.00 74.25 355 VAL A N 1
ATOM 2823 C CA . VAL A 1 355 ? 4.131 18.225 -13.812 1.00 74.25 355 VAL A CA 1
ATOM 2824 C C . VAL A 1 355 ? 4.687 17.636 -12.517 1.0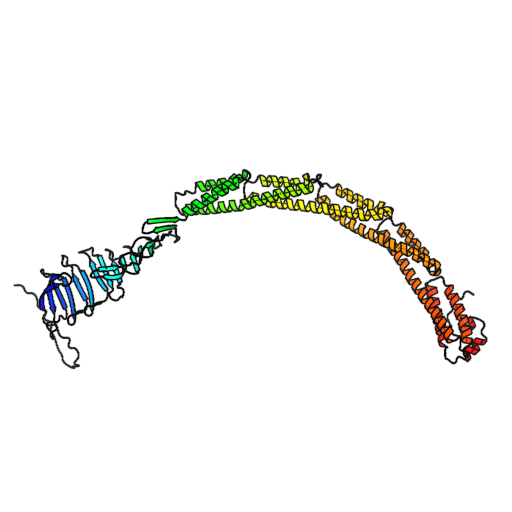0 74.25 355 VAL A C 1
ATOM 2826 O O . VAL A 1 355 ? 3.938 17.050 -11.734 1.00 74.25 355 VAL A O 1
ATOM 2829 N N . LYS A 1 356 ? 5.984 17.839 -12.251 1.00 75.25 356 LYS A N 1
ATOM 2830 C CA . LYS A 1 356 ? 6.655 17.311 -11.055 1.00 75.25 356 LYS A CA 1
ATOM 2831 C C . LYS A 1 356 ? 6.049 17.879 -9.772 1.00 75.25 356 LYS A C 1
ATOM 2833 O O . LYS A 1 356 ? 5.656 17.122 -8.890 1.00 75.25 356 LYS A O 1
ATOM 2838 N N . LEU A 1 357 ? 5.952 19.205 -9.680 1.00 79.06 357 LEU A N 1
ATOM 2839 C CA . LEU A 1 357 ? 5.423 19.865 -8.485 1.00 79.06 357 LEU A CA 1
ATOM 2840 C C . LEU A 1 357 ? 3.919 19.597 -8.314 1.00 79.06 357 LEU A C 1
ATOM 2842 O O . LEU A 1 357 ? 3.421 19.539 -7.193 1.00 79.06 357 LEU A O 1
ATOM 2846 N N . LYS A 1 358 ? 3.185 19.409 -9.418 1.00 83.19 358 LYS A N 1
ATOM 2847 C CA . LYS A 1 358 ? 1.761 19.070 -9.379 1.00 83.19 358 LYS A CA 1
ATOM 2848 C C . LYS A 1 358 ? 1.537 17.678 -8.794 1.00 83.19 358 LYS A C 1
ATOM 2850 O O . LYS A 1 358 ? 0.669 17.540 -7.939 1.00 83.19 358 LYS A O 1
ATOM 2855 N N . LEU A 1 359 ? 2.345 16.686 -9.182 1.00 83.12 359 LEU A N 1
ATOM 2856 C CA . LEU A 1 359 ? 2.324 15.351 -8.570 1.00 83.12 359 LEU A CA 1
ATOM 2857 C C . LEU A 1 359 ? 2.575 15.426 -7.057 1.00 83.12 359 LEU A C 1
ATOM 2859 O O . LEU A 1 359 ? 1.753 14.943 -6.286 1.00 83.12 359 LEU A O 1
ATOM 2863 N N . GLU A 1 360 ? 3.640 16.116 -6.638 1.00 85.50 360 GLU A N 1
ATOM 2864 C CA . GLU A 1 360 ? 3.991 16.282 -5.219 1.00 85.50 360 GLU A CA 1
ATOM 2865 C C . GLU A 1 360 ? 2.847 16.918 -4.412 1.00 85.50 360 GLU A C 1
ATOM 2867 O O . GLU A 1 360 ? 2.416 16.386 -3.388 1.00 85.50 360 GLU A O 1
ATOM 2872 N N . LYS A 1 361 ? 2.283 18.031 -4.899 1.00 87.38 361 LYS A N 1
ATOM 2873 C CA . LYS A 1 361 ? 1.150 18.681 -4.226 1.00 87.38 361 LYS A CA 1
ATOM 2874 C C . LYS A 1 361 ? -0.108 17.815 -4.206 1.00 87.38 361 LYS A C 1
ATOM 2876 O O . LYS A 1 361 ? -0.860 17.872 -3.236 1.00 87.38 361 LYS A O 1
ATOM 2881 N N . GLY A 1 362 ? -0.352 17.031 -5.254 1.00 88.88 362 GLY A N 1
ATOM 2882 C CA . GLY A 1 362 ? -1.500 16.130 -5.320 1.00 88.88 362 GLY A CA 1
ATOM 2883 C C . GLY A 1 362 ? -1.389 14.972 -4.327 1.00 88.88 362 GLY A C 1
ATOM 2884 O O . GLY A 1 362 ? -2.378 14.618 -3.689 1.00 88.88 362 GLY A O 1
ATOM 2885 N N . GLU A 1 363 ? -0.184 14.435 -4.122 1.00 87.75 363 GLU A N 1
ATOM 2886 C CA . GLU A 1 363 ? 0.090 13.427 -3.091 1.00 87.75 363 GLU A CA 1
ATOM 2887 C C . GLU A 1 363 ? -0.089 13.986 -1.670 1.00 87.75 363 GLU A C 1
ATOM 2889 O O . GLU A 1 363 ? -0.696 13.353 -0.802 1.00 87.75 363 GLU A O 1
ATOM 2894 N N . LEU A 1 364 ? 0.384 15.207 -1.416 1.00 88.88 364 LEU A N 1
ATOM 2895 C CA . LEU A 1 364 ? 0.144 15.872 -0.133 1.00 88.88 364 LEU A CA 1
ATOM 2896 C C . LEU A 1 364 ? -1.354 16.102 0.106 1.00 88.88 364 LEU A C 1
ATOM 2898 O O . LEU A 1 364 ? -1.859 15.834 1.199 1.00 88.88 364 LEU A O 1
ATOM 2902 N N . LEU A 1 365 ? -2.080 16.532 -0.928 1.00 92.50 365 LEU A N 1
ATOM 2903 C CA . LEU A 1 365 ? -3.523 16.728 -0.866 1.00 92.50 365 LEU A CA 1
ATOM 2904 C C . LEU A 1 365 ? -4.271 15.416 -0.595 1.00 92.50 365 LEU A C 1
ATOM 2906 O O . LEU A 1 365 ? -5.121 15.394 0.292 1.00 92.50 365 LEU A O 1
ATOM 2910 N N . ILE A 1 366 ? -3.953 14.313 -1.286 1.00 89.81 366 ILE A N 1
ATOM 2911 C CA . ILE A 1 366 ? -4.639 13.032 -1.043 1.00 89.81 366 ILE A CA 1
ATOM 2912 C C . ILE A 1 366 ? -4.384 12.517 0.377 1.00 89.81 366 ILE A C 1
ATOM 2914 O O . ILE A 1 366 ? -5.288 11.971 1.008 1.00 89.81 366 ILE A O 1
ATOM 2918 N N . ASN A 1 367 ? -3.183 12.728 0.917 1.00 88.19 367 ASN A N 1
ATOM 2919 C CA . ASN A 1 367 ? -2.877 12.369 2.298 1.00 88.19 367 ASN A CA 1
ATOM 2920 C C . ASN A 1 367 ? -3.681 13.219 3.289 1.00 88.19 367 ASN A C 1
ATOM 2922 O O . ASN A 1 367 ? -4.254 12.671 4.228 1.00 88.19 367 ASN A O 1
ATOM 2926 N N . SER A 1 368 ? -3.798 14.526 3.041 1.00 87.81 368 SER A N 1
ATOM 2927 C CA . SER A 1 368 ? -4.639 15.426 3.841 1.00 87.81 368 SER A CA 1
ATOM 2928 C C . SER A 1 368 ? -6.111 14.990 3.831 1.00 87.81 368 SER A C 1
ATOM 2930 O O . SER A 1 368 ? -6.721 14.834 4.887 1.00 87.81 368 SER A O 1
ATOM 2932 N N . ILE A 1 369 ? -6.658 14.674 2.652 1.00 89.00 369 ILE A N 1
ATOM 2933 C CA . ILE A 1 369 ? -8.022 14.148 2.470 1.00 89.00 369 ILE A CA 1
ATOM 2934 C C . ILE A 1 369 ? -8.232 12.860 3.277 1.00 89.00 369 ILE A C 1
ATOM 2936 O O . ILE A 1 369 ? -9.229 12.739 3.986 1.00 89.00 369 ILE A O 1
ATOM 2940 N N . LYS A 1 370 ? -7.291 11.907 3.212 1.00 88.25 370 LYS A N 1
ATOM 2941 C CA . LYS A 1 370 ? -7.364 10.644 3.970 1.00 88.25 370 LYS A CA 1
ATOM 2942 C C . LYS A 1 370 ? -7.376 10.873 5.480 1.00 88.25 370 LYS A C 1
ATOM 2944 O O . LYS A 1 370 ? -8.132 10.216 6.191 1.00 88.25 370 LYS A O 1
ATOM 2949 N N . VAL A 1 371 ? -6.547 11.795 5.973 1.00 87.62 371 VAL A N 1
ATOM 2950 C CA . VAL A 1 371 ? -6.522 12.164 7.397 1.00 87.62 371 VAL A CA 1
ATOM 2951 C C . VAL A 1 371 ? -7.866 12.757 7.814 1.00 87.62 371 VAL A C 1
ATOM 2953 O O . VAL A 1 371 ? -8.414 12.356 8.841 1.00 87.62 371 VAL A O 1
ATOM 2956 N N . THR A 1 372 ? -8.429 13.658 7.006 1.00 86.75 372 THR A N 1
ATOM 2957 C CA . THR A 1 372 ? -9.757 14.227 7.253 1.00 86.75 372 THR A CA 1
ATOM 2958 C C . THR A 1 372 ? -10.844 13.153 7.266 1.00 86.75 372 THR A C 1
ATOM 2960 O O . THR A 1 372 ? -11.611 13.102 8.224 1.00 86.75 372 THR A O 1
ATOM 2963 N N . ASP A 1 373 ? -10.892 12.258 6.272 1.00 87.19 373 ASP A N 1
ATOM 2964 C CA . ASP A 1 373 ? -11.891 11.179 6.232 1.00 87.19 373 ASP A CA 1
ATOM 2965 C C . ASP A 1 373 ? -11.809 10.279 7.471 1.00 87.19 373 ASP A C 1
ATOM 2967 O O . ASP A 1 373 ? -12.832 9.975 8.083 1.00 87.19 373 ASP A O 1
ATOM 2971 N N . LYS A 1 374 ? -10.595 9.925 7.910 1.00 88.62 374 LYS A N 1
ATOM 2972 C CA . LYS A 1 374 ? -10.403 9.144 9.136 1.00 88.62 374 LYS A CA 1
ATOM 2973 C C . LYS A 1 374 ? -10.949 9.864 10.374 1.00 88.62 374 LYS A C 1
ATOM 2975 O O . LYS A 1 374 ? -11.701 9.258 11.131 1.00 88.62 374 LYS A O 1
ATOM 2980 N N . ARG A 1 375 ? -10.619 11.149 10.564 1.00 87.62 375 ARG A N 1
ATOM 2981 C CA . ARG A 1 375 ? -11.094 11.949 11.715 1.00 87.62 375 ARG A CA 1
ATOM 2982 C C . ARG A 1 375 ? -12.619 11.945 11.818 1.00 87.62 375 ARG A C 1
ATOM 2984 O O . ARG A 1 375 ? -13.162 11.837 12.917 1.00 87.62 375 ARG A O 1
ATOM 2991 N N . PHE A 1 376 ? -13.301 12.034 10.682 1.00 86.50 376 PHE A N 1
ATOM 2992 C CA . PHE A 1 376 ? -14.754 11.972 10.627 1.00 86.50 376 PHE A CA 1
ATOM 2993 C C . PHE A 1 376 ? -15.327 10.562 10.880 1.00 86.50 376 PHE A C 1
ATOM 2995 O O . PHE A 1 376 ? -16.366 10.444 11.526 1.00 86.50 376 PHE A O 1
ATOM 3002 N N . VAL A 1 377 ? -14.684 9.494 10.390 1.00 87.25 377 VAL A N 1
ATOM 3003 C CA . VAL A 1 377 ? -15.083 8.109 10.720 1.00 87.25 377 VAL A CA 1
ATOM 3004 C C . VAL A 1 377 ? -15.011 7.875 12.227 1.00 87.25 377 VAL A C 1
ATOM 3006 O O . VAL A 1 377 ? -15.957 7.353 12.817 1.00 87.25 377 VAL A O 1
ATOM 3009 N N . ASP A 1 378 ? -13.915 8.310 12.850 1.00 89.62 378 ASP A N 1
ATOM 3010 C CA . ASP A 1 378 ? -13.717 8.196 14.295 1.00 89.62 378 ASP A CA 1
ATOM 3011 C C . ASP A 1 378 ? -14.791 8.990 15.062 1.00 89.62 378 ASP A C 1
ATOM 3013 O O . ASP A 1 378 ? -15.332 8.509 16.059 1.00 89.62 378 ASP A O 1
ATOM 3017 N N . LEU A 1 379 ? -15.171 10.172 14.562 1.00 88.12 379 LEU A N 1
ATOM 3018 C CA . LEU A 1 379 ? -16.226 10.995 15.153 1.00 88.12 379 LEU A CA 1
ATOM 3019 C C . LEU A 1 379 ? -17.588 10.286 15.184 1.00 88.12 379 LEU A C 1
ATOM 3021 O O . LEU A 1 379 ? -18.254 10.296 16.222 1.00 88.12 379 LEU A O 1
ATOM 3025 N N . ASP A 1 380 ? -18.009 9.682 14.069 1.00 87.12 380 ASP A N 1
ATOM 3026 C CA . ASP A 1 380 ? -19.299 8.985 13.978 1.00 87.12 380 ASP A CA 1
ATOM 3027 C C . ASP A 1 380 ? -19.338 7.753 14.896 1.00 87.12 380 ASP A C 1
ATOM 3029 O O . ASP A 1 380 ? -20.284 7.557 15.667 1.00 87.12 380 ASP A O 1
ATOM 3033 N N . ALA A 1 381 ? -18.250 6.976 14.910 1.00 90.81 381 ALA A N 1
ATOM 3034 C CA . ALA A 1 381 ? -18.099 5.836 15.808 1.00 90.81 381 ALA A CA 1
ATOM 3035 C C . ALA A 1 381 ? -18.160 6.254 17.289 1.00 90.81 381 ALA A C 1
ATOM 3037 O O . ALA A 1 381 ? -18.878 5.637 18.082 1.00 90.81 381 ALA A O 1
ATOM 3038 N N . ASN A 1 382 ? -17.463 7.333 17.658 1.00 93.81 382 ASN A N 1
ATOM 3039 C CA . ASN A 1 382 ? -17.466 7.878 19.016 1.00 93.81 382 ASN A CA 1
ATOM 3040 C C . ASN A 1 382 ? -18.860 8.358 19.432 1.00 93.81 382 ASN A C 1
ATOM 3042 O O . ASN A 1 382 ? -19.334 8.014 20.517 1.00 93.81 382 ASN A O 1
ATOM 3046 N N . LYS A 1 383 ? -19.551 9.094 18.554 1.00 91.38 383 LYS A N 1
ATOM 3047 C CA . LYS A 1 383 ? -20.928 9.551 18.772 1.00 91.38 383 LYS A CA 1
ATOM 3048 C C . LYS A 1 383 ? -21.861 8.373 19.042 1.00 91.38 383 LYS A C 1
ATOM 3050 O O . LYS A 1 383 ? -22.579 8.385 20.043 1.00 91.38 383 LYS A O 1
ATOM 3055 N N . LYS A 1 384 ? -21.823 7.343 18.192 1.00 93.06 384 LYS A N 1
ATOM 3056 C CA . LYS A 1 384 ? -22.623 6.123 18.357 1.00 93.06 384 LYS A CA 1
ATOM 3057 C C . LYS A 1 384 ? -22.348 5.448 19.703 1.00 93.06 384 LYS A C 1
ATOM 3059 O O . LYS A 1 384 ? -23.288 5.185 20.450 1.00 93.06 384 LYS A O 1
ATOM 3064 N N . LYS A 1 385 ? -21.074 5.245 20.045 1.00 95.25 385 LYS A N 1
ATOM 3065 C CA . LYS A 1 385 ? -20.663 4.598 21.298 1.00 95.25 385 LYS A CA 1
ATOM 3066 C C . LYS A 1 385 ? -21.147 5.361 22.535 1.00 95.25 385 LYS A C 1
ATOM 3068 O O . LYS A 1 385 ? -21.656 4.749 23.472 1.00 95.25 385 LYS A O 1
ATOM 3073 N N . ILE A 1 386 ? -21.037 6.692 22.525 1.00 96.25 386 ILE A N 1
ATOM 3074 C CA . ILE A 1 386 ? -21.531 7.555 23.608 1.00 96.25 386 ILE A CA 1
ATOM 3075 C C . ILE A 1 386 ? -23.050 7.400 23.778 1.00 96.25 386 ILE A C 1
ATOM 3077 O O . ILE A 1 386 ? -23.515 7.189 24.898 1.00 96.25 386 ILE A O 1
ATOM 3081 N N . TYR A 1 387 ? -23.828 7.451 22.688 1.00 94.56 387 TYR A N 1
ATOM 3082 C CA . TYR A 1 387 ? -25.285 7.279 22.756 1.00 94.56 387 TYR A CA 1
ATOM 3083 C C . TYR A 1 387 ? -25.699 5.902 23.268 1.00 94.56 387 TYR A C 1
ATOM 3085 O O . TYR A 1 387 ? -26.575 5.811 24.127 1.00 94.56 387 TYR A O 1
ATOM 3093 N N . GLU A 1 388 ? -25.073 4.840 22.760 1.00 95.50 388 GLU A N 1
ATOM 3094 C CA . GLU A 1 388 ? -25.367 3.467 23.173 1.00 95.50 388 GLU A CA 1
ATOM 3095 C C . GLU A 1 388 ? -25.115 3.274 24.672 1.00 95.50 388 GLU A C 1
ATOM 3097 O O . GLU A 1 388 ? -25.981 2.752 25.376 1.00 95.50 388 GLU A O 1
ATOM 3102 N N . LYS A 1 389 ? -23.975 3.758 25.185 1.00 95.94 389 LYS A N 1
ATOM 3103 C CA . LYS A 1 389 ? -23.649 3.645 26.612 1.00 95.94 389 LYS A CA 1
ATOM 3104 C C . LYS A 1 389 ? -24.537 4.503 27.503 1.00 95.94 389 LYS A C 1
ATOM 3106 O O . LYS A 1 389 ? -24.968 4.025 28.549 1.00 95.94 389 LYS A O 1
ATOM 3111 N N . LEU A 1 390 ? -24.881 5.723 27.092 1.00 95.12 390 LEU A N 1
ATOM 3112 C CA . LEU A 1 390 ? -25.846 6.536 27.837 1.00 95.12 390 LEU A CA 1
ATOM 3113 C C . LEU A 1 390 ? -27.219 5.862 27.918 1.00 95.12 390 LEU A C 1
ATOM 3115 O O . LEU A 1 390 ? -27.808 5.828 28.994 1.00 95.12 390 LEU A O 1
ATOM 3119 N N . ALA A 1 391 ? -27.707 5.291 26.813 1.00 93.44 391 ALA A N 1
ATOM 3120 C CA . ALA A 1 391 ? -28.986 4.588 26.790 1.00 93.44 391 ALA A CA 1
ATOM 3121 C C . ALA A 1 391 ? -28.980 3.337 27.688 1.00 93.44 391 ALA A C 1
ATOM 3123 O O . ALA A 1 391 ? -29.968 3.068 28.374 1.00 93.44 391 ALA A O 1
ATOM 3124 N N . GLU A 1 392 ? -27.868 2.592 27.708 1.00 91.12 392 GLU A N 1
ATOM 3125 C CA . GLU A 1 392 ? -27.661 1.445 28.599 1.00 91.12 392 GLU A CA 1
ATOM 3126 C C . GLU A 1 392 ? -27.767 1.852 30.077 1.00 91.12 392 GLU A C 1
ATOM 3128 O O . GLU A 1 392 ? -28.522 1.236 30.833 1.00 91.12 392 GLU A O 1
ATOM 3133 N N . ILE A 1 393 ? -27.066 2.922 30.468 1.00 92.44 393 ILE A N 1
ATOM 3134 C CA . ILE A 1 393 ? -27.057 3.444 31.842 1.00 92.44 393 ILE A CA 1
ATOM 3135 C C . ILE A 1 393 ? -28.439 4.004 32.227 1.00 92.44 393 ILE A C 1
ATOM 3137 O O . ILE A 1 393 ? -28.980 3.666 33.283 1.00 92.44 393 ILE A O 1
ATOM 3141 N N . GLU A 1 394 ? -29.041 4.835 31.368 1.00 92.44 394 GLU A N 1
ATOM 3142 C CA . GLU A 1 394 ? -30.319 5.507 31.640 1.00 92.44 394 GLU A CA 1
ATOM 3143 C C . GLU A 1 394 ? -31.462 4.519 31.855 1.00 92.44 394 GLU A C 1
ATOM 3145 O O . GLU A 1 394 ? -32.236 4.677 32.802 1.00 92.44 394 GLU A O 1
ATOM 3150 N N . LYS A 1 395 ? -31.558 3.494 30.999 1.00 87.06 395 LYS A N 1
ATOM 3151 C CA . LYS A 1 395 ? -32.646 2.507 31.027 1.00 87.06 395 LYS A CA 1
ATOM 3152 C C . LYS A 1 395 ? -32.826 1.870 32.405 1.00 87.06 395 LYS A C 1
ATOM 3154 O O . LYS A 1 395 ? -33.953 1.562 32.781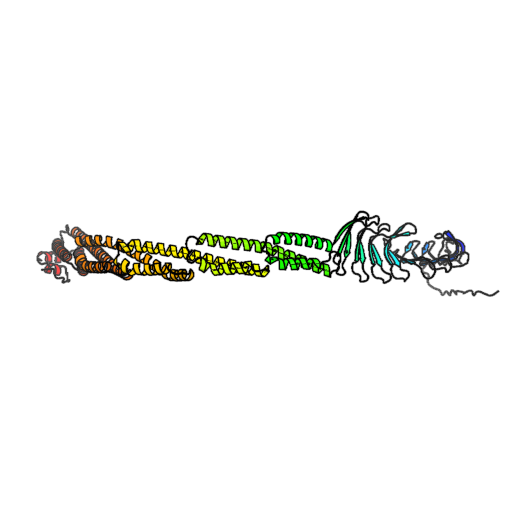 1.00 87.06 395 LYS A O 1
ATOM 3159 N N . TYR A 1 396 ? -31.726 1.646 33.116 1.00 83.94 396 TYR A N 1
ATOM 3160 C CA . TYR A 1 396 ? -31.720 0.990 34.416 1.00 83.94 396 TYR A CA 1
ATOM 3161 C C . TYR A 1 396 ? -31.783 1.992 35.575 1.00 83.94 396 TYR A C 1
ATOM 3163 O O . TYR A 1 396 ? -32.658 1.908 36.434 1.00 83.94 396 TYR A O 1
ATOM 3171 N N . LEU A 1 397 ? -30.895 2.993 35.588 1.00 87.62 397 LEU A N 1
ATOM 3172 C CA . LEU A 1 397 ? -30.765 3.881 36.747 1.00 87.62 397 LEU A CA 1
ATOM 3173 C C . LEU A 1 397 ? -31.982 4.785 36.957 1.00 87.62 397 LEU A C 1
ATOM 3175 O O . LEU A 1 397 ? -32.310 5.105 38.096 1.00 87.62 397 LEU A O 1
ATOM 3179 N N . LYS A 1 398 ? -32.658 5.204 35.884 1.00 86.50 398 LYS A N 1
ATOM 3180 C CA . LYS A 1 398 ? -33.757 6.176 35.972 1.00 86.50 398 LYS A CA 1
ATOM 3181 C C . LYS A 1 398 ? -34.950 5.662 36.773 1.00 86.50 398 LYS A C 1
ATOM 3183 O O . LYS A 1 398 ? -35.535 6.422 37.541 1.00 86.50 398 LYS A O 1
ATOM 3188 N N . THR A 1 399 ? -35.302 4.395 36.582 1.00 83.12 399 THR A N 1
ATOM 3189 C CA . THR A 1 399 ? -36.460 3.768 37.232 1.00 83.12 399 THR A CA 1
ATOM 3190 C C . THR A 1 399 ? -36.077 3.215 38.596 1.00 83.12 399 THR A C 1
ATOM 3192 O O . THR A 1 399 ? -36.731 3.520 39.591 1.00 83.12 399 THR A O 1
ATOM 3195 N N . ASP A 1 400 ? -34.984 2.454 38.649 1.00 82.50 400 ASP A N 1
ATOM 3196 C CA . ASP A 1 400 ? -34.680 1.613 39.806 1.00 82.50 400 ASP A CA 1
ATOM 3197 C C . ASP A 1 400 ? -33.775 2.337 40.828 1.00 82.50 400 ASP A C 1
ATOM 3199 O O . ASP A 1 400 ? -33.801 2.036 42.022 1.00 82.50 400 ASP A O 1
ATOM 3203 N N . TYR A 1 401 ? -33.012 3.358 40.397 1.00 87.00 401 TYR A N 1
ATOM 3204 C CA . TYR A 1 401 ? -32.053 4.096 41.242 1.00 87.00 401 TYR A CA 1
ATOM 3205 C C . TYR A 1 401 ? -32.081 5.617 41.005 1.00 87.00 401 TYR A C 1
ATOM 3207 O O . TYR A 1 401 ? -31.049 6.227 40.696 1.00 87.00 401 TYR A O 1
ATOM 3215 N N . PRO A 1 402 ? -33.229 6.284 41.229 1.00 85.19 402 PRO A N 1
ATOM 3216 C CA . PRO A 1 402 ? -33.423 7.696 40.887 1.00 85.19 402 PRO A CA 1
ATOM 3217 C C . PRO A 1 402 ? -32.436 8.652 41.577 1.00 85.19 402 PRO A C 1
ATOM 3219 O O . PRO A 1 402 ? -32.142 9.723 41.050 1.00 85.19 402 PRO A O 1
ATOM 3222 N N . LYS A 1 403 ? -31.885 8.287 42.743 1.00 85.00 403 LYS A N 1
ATOM 3223 C CA . LYS A 1 403 ? -30.845 9.085 43.417 1.00 85.00 403 LYS A CA 1
ATOM 3224 C C . LYS A 1 403 ? -29.543 9.112 42.617 1.00 85.00 403 LYS A C 1
ATOM 3226 O O . LYS A 1 403 ? -29.080 10.201 42.307 1.00 85.00 403 LYS A O 1
ATOM 3231 N N . ILE A 1 404 ? -29.017 7.939 42.249 1.00 88.50 404 ILE A N 1
ATOM 3232 C CA . ILE A 1 404 ? -27.797 7.789 41.435 1.00 88.50 404 ILE A CA 1
ATOM 3233 C C . ILE A 1 404 ? -27.997 8.450 40.068 1.00 88.50 404 ILE A C 1
ATOM 3235 O O . ILE A 1 404 ? -27.120 9.153 39.566 1.00 88.50 404 ILE A O 1
ATOM 3239 N N . TYR A 1 405 ? -29.187 8.279 39.485 1.00 88.50 405 TYR A N 1
ATOM 3240 C CA . TYR A 1 405 ? -29.554 8.948 38.244 1.00 88.50 405 TYR A CA 1
ATOM 3241 C C . TYR A 1 405 ? -29.429 10.479 38.365 1.00 88.50 405 TYR A C 1
ATOM 3243 O O . TYR A 1 405 ? -28.751 11.123 37.565 1.00 88.50 405 TYR A O 1
ATOM 3251 N N . ASN A 1 406 ? -30.022 11.068 39.407 1.00 85.69 406 ASN A N 1
ATOM 3252 C CA . ASN A 1 406 ? -30.006 12.516 39.613 1.00 85.69 406 ASN A CA 1
ATOM 3253 C C . ASN A 1 406 ? -28.625 13.075 40.007 1.00 85.69 406 ASN A C 1
ATOM 3255 O O . ASN A 1 406 ? -28.374 14.256 39.766 1.00 85.69 406 ASN A O 1
ATOM 3259 N N . THR A 1 407 ? -27.732 12.271 40.595 1.00 86.25 407 THR A N 1
ATOM 3260 C CA . THR A 1 407 ? -26.413 12.718 41.079 1.00 86.25 407 THR A CA 1
ATOM 3261 C C . THR A 1 407 ? -25.278 12.465 40.091 1.00 86.25 407 THR A C 1
ATOM 3263 O O . THR A 1 407 ? -24.497 13.381 39.830 1.00 86.25 407 THR A O 1
ATOM 3266 N N . GLU A 1 408 ? -25.150 11.249 39.565 1.00 89.38 408 GLU A N 1
ATOM 3267 C CA . GLU A 1 408 ? -24.009 10.826 38.747 1.00 89.38 408 GLU A CA 1
ATOM 3268 C C . GLU A 1 408 ? -24.352 10.790 37.259 1.00 89.38 408 GLU A C 1
ATOM 3270 O O . GLU A 1 408 ? -23.623 11.379 36.456 1.00 89.38 408 GLU A O 1
ATOM 3275 N N . TYR A 1 409 ? -25.482 10.177 36.881 1.00 91.94 409 TYR A N 1
ATOM 3276 C CA . TYR A 1 409 ? -25.871 10.104 35.468 1.00 91.94 409 TYR A CA 1
ATOM 3277 C C . TYR A 1 409 ? -26.105 11.501 34.882 1.00 91.94 409 TYR A C 1
ATOM 3279 O O . TYR A 1 409 ? -25.596 11.821 33.813 1.00 91.94 409 TYR A O 1
ATOM 3287 N N . THR A 1 410 ? -26.791 12.397 35.593 1.00 90.50 410 THR A N 1
ATOM 3288 C CA . THR A 1 410 ? -26.972 13.774 35.105 1.00 90.50 410 THR A CA 1
ATOM 3289 C C . THR A 1 410 ? -25.632 14.487 34.874 1.00 90.50 410 THR A C 1
ATOM 3291 O O . THR A 1 410 ? -25.485 15.213 33.893 1.00 90.50 410 THR A O 1
ATOM 3294 N N . LYS A 1 411 ? -24.611 14.248 35.711 1.00 92.50 411 LYS A N 1
ATOM 3295 C CA . LYS A 1 411 ? -23.271 14.829 35.511 1.00 92.50 411 LYS A CA 1
ATOM 3296 C C . LYS A 1 411 ? -22.573 14.253 34.280 1.00 92.50 411 LYS A C 1
ATOM 3298 O O . LYS A 1 411 ? -22.023 15.024 33.493 1.00 92.50 411 LYS A O 1
ATOM 3303 N N . ILE A 1 412 ? -22.601 12.928 34.088 1.00 92.38 412 ILE A N 1
ATOM 3304 C CA . ILE A 1 412 ? -21.998 12.303 32.897 1.00 92.38 412 ILE A CA 1
ATOM 3305 C C . ILE A 1 412 ? -22.742 12.730 31.625 1.00 92.38 412 ILE A C 1
ATOM 3307 O O . ILE A 1 412 ? -22.121 13.004 30.598 1.00 92.38 412 ILE A O 1
ATOM 3311 N N . LYS A 1 413 ? -24.066 12.899 31.717 1.00 93.56 413 LYS A N 1
ATOM 3312 C CA . LYS A 1 413 ? -24.911 13.403 30.638 1.00 93.56 413 LYS A CA 1
ATOM 3313 C C . LYS A 1 413 ? -24.554 14.841 30.261 1.00 93.56 413 LYS A C 1
ATOM 3315 O O . LYS A 1 413 ? -24.368 15.106 29.081 1.00 93.56 413 LYS A O 1
ATOM 3320 N N . LEU A 1 414 ? -24.329 15.730 31.231 1.00 94.12 414 LEU A N 1
ATOM 3321 C CA . LEU A 1 414 ? -23.852 17.097 30.971 1.00 94.12 414 LEU A CA 1
ATOM 3322 C C . LEU A 1 414 ? -22.474 17.129 30.284 1.00 94.12 414 LEU A C 1
ATOM 3324 O O . LEU A 1 414 ? -22.262 17.935 29.373 1.00 94.12 414 LEU A O 1
ATOM 3328 N N . LYS A 1 415 ? -21.540 16.246 30.673 1.00 93.69 415 LYS A N 1
ATOM 3329 C CA . LYS A 1 415 ? -20.250 16.098 29.969 1.00 93.69 415 LYS A CA 1
ATOM 3330 C C . LYS A 1 415 ? -20.464 15.640 28.521 1.00 93.69 415 LYS A C 1
ATOM 3332 O O . LYS A 1 415 ? -19.855 16.191 27.606 1.00 93.69 415 LYS A O 1
ATOM 3337 N N . SER A 1 416 ? -21.359 14.675 28.304 1.00 93.19 416 SER A N 1
ATOM 3338 C CA . SER A 1 416 ? -21.723 14.220 26.960 1.00 93.19 416 SER A CA 1
ATOM 3339 C C . SER A 1 416 ? -22.381 15.316 26.126 1.00 93.19 416 SER A C 1
ATOM 3341 O O . SER A 1 416 ? -22.063 15.440 24.948 1.00 93.19 416 SER A O 1
ATOM 3343 N N . ASP A 1 417 ? -23.277 16.111 26.702 1.00 92.69 417 ASP A N 1
ATOM 3344 C CA . ASP A 1 417 ? -23.919 17.220 25.999 1.00 92.69 417 ASP A CA 1
ATOM 3345 C C . ASP A 1 417 ? -22.879 18.292 25.633 1.00 92.69 417 ASP A C 1
ATOM 3347 O O . ASP A 1 417 ? -22.870 18.783 24.506 1.00 92.69 417 ASP A O 1
ATOM 3351 N N . SER A 1 418 ? -21.907 18.553 26.516 1.00 91.56 418 SER A N 1
ATOM 3352 C CA . SER A 1 418 ? -20.766 19.434 26.223 1.00 91.56 418 SER A CA 1
ATOM 3353 C C . SER A 1 418 ? -19.925 18.939 25.037 1.00 91.56 418 SER A C 1
ATOM 3355 O O . SER A 1 418 ? -19.551 19.745 24.188 1.00 91.56 418 SER A O 1
ATOM 3357 N N . TYR A 1 419 ? -19.681 17.627 24.914 1.00 91.94 419 TYR A N 1
ATOM 3358 C CA . TYR A 1 419 ? -19.010 17.041 23.741 1.00 91.94 419 TYR A CA 1
ATOM 3359 C C . TYR A 1 419 ? -19.744 17.376 22.429 1.00 91.94 419 TYR A C 1
ATOM 3361 O O . TYR A 1 419 ? -19.123 17.719 21.414 1.00 91.94 419 TYR A O 1
ATOM 3369 N N . PHE A 1 420 ? -21.079 17.353 22.440 1.00 86.62 420 PHE A N 1
ATOM 3370 C CA . PHE A 1 420 ? -21.873 17.688 21.258 1.00 86.62 420 PHE A CA 1
ATOM 3371 C C . PHE A 1 420 ? -21.814 19.177 20.893 1.00 86.62 420 PHE A C 1
ATOM 3373 O O . PHE A 1 420 ? -21.934 19.492 19.712 1.00 86.62 420 PHE A O 1
ATOM 3380 N N . MET A 1 421 ? -21.511 20.058 21.848 1.00 87.69 421 MET A N 1
ATOM 3381 C CA . MET A 1 421 ? -21.366 21.506 21.635 1.00 87.69 421 MET A CA 1
ATOM 3382 C C . MET A 1 421 ? -19.987 21.939 21.102 1.00 87.69 421 MET A C 1
ATOM 3384 O O . MET A 1 421 ? -19.835 23.086 20.680 1.00 87.69 421 MET A O 1
ATOM 3388 N N . LEU A 1 422 ? -18.977 21.058 21.120 1.00 87.81 422 LEU A N 1
ATOM 3389 C CA . LEU A 1 422 ? -17.636 21.355 20.587 1.00 87.81 422 LEU A CA 1
ATOM 3390 C C . LEU A 1 422 ? -17.675 21.641 19.078 1.00 87.81 422 LEU A C 1
ATOM 3392 O O . LEU A 1 422 ? -18.490 21.054 18.364 1.00 87.81 422 LEU A O 1
ATOM 3396 N N . LYS A 1 423 ? -16.788 22.520 18.595 1.00 82.62 423 LYS A N 1
ATOM 3397 C CA . LYS A 1 423 ? -16.826 23.049 17.217 1.00 82.62 423 LYS A CA 1
ATOM 3398 C C . LYS A 1 423 ? -15.818 22.415 16.263 1.00 82.62 423 LYS A C 1
ATOM 3400 O O . LYS A 1 423 ? -15.904 22.660 15.066 1.00 82.62 423 LYS A O 1
ATOM 3405 N N . THR A 1 424 ? -14.871 21.630 16.763 1.00 85.50 424 THR A N 1
ATOM 3406 C CA . THR A 1 424 ? -13.893 20.931 15.918 1.00 85.50 424 THR A CA 1
ATOM 3407 C C . THR A 1 424 ? -13.941 19.430 16.155 1.00 85.50 424 THR A C 1
ATOM 3409 O O . THR A 1 424 ? -14.344 18.954 17.222 1.00 85.50 424 THR A O 1
ATOM 3412 N N . ILE A 1 425 ? -13.533 18.661 15.148 1.00 85.38 425 ILE A N 1
ATOM 3413 C CA . ILE A 1 425 ? -13.530 17.196 15.239 1.00 85.38 425 ILE A CA 1
ATOM 3414 C C . ILE A 1 425 ? -12.446 16.714 16.200 1.00 85.38 425 ILE A C 1
ATOM 3416 O O . ILE A 1 425 ? -12.664 15.749 16.931 1.00 85.38 425 ILE A O 1
ATOM 3420 N N . ASP A 1 426 ? -11.305 17.403 16.249 1.00 87.00 426 ASP A N 1
ATOM 3421 C CA . ASP A 1 426 ? -10.220 17.040 17.163 1.00 87.00 426 ASP A CA 1
ATOM 3422 C C . ASP A 1 426 ? -10.612 17.251 18.619 1.00 87.00 426 ASP A C 1
ATOM 3424 O O . ASP A 1 426 ? -10.422 16.346 19.427 1.00 87.00 426 ASP A O 1
ATOM 3428 N N . GLU A 1 427 ? -11.224 18.391 18.956 1.00 89.94 427 GLU A N 1
ATOM 3429 C CA . GLU A 1 427 ? -11.743 18.616 20.308 1.00 89.94 427 GLU A CA 1
ATOM 3430 C C . GLU A 1 427 ? -12.751 17.531 20.690 1.00 89.94 427 GLU A C 1
ATOM 3432 O O . GLU A 1 427 ? -12.678 16.982 21.791 1.00 89.94 427 GLU A O 1
ATOM 3437 N N . LYS A 1 428 ? -13.667 17.183 19.774 1.00 90.69 428 LYS A N 1
ATOM 3438 C CA . LYS A 1 428 ? -14.628 16.096 19.987 1.00 90.69 428 LYS A CA 1
ATOM 3439 C C . LYS A 1 428 ? -13.903 14.778 20.242 1.00 90.69 428 LYS A C 1
ATOM 3441 O O . LYS A 1 428 ? -14.147 14.154 21.268 1.00 90.69 428 LYS A O 1
ATOM 3446 N N . ASN A 1 429 ? -12.996 14.355 19.370 1.00 91.06 429 ASN A N 1
ATOM 3447 C CA . ASN A 1 429 ? -12.292 13.081 19.525 1.00 91.06 429 ASN A CA 1
ATOM 3448 C C . ASN A 1 429 ? -11.453 13.026 20.813 1.00 91.06 429 ASN A C 1
ATOM 3450 O O . ASN A 1 429 ? -11.461 12.005 21.500 1.00 91.06 429 ASN A O 1
ATOM 3454 N N . ILE A 1 430 ? -10.804 14.126 21.205 1.00 92.38 430 ILE A N 1
ATOM 3455 C CA . ILE A 1 430 ? -10.095 14.232 22.489 1.00 92.38 430 ILE A CA 1
ATOM 3456 C C . ILE A 1 430 ? -11.072 14.070 23.660 1.00 92.38 430 ILE A C 1
ATOM 3458 O O . ILE A 1 430 ? -10.828 13.267 24.559 1.00 92.38 430 ILE A O 1
ATOM 3462 N N . ALA A 1 431 ? -12.198 14.786 23.642 1.00 94.44 431 ALA A N 1
ATOM 3463 C CA . ALA A 1 431 ? -13.213 14.681 24.685 1.00 94.44 431 ALA A CA 1
ATOM 3464 C C . ALA A 1 431 ? -13.845 13.278 24.745 1.00 94.44 431 ALA A C 1
ATOM 3466 O O . ALA A 1 431 ? -14.075 12.759 25.836 1.00 94.44 431 ALA A O 1
ATOM 3467 N N . ALA A 1 432 ? -14.068 12.627 23.599 1.00 95.12 432 ALA A N 1
ATOM 3468 C CA . ALA A 1 432 ? -14.565 11.256 23.525 1.00 95.12 432 ALA A CA 1
ATOM 3469 C C . ALA A 1 432 ? -13.586 10.256 24.153 1.00 95.12 432 ALA A C 1
ATOM 3471 O O . ALA A 1 432 ? -14.017 9.398 24.919 1.00 95.12 432 ALA A O 1
ATOM 3472 N N . ASN A 1 433 ? -12.280 10.395 23.904 1.00 94.19 433 ASN A N 1
ATOM 3473 C CA . ASN A 1 433 ? -11.257 9.524 24.493 1.00 94.19 433 ASN A CA 1
ATOM 3474 C C . ASN A 1 433 ? -11.212 9.596 26.027 1.00 94.19 433 ASN A C 1
ATOM 3476 O O . ASN A 1 433 ? -10.812 8.628 26.669 1.00 94.19 433 ASN A O 1
ATOM 3480 N N . LEU A 1 434 ? -11.635 10.718 26.614 1.00 95.38 434 LEU A N 1
ATOM 3481 C CA . LEU A 1 434 ? -11.769 10.873 28.063 1.00 95.38 434 LEU A CA 1
ATOM 3482 C C . LEU A 1 434 ? -13.128 10.368 28.571 1.00 95.38 434 LEU A C 1
ATOM 3484 O O . LEU A 1 434 ? -13.195 9.698 29.596 1.00 95.38 434 LEU A O 1
ATOM 3488 N N . LEU A 1 435 ? -14.212 10.661 27.848 1.00 96.75 435 LEU A N 1
ATOM 3489 C CA . LEU A 1 435 ? -15.582 10.369 28.277 1.00 96.75 435 LEU A CA 1
ATOM 3490 C C . LEU A 1 435 ? -15.983 8.897 28.098 1.00 96.75 435 LEU A C 1
ATOM 3492 O O . LEU A 1 435 ? -16.701 8.348 28.931 1.00 96.75 435 LEU A O 1
ATOM 3496 N N . ILE A 1 436 ? -15.557 8.249 27.013 1.00 96.81 436 ILE A N 1
ATOM 3497 C CA . ILE A 1 436 ? -15.951 6.873 26.686 1.00 96.81 436 ILE A CA 1
ATOM 3498 C C . ILE A 1 436 ? -15.527 5.875 27.778 1.00 96.81 436 ILE A C 1
ATOM 3500 O O . ILE A 1 436 ? -16.386 5.096 28.188 1.00 96.81 436 ILE A O 1
ATOM 3504 N N . PRO A 1 437 ? -14.282 5.888 28.298 1.00 97.31 437 PRO A N 1
ATOM 3505 C CA . PRO A 1 437 ? -13.895 4.996 29.392 1.00 97.31 437 PRO A CA 1
ATOM 3506 C C . PRO A 1 437 ? -14.714 5.216 30.672 1.00 97.31 437 PRO A C 1
ATOM 3508 O O . PRO A 1 437 ? -15.078 4.248 31.344 1.00 97.31 437 PRO A O 1
ATOM 3511 N N . GLU A 1 438 ? -15.047 6.475 30.994 1.00 95.31 438 GLU A N 1
ATOM 3512 C CA . GLU A 1 438 ? -15.938 6.797 32.119 1.00 95.31 438 GLU A CA 1
ATOM 3513 C C . GLU A 1 438 ? -17.333 6.177 31.902 1.00 95.31 438 GLU A C 1
ATOM 3515 O O . GLU A 1 438 ? -17.859 5.507 32.792 1.00 95.31 438 GLU A O 1
ATOM 3520 N N . LEU A 1 439 ? -17.909 6.326 30.702 1.00 96.06 439 LEU A N 1
ATOM 3521 C CA . LEU A 1 439 ? -19.206 5.739 30.340 1.00 96.06 439 LEU A CA 1
ATOM 3522 C C . LEU A 1 439 ? -19.189 4.205 30.356 1.00 96.06 439 LEU A C 1
ATOM 3524 O O . LEU A 1 439 ? -20.141 3.588 30.824 1.00 96.06 439 LEU A O 1
ATOM 3528 N N . GLU A 1 440 ? -18.128 3.573 29.855 1.00 96.06 440 GLU A N 1
ATOM 3529 C CA . GLU A 1 440 ? -17.986 2.113 29.873 1.00 96.06 440 GLU A CA 1
ATOM 3530 C C . GLU A 1 440 ? -17.901 1.568 31.295 1.00 96.06 440 GLU A C 1
ATOM 3532 O O . GLU A 1 440 ? -18.558 0.577 31.616 1.00 96.06 440 GLU A O 1
ATOM 3537 N N . THR A 1 441 ? -17.127 2.233 32.153 1.00 94.69 441 THR A N 1
ATOM 3538 C CA . THR A 1 441 ? -17.020 1.879 33.571 1.00 94.69 441 THR A CA 1
ATOM 3539 C C . THR A 1 441 ? -18.391 1.970 34.235 1.00 94.69 441 THR A C 1
ATOM 3541 O O . THR A 1 441 ? -18.862 0.988 34.806 1.00 94.69 441 THR A O 1
ATOM 3544 N N . MET A 1 442 ? -19.084 3.097 34.054 1.00 93.25 442 MET A N 1
ATOM 3545 C CA . MET A 1 442 ? -20.408 3.324 34.629 1.00 93.25 442 MET A CA 1
ATOM 3546 C C . MET A 1 442 ? -21.460 2.329 34.120 1.00 93.25 442 MET A C 1
ATOM 3548 O O . MET A 1 442 ? -22.279 1.846 34.902 1.00 93.25 442 MET A O 1
ATOM 3552 N N . ALA A 1 443 ? -21.442 1.992 32.827 1.00 92.94 443 ALA A N 1
ATOM 3553 C CA . ALA A 1 443 ? -22.343 1.001 32.241 1.00 92.94 443 ALA A CA 1
ATOM 3554 C C . ALA A 1 443 ? -22.108 -0.394 32.838 1.00 92.94 443 ALA A C 1
ATOM 3556 O O . ALA A 1 443 ? -23.050 -1.040 33.303 1.00 92.94 443 ALA A O 1
ATOM 3557 N N . ASN A 1 444 ? -20.846 -0.825 32.914 1.00 94.19 444 ASN A N 1
ATOM 3558 C CA . ASN A 1 444 ? -20.476 -2.110 33.504 1.00 94.19 444 ASN A CA 1
ATOM 3559 C C . ASN A 1 444 ? -20.874 -2.196 34.982 1.00 94.19 444 ASN A C 1
ATOM 3561 O O . ASN A 1 444 ? -21.378 -3.221 35.440 1.00 94.19 444 ASN A O 1
ATOM 3565 N N . GLU A 1 445 ? -20.650 -1.133 35.748 1.00 92.94 445 GLU A N 1
ATOM 3566 C CA . GLU A 1 445 ? -21.033 -1.085 37.156 1.00 92.94 445 GLU A CA 1
ATOM 3567 C C . GLU A 1 445 ? -22.552 -1.047 37.341 1.00 92.94 445 GLU A C 1
ATOM 3569 O O . GLU A 1 445 ? -23.075 -1.765 38.191 1.00 92.94 445 GLU A O 1
ATOM 3574 N N . SER A 1 446 ? -23.279 -0.309 36.499 1.00 90.25 446 SER A N 1
ATOM 3575 C CA . SER A 1 446 ? -24.748 -0.317 36.486 1.00 90.25 446 SER A CA 1
ATOM 3576 C C . SER A 1 446 ? -25.296 -1.722 36.215 1.00 90.25 446 SER A C 1
ATOM 3578 O O . SER A 1 446 ? -26.219 -2.171 36.895 1.00 90.25 446 SER A O 1
ATOM 3580 N N . ALA A 1 447 ? -24.686 -2.466 35.287 1.00 91.19 447 ALA A N 1
ATOM 3581 C CA . ALA A 1 447 ? -25.034 -3.862 35.030 1.00 91.19 447 ALA A CA 1
ATOM 3582 C C . ALA A 1 447 ? -24.746 -4.777 36.236 1.00 91.19 447 ALA A C 1
ATOM 3584 O O . ALA A 1 447 ? -25.555 -5.653 36.545 1.00 91.19 447 ALA A O 1
ATOM 3585 N N . LYS A 1 448 ? -23.642 -4.556 36.964 1.00 93.94 448 LYS A N 1
ATOM 3586 C CA . LYS A 1 448 ? -23.348 -5.283 38.214 1.00 93.94 448 LYS A CA 1
ATOM 3587 C C . LYS A 1 448 ? -24.368 -4.981 39.308 1.00 93.94 448 LYS A C 1
ATOM 3589 O O . LYS A 1 448 ? -24.795 -5.906 39.990 1.00 93.94 448 LYS A O 1
ATOM 3594 N N . ILE A 1 449 ? -24.792 -3.723 39.458 1.00 90.44 449 ILE A N 1
ATOM 3595 C CA . ILE A 1 449 ? -25.870 -3.363 40.394 1.00 90.44 449 ILE A CA 1
ATOM 3596 C C . ILE A 1 449 ? -27.147 -4.121 40.015 1.00 90.44 449 ILE A C 1
ATOM 3598 O O . ILE A 1 449 ? -27.788 -4.682 40.895 1.00 90.44 449 ILE A O 1
ATOM 3602 N N . LYS A 1 450 ? -27.475 -4.217 38.720 1.00 88.38 450 LYS A N 1
ATOM 3603 C CA . LYS A 1 450 ? -28.629 -4.993 38.234 1.00 88.38 450 LYS A CA 1
ATOM 3604 C C . LYS A 1 450 ? -28.571 -6.463 38.591 1.00 88.38 450 LYS A C 1
ATOM 3606 O O . LYS A 1 450 ? -29.581 -7.040 38.987 1.00 88.38 450 LYS A O 1
ATOM 3611 N N . GLN A 1 451 ? -27.403 -7.073 38.449 1.00 89.88 451 GLN A N 1
ATOM 3612 C CA . GLN A 1 451 ? -27.215 -8.451 38.873 1.00 89.88 451 GLN A CA 1
ATOM 3613 C C . GLN A 1 451 ? -27.402 -8.594 40.392 1.00 89.88 451 GLN A C 1
ATOM 3615 O O . GLN A 1 451 ? -28.152 -9.465 40.829 1.00 89.88 451 GLN A O 1
ATOM 3620 N N . LEU A 1 452 ? -26.771 -7.714 41.176 1.00 89.62 452 LEU A N 1
ATOM 3621 C CA . LEU A 1 452 ? -26.883 -7.709 42.636 1.00 89.62 452 LEU A CA 1
ATOM 3622 C C . LEU A 1 452 ? -28.329 -7.530 43.103 1.00 89.62 452 LEU A C 1
ATOM 3624 O O . LEU A 1 452 ? -28.740 -8.200 44.040 1.00 89.62 452 LEU A O 1
ATOM 3628 N N . ASP A 1 453 ? -29.120 -6.682 42.448 1.00 85.06 453 ASP A N 1
ATOM 3629 C CA . ASP A 1 453 ? -30.535 -6.500 42.784 1.00 85.06 453 ASP A CA 1
ATOM 3630 C C . ASP A 1 453 ? -31.335 -7.804 42.623 1.00 85.06 453 ASP A C 1
ATOM 3632 O O . ASP A 1 453 ? -32.124 -8.179 43.490 1.00 85.06 453 ASP A O 1
ATOM 3636 N N . GLY A 1 454 ? -31.058 -8.568 41.561 1.00 84.75 454 GLY A N 1
ATOM 3637 C CA . GLY A 1 454 ? -31.625 -9.905 41.374 1.00 84.75 454 GLY A CA 1
ATOM 3638 C C . GLY A 1 454 ? -31.235 -10.884 42.489 1.00 84.75 454 GLY A C 1
ATOM 3639 O O . GLY A 1 454 ? -32.086 -11.616 42.997 1.00 84.75 454 GLY A O 1
ATOM 3640 N N . GLU A 1 455 ? -29.967 -10.877 42.902 1.00 86.25 455 GLU A N 1
ATOM 3641 C CA . GLU A 1 455 ? -29.471 -11.712 44.006 1.00 86.25 455 GLU A CA 1
ATOM 3642 C C . GLU A 1 455 ? -30.110 -11.319 45.353 1.00 86.25 455 GLU A C 1
ATOM 3644 O O . GLU A 1 455 ? -30.518 -12.192 46.123 1.00 86.25 455 GLU A O 1
ATOM 3649 N N . LEU A 1 456 ? -30.280 -10.019 45.606 1.00 84.00 456 LEU A N 1
ATOM 3650 C CA . LEU A 1 456 ? -30.899 -9.480 46.820 1.00 84.00 456 LEU A CA 1
ATOM 3651 C C . LEU A 1 456 ? -32.409 -9.750 46.901 1.00 84.00 456 LEU A C 1
ATOM 3653 O O . LEU A 1 456 ? -32.952 -10.015 47.975 1.00 84.00 456 LEU A O 1
ATOM 3657 N N . ASN A 1 457 ? -33.111 -9.743 45.770 1.00 80.56 457 ASN A N 1
ATOM 3658 C CA . ASN A 1 457 ? -34.524 -10.123 45.747 1.00 80.56 457 ASN A CA 1
ATOM 3659 C C . ASN A 1 457 ? -34.717 -11.592 46.167 1.00 80.56 457 ASN A C 1
ATOM 3661 O O . ASN A 1 457 ? -35.617 -11.904 46.951 1.00 80.56 457 ASN A O 1
ATOM 3665 N N . ASN A 1 458 ? -33.827 -12.490 45.733 1.00 79.69 458 ASN A N 1
ATOM 3666 C CA . ASN A 1 458 ? -33.834 -13.889 46.176 1.00 79.69 458 ASN A CA 1
ATOM 3667 C C . ASN A 1 458 ? -33.464 -14.022 47.658 1.00 79.69 458 ASN A C 1
ATOM 3669 O O . ASN A 1 458 ? -34.019 -14.855 48.377 1.00 79.69 458 ASN A O 1
ATOM 3673 N N . SER A 1 459 ? -32.545 -13.187 48.141 1.00 80.12 459 SER A N 1
ATOM 3674 C CA . SER A 1 459 ? -32.098 -13.255 49.525 1.00 80.12 459 SER A CA 1
ATOM 3675 C C . SER A 1 459 ? -33.176 -12.880 50.534 1.00 80.12 459 SER A C 1
ATOM 3677 O O . SER A 1 459 ? -33.213 -13.451 51.622 1.00 80.12 459 SER A O 1
ATOM 3679 N N . SER A 1 460 ? -34.093 -11.978 50.175 1.00 74.50 460 SER A N 1
ATOM 3680 C CA . SER A 1 460 ? -35.256 -11.674 51.013 1.00 74.50 460 SER A CA 1
ATOM 3681 C C . SER A 1 460 ? -36.113 -12.920 51.270 1.00 74.50 460 SER A C 1
ATOM 3683 O O . SER A 1 460 ? -36.501 -13.170 52.408 1.00 74.50 460 SER A O 1
ATOM 3685 N N . GLN A 1 461 ? -36.344 -13.750 50.247 1.00 77.88 461 GLN A N 1
ATOM 3686 C CA . GLN A 1 461 ? -37.112 -14.998 50.385 1.00 77.88 461 GLN A CA 1
ATOM 3687 C C . GLN A 1 461 ? -36.403 -16.002 51.304 1.00 77.88 461 GLN A C 1
ATOM 3689 O O . GLN A 1 461 ? -37.030 -16.692 52.108 1.00 77.88 461 GLN A O 1
ATOM 3694 N N . ILE A 1 462 ? -35.074 -16.060 51.208 1.00 75.62 462 ILE A N 1
ATOM 3695 C CA . ILE A 1 462 ? -34.232 -16.893 52.067 1.00 75.62 462 ILE A CA 1
ATOM 3696 C C . ILE A 1 462 ? -34.322 -16.425 53.531 1.00 75.62 462 ILE A C 1
ATOM 3698 O O . ILE A 1 462 ? -34.469 -17.245 54.439 1.00 75.62 462 ILE A O 1
ATOM 3702 N N . MET A 1 463 ? -34.292 -15.112 53.776 1.00 78.12 463 MET A N 1
ATOM 3703 C CA . MET A 1 463 ? -34.450 -14.549 55.121 1.00 78.12 463 MET A CA 1
ATOM 3704 C C . MET A 1 463 ? -35.812 -14.879 55.741 1.00 78.12 463 MET A C 1
ATOM 3706 O O . MET A 1 463 ? -35.872 -15.202 56.931 1.00 78.12 463 MET A O 1
ATOM 3710 N N . ASP A 1 464 ? -36.883 -14.881 54.946 1.00 78.56 464 ASP A N 1
ATOM 3711 C CA . ASP A 1 464 ? -38.215 -15.302 55.394 1.00 78.56 464 ASP A CA 1
ATOM 3712 C C . ASP A 1 464 ? -38.269 -16.797 55.755 1.00 78.56 464 ASP A C 1
ATOM 3714 O O . ASP A 1 464 ? -38.875 -17.176 56.761 1.00 78.56 464 ASP A O 1
ATOM 3718 N N . LEU A 1 465 ? -37.588 -17.665 54.998 1.00 73.69 465 LEU A N 1
ATOM 3719 C CA . LEU A 1 465 ? -37.461 -19.086 55.345 1.00 73.69 465 LEU A CA 1
ATOM 3720 C C . LEU A 1 465 ? -36.755 -19.267 56.698 1.00 73.69 465 LEU A C 1
ATOM 3722 O O . LEU A 1 465 ? -37.213 -20.041 57.548 1.00 73.69 465 LEU A O 1
ATOM 3726 N N . TYR A 1 466 ? -35.658 -18.537 56.924 1.00 76.00 466 TYR A N 1
ATOM 3727 C CA . TYR A 1 466 ? -34.904 -18.609 58.177 1.00 76.00 466 TYR A CA 1
ATOM 3728 C C . TYR A 1 466 ? -35.691 -18.083 59.370 1.00 76.00 466 TYR A C 1
ATOM 3730 O O . TYR A 1 466 ? -35.631 -18.693 60.439 1.00 76.00 466 TYR A O 1
ATOM 3738 N N . LYS A 1 467 ? -36.481 -17.022 59.185 1.00 78.50 467 LYS A N 1
ATOM 3739 C CA . LYS A 1 467 ? -37.407 -16.510 60.202 1.00 78.50 467 LYS A CA 1
ATOM 3740 C C . LYS A 1 467 ? -38.342 -17.596 60.727 1.00 78.50 467 LYS A C 1
ATOM 3742 O O . LYS A 1 467 ? -38.541 -17.703 61.934 1.00 78.50 467 LYS A O 1
ATOM 3747 N N . ASN A 1 468 ? -38.886 -18.406 59.821 1.00 73.00 468 ASN A N 1
ATOM 3748 C CA . ASN A 1 468 ? -39.895 -19.413 60.147 1.00 73.00 468 ASN A CA 1
ATOM 3749 C C . ASN A 1 468 ? -39.296 -20.743 60.629 1.00 73.00 468 ASN A C 1
ATOM 3751 O O . ASN A 1 468 ? -39.955 -21.476 61.362 1.00 73.00 468 ASN A O 1
ATOM 3755 N N . THR A 1 469 ? -38.059 -21.057 60.235 1.00 67.56 469 THR A N 1
ATOM 3756 C CA . THR A 1 469 ? -37.447 -22.377 60.484 1.00 67.56 469 THR A CA 1
ATOM 3757 C C . THR A 1 469 ? -36.394 -22.347 61.600 1.00 67.56 469 THR A C 1
ATOM 3759 O O . THR A 1 469 ? -36.271 -23.308 62.353 1.00 67.56 469 THR A O 1
ATOM 3762 N N . TYR A 1 470 ? -35.640 -21.249 61.745 1.00 70.69 470 TYR A N 1
ATOM 3763 C CA . TYR A 1 470 ? -34.538 -21.116 62.709 1.00 70.69 470 TYR A CA 1
ATOM 3764 C C . TYR A 1 470 ? -34.483 -19.710 63.330 1.00 70.69 470 TYR A C 1
ATOM 3766 O O . TYR A 1 470 ? -33.572 -18.916 63.074 1.00 70.69 470 TYR A O 1
ATOM 3774 N N . ILE A 1 471 ? -35.427 -19.448 64.239 1.00 67.50 471 ILE A N 1
ATOM 3775 C CA . ILE A 1 471 ? -35.548 -18.207 65.028 1.00 67.50 471 ILE A CA 1
ATOM 3776 C C . ILE A 1 471 ? -34.210 -17.729 65.655 1.00 67.50 471 ILE A C 1
ATOM 3778 O O . ILE A 1 471 ? -33.934 -16.528 65.575 1.00 67.50 471 ILE A O 1
ATOM 3782 N N . PRO A 1 472 ? -33.327 -18.604 66.196 1.00 67.44 472 PRO A N 1
ATOM 3783 C CA . PRO A 1 472 ? -32.014 -18.204 66.724 1.00 67.44 472 PRO A CA 1
ATOM 3784 C C . PRO A 1 472 ? -31.100 -17.460 65.732 1.00 67.44 472 PRO A C 1
ATOM 3786 O O . PRO A 1 472 ? -30.495 -16.439 66.069 1.00 67.44 472 PRO A O 1
ATOM 3789 N N . ILE A 1 473 ? -30.984 -17.969 64.497 1.00 67.19 473 ILE A N 1
ATOM 3790 C CA . ILE A 1 473 ? -30.127 -17.376 63.455 1.00 67.19 473 ILE A CA 1
ATOM 3791 C C . ILE A 1 473 ? -30.727 -16.039 63.022 1.00 67.19 473 ILE A C 1
ATOM 3793 O O . ILE A 1 473 ? -30.027 -15.026 62.955 1.00 67.19 473 ILE A O 1
ATOM 3797 N N . TYR A 1 474 ? -32.041 -16.039 62.790 1.00 74.56 474 TYR A N 1
ATOM 3798 C CA . TYR A 1 474 ? -32.785 -14.855 62.390 1.00 74.56 474 TYR A CA 1
ATOM 3799 C C . TYR A 1 474 ? -32.630 -13.714 63.408 1.00 74.56 474 TYR A C 1
ATOM 3801 O O . TYR A 1 474 ? -32.265 -12.607 63.032 1.00 74.56 474 TYR A O 1
ATOM 3809 N N . THR A 1 475 ? -32.792 -13.988 64.705 1.00 73.06 475 THR A N 1
ATOM 3810 C CA . THR A 1 475 ? -32.767 -12.960 65.766 1.00 73.06 475 THR A CA 1
ATOM 3811 C C . THR A 1 475 ? -31.434 -12.203 65.851 1.00 73.06 475 THR A C 1
ATOM 3813 O O . THR A 1 475 ? -31.424 -11.009 66.142 1.00 73.06 475 THR A O 1
ATOM 3816 N N . ASN A 1 476 ? -30.305 -12.861 65.565 1.00 73.69 476 ASN A N 1
ATOM 3817 C CA . ASN A 1 476 ? -28.981 -12.239 65.677 1.00 73.69 476 ASN A CA 1
ATOM 3818 C C . ASN A 1 476 ? -28.521 -11.537 64.391 1.00 73.69 476 ASN A C 1
ATOM 3820 O O . ASN A 1 476 ? -27.848 -10.509 64.457 1.00 73.69 476 ASN A O 1
ATOM 3824 N N . LEU A 1 477 ? -28.832 -12.106 63.222 1.00 76.88 477 LEU A N 1
ATOM 3825 C CA . LEU A 1 477 ? -28.301 -11.628 61.942 1.00 76.88 477 LEU A CA 1
ATOM 3826 C C . LEU A 1 477 ? -29.292 -10.756 61.161 1.00 76.88 477 LEU A C 1
ATOM 3828 O O . LEU A 1 477 ? -28.839 -9.913 60.389 1.00 76.88 477 LEU A O 1
ATOM 3832 N N . ALA A 1 478 ? -30.606 -10.876 61.395 1.00 79.38 478 ALA A N 1
ATOM 3833 C CA . ALA A 1 478 ? -31.605 -10.043 60.720 1.00 79.38 478 ALA A CA 1
ATOM 3834 C C . ALA A 1 478 ? -31.402 -8.535 60.957 1.00 79.38 478 ALA A C 1
ATOM 3836 O O . ALA A 1 478 ? -31.394 -7.806 59.971 1.00 79.38 478 ALA A O 1
ATOM 3837 N N . PRO A 1 479 ? -31.109 -8.037 62.180 1.00 84.69 479 PRO A N 1
ATOM 3838 C CA . PRO A 1 479 ? -30.895 -6.601 62.378 1.00 84.69 479 PRO A CA 1
ATOM 3839 C C . PRO A 1 479 ? -29.691 -6.055 61.596 1.00 84.69 479 PRO A C 1
ATOM 3841 O O . PRO A 1 479 ? -29.716 -4.921 61.118 1.00 84.69 479 PRO A O 1
ATOM 3844 N N . LEU A 1 480 ? -28.633 -6.863 61.452 1.00 84.56 480 LEU A N 1
ATOM 3845 C CA . LEU A 1 480 ? -27.441 -6.499 60.681 1.00 84.56 480 LEU A CA 1
ATOM 3846 C C . LEU A 1 480 ? -27.729 -6.513 59.176 1.00 84.56 480 LEU A C 1
ATOM 3848 O O . LEU A 1 480 ? -27.314 -5.596 58.467 1.00 84.56 480 LEU A O 1
ATOM 3852 N N . TYR A 1 481 ? -28.468 -7.520 58.707 1.00 86.94 481 TYR A N 1
ATOM 3853 C CA . TYR A 1 481 ? -28.937 -7.610 57.327 1.00 86.94 481 TYR A CA 1
ATOM 3854 C C . TYR A 1 481 ? -29.839 -6.421 56.960 1.00 86.94 481 TYR A C 1
ATOM 3856 O O . TYR A 1 481 ? -29.575 -5.738 55.972 1.00 86.94 481 TYR A O 1
ATOM 3864 N N . ASP A 1 482 ? -30.833 -6.102 57.792 1.00 86.50 482 ASP A N 1
ATOM 3865 C CA . ASP A 1 482 ? -31.765 -4.992 57.571 1.00 86.50 482 ASP A CA 1
ATOM 3866 C C . ASP A 1 482 ? -31.040 -3.640 57.559 1.00 86.50 482 ASP A C 1
ATOM 3868 O O . ASP A 1 482 ? -31.312 -2.780 56.716 1.00 86.50 482 ASP A O 1
ATOM 3872 N N . ALA A 1 483 ? -30.068 -3.452 58.460 1.00 88.88 483 ALA A N 1
ATOM 3873 C CA . ALA A 1 483 ? -29.220 -2.265 58.466 1.00 88.88 483 ALA A CA 1
ATOM 3874 C C . ALA A 1 483 ? -28.398 -2.146 57.170 1.00 88.88 483 ALA A C 1
ATOM 3876 O O . ALA A 1 483 ? -28.308 -1.054 56.600 1.00 88.88 483 ALA A O 1
ATOM 3877 N N . ALA A 1 484 ? -27.837 -3.255 56.678 1.00 88.75 484 ALA A N 1
ATOM 3878 C CA . ALA A 1 484 ? -27.075 -3.289 55.433 1.00 88.75 484 ALA A CA 1
ATOM 3879 C C . ALA A 1 484 ? -27.962 -3.024 54.199 1.00 88.75 484 ALA A C 1
ATOM 3881 O O . ALA A 1 484 ? -27.591 -2.206 53.359 1.00 88.75 484 ALA A O 1
ATOM 3882 N N . ILE A 1 485 ? -29.165 -3.610 54.124 1.00 89.50 485 ILE A N 1
ATOM 3883 C CA . ILE A 1 485 ? -30.158 -3.342 53.065 1.00 89.50 485 ILE A CA 1
ATOM 3884 C C . ILE A 1 485 ? -30.591 -1.876 53.074 1.00 89.50 485 ILE A C 1
ATOM 3886 O O . ILE A 1 485 ? -30.669 -1.236 52.025 1.00 89.50 485 ILE A O 1
ATOM 3890 N N . LYS A 1 486 ? -30.847 -1.304 54.256 1.00 91.06 486 LYS A N 1
ATOM 3891 C CA . LYS A 1 486 ? -31.197 0.115 54.381 1.00 91.06 486 LYS A CA 1
ATOM 3892 C C . LYS A 1 486 ? -30.067 1.010 53.875 1.00 91.06 486 LYS A C 1
ATOM 3894 O O . LYS A 1 486 ? -30.345 2.004 53.203 1.00 91.06 486 LYS A O 1
ATOM 3899 N N . LYS A 1 487 ? -28.811 0.655 54.171 1.00 90.56 487 LYS A N 1
ATOM 3900 C CA . LYS A 1 487 ? -27.632 1.366 53.669 1.00 90.56 487 LYS A CA 1
ATOM 3901 C C . LYS A 1 487 ? -27.538 1.261 52.146 1.00 90.56 487 LYS A C 1
ATOM 3903 O O . LYS A 1 487 ? -27.510 2.303 51.502 1.00 90.56 487 LYS A O 1
ATOM 3908 N N . PHE A 1 488 ? -27.651 0.050 51.590 1.00 90.69 488 PHE A N 1
ATOM 3909 C CA . PHE A 1 488 ? -27.717 -0.197 50.147 1.00 90.69 488 PHE A CA 1
ATOM 3910 C C . PHE A 1 488 ? -28.807 0.654 49.489 1.00 90.69 488 PHE A C 1
ATOM 3912 O O . PHE A 1 488 ? -28.528 1.442 48.596 1.00 90.69 488 PHE A O 1
ATOM 3919 N N . ASN A 1 489 ? -30.056 0.606 49.954 1.00 87.19 489 ASN A N 1
ATOM 3920 C CA . ASN A 1 489 ? -31.155 1.413 49.403 1.00 87.19 489 ASN A CA 1
ATOM 3921 C C . ASN A 1 489 ? -30.942 2.932 49.559 1.00 87.19 489 ASN A C 1
ATOM 3923 O O . ASN A 1 489 ? -31.481 3.725 48.783 1.00 87.19 489 ASN A O 1
ATOM 3927 N N . GLY A 1 490 ? -30.135 3.340 50.539 1.00 87.75 490 GLY A N 1
ATOM 3928 C CA . GLY A 1 490 ? -29.771 4.724 50.809 1.00 87.75 490 GLY A CA 1
ATOM 3929 C C . GLY A 1 490 ? -28.610 5.277 49.978 1.00 87.75 490 GLY A C 1
ATOM 3930 O O . GLY A 1 490 ? -28.535 6.504 49.869 1.00 87.75 490 GLY A O 1
ATOM 3931 N N . SER A 1 491 ? -27.743 4.433 49.403 1.00 89.12 491 SER A N 1
ATOM 3932 C CA . SER A 1 491 ? -26.511 4.864 48.725 1.00 89.12 491 SER A CA 1
ATOM 3933 C C . SER A 1 491 ? -26.799 5.827 47.563 1.00 89.12 491 SER A C 1
ATOM 3935 O O . SER A 1 491 ? -27.780 5.675 46.828 1.00 89.12 491 SER A O 1
ATOM 3937 N N . MET A 1 492 ? -25.947 6.847 47.425 1.00 83.31 492 MET A N 1
ATOM 3938 C CA . MET A 1 492 ? -26.153 7.982 46.510 1.00 83.31 492 MET A CA 1
ATOM 3939 C C . MET A 1 492 ? -25.282 7.935 45.247 1.00 83.31 492 MET A C 1
ATOM 3941 O O . MET A 1 492 ? -25.512 8.733 44.338 1.00 83.31 492 MET A O 1
ATOM 3945 N N . ASP A 1 493 ? -24.321 7.013 45.197 1.00 88.38 493 ASP A N 1
ATOM 3946 C CA . ASP A 1 493 ? -23.421 6.767 44.071 1.00 88.38 493 ASP A CA 1
ATOM 3947 C C . ASP A 1 493 ? -23.215 5.258 43.847 1.00 88.38 493 ASP A C 1
ATOM 3949 O O . ASP A 1 493 ? -23.499 4.436 44.727 1.00 88.38 493 ASP A O 1
ATOM 3953 N N . ILE A 1 494 ? -22.758 4.898 42.647 1.00 89.44 494 ILE A N 1
ATOM 3954 C CA . ILE A 1 494 ? -22.585 3.519 42.173 1.00 89.44 494 ILE A CA 1
ATOM 3955 C C . ILE A 1 494 ? -21.561 2.752 43.010 1.00 89.44 494 ILE A C 1
ATOM 3957 O O . ILE A 1 494 ? -21.809 1.605 43.389 1.00 89.44 494 ILE A O 1
ATOM 3961 N N . SER A 1 495 ? -20.426 3.376 43.327 1.00 89.56 495 SER A N 1
ATOM 3962 C CA . SER A 1 495 ? -19.342 2.731 44.075 1.00 89.56 495 SER A CA 1
ATOM 3963 C C . SER A 1 495 ? -19.790 2.346 45.486 1.00 89.56 495 SER A C 1
ATOM 3965 O O . SER A 1 495 ? -19.610 1.202 45.913 1.00 89.56 495 SER A O 1
ATOM 3967 N N . ALA A 1 496 ? -20.444 3.267 46.195 1.00 90.44 496 ALA A N 1
ATOM 3968 C CA . ALA A 1 496 ? -21.031 3.018 47.503 1.00 90.44 496 ALA A CA 1
ATOM 3969 C C . ALA A 1 496 ? -22.126 1.948 47.426 1.00 90.44 496 ALA A C 1
ATOM 3971 O O . ALA A 1 496 ? -22.156 1.042 48.257 1.00 90.44 496 ALA A O 1
ATOM 3972 N N . LYS A 1 497 ? -22.984 1.998 46.398 1.00 91.62 497 LYS A N 1
ATOM 3973 C CA . LYS A 1 497 ? -24.051 1.010 46.185 1.00 91.62 497 LYS A CA 1
ATOM 3974 C C . LYS A 1 497 ? -23.493 -0.407 46.027 1.00 91.62 497 LYS A C 1
ATOM 3976 O O . LYS A 1 497 ? -23.988 -1.334 46.665 1.00 91.62 497 LYS A O 1
ATOM 3981 N N . LEU A 1 498 ? -22.443 -0.576 45.223 1.00 93.06 498 LEU A N 1
ATOM 3982 C CA . LEU A 1 498 ? -21.766 -1.862 45.039 1.00 93.06 498 LEU A CA 1
ATOM 3983 C C . LEU A 1 498 ? -21.116 -2.359 46.337 1.00 93.06 498 LEU A C 1
ATOM 3985 O O . LEU A 1 498 ? -21.266 -3.531 46.683 1.00 93.06 498 LEU A O 1
ATOM 3989 N N . ALA A 1 499 ? -20.430 -1.483 47.076 1.00 91.69 499 ALA A N 1
ATOM 3990 C CA . ALA A 1 499 ? -19.791 -1.839 48.344 1.00 91.69 499 ALA A CA 1
ATOM 3991 C C . ALA A 1 499 ? -20.813 -2.248 49.421 1.00 91.69 499 ALA A C 1
ATOM 3993 O O . ALA A 1 499 ? -20.623 -3.234 50.143 1.00 91.69 499 ALA A O 1
ATOM 3994 N N . ASP A 1 500 ? -21.924 -1.518 49.509 1.00 91.69 500 ASP A N 1
ATOM 3995 C CA . ASP A 1 500 ? -23.013 -1.829 50.430 1.00 91.69 500 ASP A CA 1
ATOM 3996 C C . ASP A 1 500 ? -23.706 -3.141 50.031 1.00 91.69 500 ASP A C 1
ATOM 3998 O O . ASP A 1 500 ? -23.954 -3.984 50.891 1.00 91.69 500 ASP A O 1
ATOM 4002 N N . GLY A 1 501 ? -23.921 -3.383 48.733 1.00 90.44 501 GLY A N 1
ATOM 4003 C CA . GLY A 1 501 ? -24.473 -4.643 48.223 1.00 90.44 501 GLY A CA 1
ATOM 4004 C C . GLY A 1 501 ? -23.573 -5.843 48.525 1.00 90.44 501 GLY A C 1
ATOM 4005 O O . GLY A 1 501 ? -24.041 -6.861 49.032 1.00 90.44 501 GLY A O 1
ATOM 4006 N N . ALA A 1 502 ? -22.260 -5.707 48.322 1.00 90.19 502 ALA A N 1
ATOM 4007 C CA . ALA A 1 502 ? -21.287 -6.732 48.699 1.00 90.19 502 ALA A CA 1
ATOM 4008 C C . ALA A 1 502 ? -21.313 -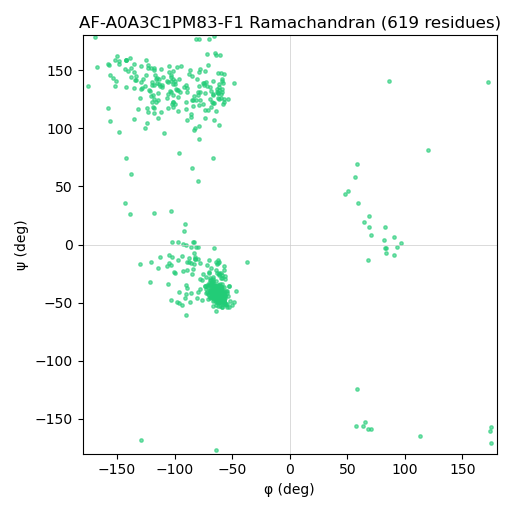7.028 50.209 1.00 90.19 502 ALA A C 1
ATOM 4010 O O . ALA A 1 502 ? -21.190 -8.184 50.619 1.00 90.19 502 ALA A O 1
ATOM 4011 N N . SER A 1 503 ? -21.527 -6.001 51.038 1.00 88.88 503 SER A N 1
ATOM 4012 C CA . SER A 1 503 ? -21.688 -6.170 52.486 1.00 88.88 503 SER A CA 1
ATOM 4013 C C . SER A 1 503 ? -22.935 -6.995 52.815 1.00 88.88 503 SER A C 1
ATOM 4015 O O . SER A 1 503 ? -22.854 -7.921 53.624 1.00 88.88 503 SER A O 1
ATOM 4017 N N . VAL A 1 504 ? -24.067 -6.726 52.151 1.00 88.88 504 VAL A N 1
ATOM 4018 C CA . VAL A 1 504 ? -25.297 -7.524 52.302 1.00 88.88 504 VAL A CA 1
ATOM 4019 C C . VAL A 1 504 ? -25.056 -8.987 51.913 1.00 88.88 504 VAL A C 1
ATOM 4021 O O . VAL A 1 504 ? -25.374 -9.889 52.691 1.00 88.88 504 VAL A O 1
ATOM 4024 N N . MET A 1 505 ? -24.426 -9.234 50.760 1.00 88.56 505 MET A N 1
ATOM 4025 C CA . MET A 1 505 ? -24.090 -10.590 50.303 1.00 88.56 505 MET A CA 1
ATOM 4026 C C . MET A 1 505 ? -23.157 -11.324 51.274 1.00 88.56 505 MET A C 1
ATOM 4028 O O . MET A 1 505 ? -23.314 -12.525 51.504 1.00 88.56 505 MET A O 1
ATOM 4032 N N . GLY A 1 506 ? -22.223 -10.611 51.907 1.00 88.44 506 GLY A N 1
ATOM 4033 C CA . GLY A 1 506 ? -21.373 -11.159 52.962 1.00 88.44 506 GLY A CA 1
ATOM 4034 C C . GLY A 1 506 ? -22.169 -11.657 54.173 1.00 88.44 506 GLY A C 1
ATOM 4035 O O . GLY A 1 506 ? -21.913 -12.760 54.666 1.00 88.44 506 GLY A O 1
ATOM 4036 N N . TYR A 1 507 ? -23.164 -10.888 54.629 1.00 85.81 507 TYR A N 1
ATOM 4037 C CA . TYR A 1 507 ? -24.050 -11.319 55.715 1.00 85.81 507 TYR A CA 1
ATOM 4038 C C . TYR A 1 507 ? -24.892 -12.532 55.321 1.00 85.81 507 TYR A C 1
ATOM 4040 O O . TYR A 1 507 ? -24.967 -13.484 56.094 1.00 85.81 507 TYR A O 1
ATOM 4048 N N . LEU A 1 508 ? -25.458 -12.548 54.114 1.00 83.75 508 LEU A N 1
ATOM 4049 C CA . LEU A 1 508 ? -26.247 -13.680 53.619 1.00 83.75 508 LEU A CA 1
ATOM 4050 C C . LEU A 1 508 ? -25.443 -14.971 53.558 1.00 83.75 508 LEU A C 1
ATOM 4052 O O . LEU A 1 508 ? -25.893 -16.002 54.052 1.00 83.75 508 LEU A O 1
ATOM 4056 N N . LYS A 1 509 ? -24.218 -14.900 53.035 1.00 86.75 509 LYS A N 1
ATOM 4057 C CA . LYS A 1 509 ? -23.317 -16.051 52.990 1.00 86.75 509 LYS A CA 1
ATOM 4058 C C . LYS A 1 509 ? -23.017 -16.589 54.389 1.00 86.75 509 LYS A C 1
ATOM 4060 O O . LYS A 1 509 ? -22.959 -17.799 54.585 1.00 86.75 509 LYS A O 1
ATOM 4065 N N . LYS A 1 510 ? -22.846 -15.706 55.379 1.00 84.38 510 LYS A N 1
ATOM 4066 C CA . LYS A 1 510 ? -22.664 -16.123 56.775 1.00 84.38 510 LYS A CA 1
ATOM 4067 C C . LYS A 1 510 ? -23.906 -16.835 57.317 1.00 84.38 510 LYS A C 1
ATOM 4069 O O . LYS A 1 510 ? -23.765 -17.885 57.935 1.00 84.38 510 LYS A O 1
ATOM 4074 N N . ILE A 1 511 ? -25.098 -16.294 57.058 1.00 80.75 511 ILE A N 1
ATOM 4075 C CA . ILE A 1 511 ? -26.372 -16.904 57.466 1.00 80.75 511 ILE A CA 1
ATOM 4076 C C . ILE A 1 511 ? -26.519 -18.301 56.852 1.00 80.75 511 ILE A C 1
ATOM 4078 O O . ILE A 1 511 ? -26.870 -19.244 57.556 1.00 80.75 511 ILE A O 1
ATOM 4082 N N . GLU A 1 512 ? -26.207 -18.450 55.565 1.00 82.62 512 GLU A N 1
ATOM 4083 C CA . GLU A 1 512 ? -26.267 -19.731 54.861 1.00 82.62 512 GLU A CA 1
ATOM 4084 C C . GLU A 1 512 ? -25.317 -20.775 55.471 1.00 82.62 512 GLU A C 1
ATOM 4086 O O . GLU A 1 512 ? -25.727 -21.905 55.738 1.00 82.62 512 GLU A O 1
ATOM 4091 N N . VAL A 1 513 ? -24.069 -20.394 55.766 1.00 86.00 513 VAL A N 1
ATOM 4092 C CA . VAL A 1 513 ? -23.083 -21.276 56.420 1.00 86.00 513 VAL A CA 1
ATOM 4093 C C . VAL A 1 513 ? -23.536 -21.687 57.823 1.00 86.00 513 VAL A C 1
ATOM 4095 O O . VAL A 1 513 ? -23.442 -22.864 58.190 1.00 86.00 513 VAL A O 1
ATOM 4098 N N . ASP A 1 514 ? -24.040 -20.734 58.608 1.00 83.56 514 ASP A N 1
ATOM 4099 C CA . ASP A 1 514 ? -24.544 -20.983 59.959 1.00 83.56 514 ASP A CA 1
ATOM 4100 C C . ASP A 1 514 ? -25.746 -21.942 59.923 1.00 83.56 514 ASP A C 1
ATOM 4102 O O . ASP A 1 514 ? -25.810 -22.898 60.702 1.00 83.56 514 ASP A O 1
ATOM 4106 N N . PHE A 1 515 ? -26.666 -21.747 58.975 1.00 81.50 515 PHE A N 1
ATOM 4107 C CA . PHE A 1 515 ? -27.814 -22.625 58.771 1.00 81.50 515 PHE A CA 1
ATOM 4108 C C . PHE A 1 515 ? -27.403 -24.043 58.375 1.00 81.50 515 PHE A C 1
ATOM 4110 O O . PHE A 1 515 ? -27.853 -25.002 59.003 1.00 81.50 515 PHE A O 1
ATOM 4117 N N . GLN A 1 516 ? -26.522 -24.196 57.381 1.00 85.25 516 GLN A N 1
ATOM 4118 C CA . GLN A 1 516 ? -26.021 -25.509 56.966 1.00 85.25 516 GLN A CA 1
ATOM 4119 C C . GLN A 1 516 ? -25.352 -26.238 58.138 1.00 85.25 516 GLN A C 1
ATOM 4121 O O . GLN A 1 516 ? -25.600 -27.424 58.359 1.00 85.25 516 GLN A O 1
ATOM 4126 N N . SER A 1 517 ? -24.557 -25.519 58.934 1.00 88.31 517 SER A N 1
ATOM 4127 C CA . SER A 1 517 ? -23.884 -26.071 60.113 1.00 88.31 517 SER A CA 1
ATOM 4128 C C . SER A 1 517 ? -24.878 -26.578 61.160 1.00 88.31 517 SER A C 1
ATOM 4130 O O . SER A 1 517 ? -24.716 -27.687 61.673 1.00 88.31 517 SER A O 1
ATOM 4132 N N . ILE A 1 518 ? -25.923 -25.799 61.459 1.00 84.88 518 ILE A N 1
ATOM 4133 C CA . ILE A 1 518 ? -26.960 -26.208 62.412 1.00 84.88 518 ILE A CA 1
ATOM 4134 C C . ILE A 1 518 ? -27.767 -27.385 61.861 1.00 84.88 518 ILE A C 1
ATOM 4136 O O . ILE A 1 518 ? -27.980 -28.354 62.583 1.00 84.88 518 ILE A O 1
ATOM 4140 N N . ASN A 1 519 ? -28.188 -27.347 60.596 1.00 86.12 519 ASN A N 1
ATOM 4141 C CA . ASN A 1 519 ? -28.978 -28.422 60.000 1.00 86.12 519 ASN A CA 1
ATOM 4142 C C . ASN A 1 519 ? -28.211 -29.755 59.993 1.00 86.12 519 ASN A C 1
ATOM 4144 O O . ASN A 1 519 ? -28.744 -30.783 60.409 1.00 86.12 519 ASN A O 1
ATOM 4148 N N . ASN A 1 520 ? -26.927 -29.730 59.622 1.00 90.12 520 ASN A N 1
ATOM 4149 C CA . ASN A 1 520 ? -26.059 -30.908 59.686 1.00 90.12 520 ASN A CA 1
ATOM 4150 C C . ASN A 1 520 ? -25.967 -31.468 61.109 1.00 90.12 520 ASN A C 1
ATOM 4152 O O . ASN A 1 520 ? -26.019 -32.681 61.312 1.00 90.12 520 ASN A O 1
ATOM 4156 N N . GLN A 1 521 ? -25.869 -30.589 62.106 1.00 91.25 521 GLN A N 1
ATOM 4157 C CA . GLN A 1 521 ? -25.825 -30.998 63.502 1.00 91.25 521 GLN A CA 1
ATOM 4158 C C . GLN A 1 521 ? -27.160 -31.577 63.991 1.00 91.25 521 GLN A C 1
ATOM 4160 O O . GLN A 1 521 ? -27.150 -32.589 64.685 1.00 91.25 521 GLN A O 1
ATOM 4165 N N . VAL A 1 522 ? -28.298 -30.994 63.604 1.00 89.62 522 VAL A N 1
ATOM 4166 C CA . VAL A 1 522 ? -29.638 -31.527 63.907 1.00 89.62 522 VAL A CA 1
ATOM 4167 C C . VAL A 1 522 ? -29.799 -32.937 63.333 1.00 89.62 522 VAL A C 1
ATOM 4169 O O . VAL A 1 522 ? -30.240 -33.844 64.039 1.00 89.62 522 VAL A O 1
ATOM 4172 N N . VAL A 1 523 ? -29.388 -33.148 62.079 1.00 92.12 523 VAL A N 1
ATOM 4173 C CA . VAL A 1 523 ? -29.396 -34.474 61.440 1.00 92.12 523 VAL A CA 1
ATOM 4174 C C . VAL A 1 523 ? -28.484 -35.449 62.188 1.00 92.12 523 VAL A C 1
ATOM 4176 O O . VAL A 1 523 ? -28.891 -36.578 62.460 1.00 92.12 523 VAL A O 1
ATOM 4179 N N . ALA A 1 524 ? -27.279 -35.019 62.574 1.00 93.94 524 ALA A N 1
ATOM 4180 C CA . ALA A 1 524 ? -26.343 -35.850 63.328 1.00 93.94 524 ALA A CA 1
ATOM 4181 C C . ALA A 1 524 ? -26.903 -36.265 64.699 1.00 93.94 524 ALA A C 1
ATOM 4183 O O . ALA A 1 524 ? -26.860 -37.448 65.032 1.00 93.94 524 ALA A O 1
ATOM 4184 N N . ILE A 1 525 ? -27.487 -35.328 65.455 1.00 92.75 525 ILE A N 1
ATOM 4185 C CA . ILE A 1 525 ? -28.152 -35.600 66.740 1.00 92.75 525 ILE A CA 1
ATOM 4186 C C . ILE A 1 525 ? -29.283 -36.615 66.548 1.00 92.75 525 ILE A C 1
ATOM 4188 O O . ILE A 1 525 ? -29.342 -37.610 67.268 1.00 92.75 525 ILE A O 1
ATOM 4192 N N . LYS A 1 526 ? -30.151 -36.409 65.548 1.00 94.94 526 LYS A N 1
ATOM 4193 C CA . LYS A 1 526 ? -31.271 -37.315 65.258 1.00 94.94 526 LYS A CA 1
ATOM 4194 C C . LYS A 1 526 ? -30.792 -38.733 64.941 1.00 94.94 526 LYS A C 1
ATOM 4196 O O . LYS A 1 526 ? -31.341 -39.698 65.470 1.00 94.94 526 LYS A O 1
ATOM 4201 N N . ASN A 1 527 ? -29.756 -38.859 64.114 1.00 96.06 527 ASN A N 1
ATOM 4202 C CA . ASN A 1 527 ? -29.176 -40.154 63.761 1.00 96.06 527 ASN A CA 1
ATOM 4203 C C . ASN A 1 527 ? -28.546 -40.839 64.979 1.00 96.06 527 ASN A C 1
ATOM 4205 O O . ASN A 1 527 ? -28.764 -42.029 65.186 1.00 96.06 527 ASN A O 1
ATOM 4209 N N . LYS A 1 528 ? -27.818 -40.089 65.814 1.00 96.12 528 LYS A N 1
ATOM 4210 C CA . LYS A 1 528 ? -27.198 -40.602 67.042 1.00 96.12 528 LYS A CA 1
ATOM 4211 C C . LYS A 1 528 ? -28.226 -41.059 68.072 1.00 96.12 528 LYS A C 1
ATOM 4213 O O . LYS A 1 528 ? -28.060 -42.116 68.673 1.00 96.12 528 LYS A O 1
ATOM 4218 N N . LYS A 1 529 ? -29.321 -40.316 68.234 1.00 96.06 529 LYS A N 1
ATOM 4219 C CA . LYS A 1 529 ? -30.441 -40.709 69.099 1.00 96.06 529 LYS A CA 1
ATOM 4220 C C . LYS A 1 529 ? -31.078 -42.019 68.628 1.00 96.06 529 LYS A C 1
ATOM 4222 O O . LYS A 1 529 ? -31.260 -42.929 69.430 1.00 96.06 529 LYS A O 1
ATOM 4227 N N . LEU A 1 530 ? -31.332 -42.146 67.324 1.00 96.44 530 LEU A N 1
ATOM 4228 C CA . LEU A 1 530 ? -31.850 -43.382 66.734 1.00 96.44 530 LEU A CA 1
ATOM 4229 C C . LEU A 1 530 ? -30.876 -44.562 66.915 1.00 96.44 530 LEU A C 1
ATOM 4231 O O . LEU A 1 530 ? -31.299 -45.678 67.212 1.00 96.44 530 LEU A O 1
ATOM 4235 N N . GLU A 1 531 ? -29.569 -44.324 66.761 1.00 96.62 531 GLU A N 1
ATOM 4236 C CA . GLU A 1 531 ? -28.518 -45.318 67.013 1.00 96.62 531 GLU A CA 1
ATOM 4237 C C . GLU A 1 531 ? -28.550 -45.812 68.469 1.00 96.62 531 GLU A C 1
ATOM 4239 O O . GLU A 1 531 ? -28.527 -47.020 68.709 1.00 96.62 531 GLU A O 1
ATOM 4244 N N . PHE A 1 532 ? -28.664 -44.890 69.429 1.00 97.00 532 PHE A N 1
ATOM 4245 C CA . PHE A 1 532 ? -28.796 -45.201 70.853 1.00 97.00 532 PHE A CA 1
ATOM 4246 C C . PHE A 1 532 ? -30.062 -46.011 71.159 1.00 97.00 532 PHE A C 1
ATOM 4248 O O . PHE A 1 532 ? -29.984 -47.039 71.834 1.00 97.00 532 PHE A O 1
ATOM 4255 N N . GLU A 1 533 ? -31.218 -45.595 70.637 1.00 95.69 533 GLU A N 1
ATOM 4256 C CA . GLU A 1 533 ? -32.482 -46.313 70.828 1.00 95.69 533 GLU A CA 1
ATOM 4257 C C . GLU A 1 533 ? -32.383 -47.754 70.317 1.00 95.69 533 GLU A C 1
ATOM 4259 O O . GLU A 1 533 ? -32.688 -48.694 71.049 1.00 95.69 533 GLU A O 1
ATOM 4264 N N . ASN A 1 534 ? -31.873 -47.945 69.099 1.00 95.25 534 ASN A N 1
ATOM 4265 C CA . ASN A 1 534 ? -31.686 -49.274 68.518 1.00 95.25 534 ASN A CA 1
ATOM 4266 C C . ASN A 1 534 ? -30.668 -50.127 69.290 1.00 95.25 534 ASN A C 1
ATOM 4268 O O . ASN A 1 534 ? -30.780 -51.351 69.306 1.00 95.25 534 ASN A O 1
ATOM 4272 N N . ALA A 1 535 ? -29.661 -49.503 69.907 1.00 94.25 535 ALA A N 1
ATOM 4273 C CA . ALA A 1 535 ? -28.625 -50.207 70.652 1.00 94.25 535 ALA A CA 1
ATOM 4274 C C . ALA A 1 535 ? -29.120 -50.796 71.978 1.00 94.25 535 ALA A C 1
ATOM 4276 O O . ALA A 1 535 ? -28.663 -51.875 72.344 1.00 94.25 535 ALA A O 1
ATOM 4277 N N . PHE A 1 536 ? -30.014 -50.100 72.685 1.00 94.50 536 PHE A N 1
ATOM 4278 C CA . PHE A 1 536 ? -30.327 -50.410 74.083 1.00 94.50 536 PHE A CA 1
ATOM 4279 C C . PHE A 1 536 ? -31.792 -50.768 74.359 1.00 94.50 536 PHE A C 1
ATOM 4281 O O . PHE A 1 536 ? -32.081 -51.322 75.417 1.00 94.50 536 PHE A O 1
ATOM 4288 N N . LYS A 1 537 ? -32.728 -50.489 73.441 1.00 92.56 537 LYS A N 1
ATOM 4289 C CA . LYS A 1 537 ? -34.169 -50.706 73.673 1.00 92.56 537 LYS A CA 1
ATOM 4290 C C . LYS A 1 537 ? -34.525 -52.150 74.048 1.00 92.56 537 LYS A C 1
ATOM 4292 O O . LYS A 1 537 ? -35.403 -52.359 74.881 1.00 92.56 537 LYS A O 1
ATOM 4297 N N . GLU A 1 538 ? -33.832 -53.124 73.462 1.00 91.94 538 GLU A N 1
ATOM 4298 C CA . GLU A 1 538 ? -34.035 -54.558 73.721 1.00 91.94 538 GLU A CA 1
ATOM 4299 C C . GLU A 1 538 ? -32.963 -55.160 74.662 1.00 91.94 538 GLU A C 1
ATOM 4301 O O . GLU A 1 538 ? -32.990 -56.358 74.951 1.00 91.94 538 GLU A O 1
ATOM 4306 N N . ASP A 1 539 ? -32.024 -54.346 75.168 1.00 90.69 539 ASP A N 1
ATOM 4307 C CA . ASP A 1 539 ? -30.944 -54.776 76.066 1.00 90.69 539 ASP A CA 1
ATOM 4308 C C . ASP A 1 539 ? -31.440 -54.834 77.522 1.00 90.69 539 ASP A C 1
ATOM 4310 O O . ASP A 1 539 ? -31.539 -53.830 78.235 1.00 90.69 539 ASP A O 1
ATOM 4314 N N . LYS A 1 540 ? -31.780 -56.046 77.973 1.00 87.50 540 LYS A N 1
ATOM 4315 C CA . LYS A 1 540 ? -32.303 -56.281 79.327 1.00 87.50 540 LYS A CA 1
ATOM 4316 C C . LYS A 1 540 ? -31.238 -56.144 80.415 1.00 87.50 540 LYS A C 1
ATOM 4318 O O . LYS A 1 540 ? -31.600 -55.806 81.543 1.00 87.50 540 LYS A O 1
ATOM 4323 N N . GLU A 1 541 ? -29.969 -56.394 80.099 1.00 86.88 541 GLU A N 1
ATOM 4324 C CA . GLU A 1 541 ? -28.862 -56.345 81.061 1.00 86.88 541 GLU A CA 1
ATOM 4325 C C . GLU A 1 541 ? -28.535 -54.893 81.424 1.00 86.88 541 GLU A C 1
ATOM 4327 O O . GLU A 1 541 ? -28.328 -54.572 82.593 1.00 86.88 541 GLU A O 1
ATOM 4332 N N . ASN A 1 542 ? -28.643 -53.982 80.456 1.00 90.19 542 ASN A N 1
ATOM 4333 C CA . ASN A 1 542 ? -28.369 -52.553 80.622 1.00 90.19 542 ASN A CA 1
ATOM 4334 C C . ASN A 1 542 ? -29.643 -51.688 80.725 1.00 90.19 542 ASN A C 1
ATOM 4336 O O . ASN A 1 542 ? -29.650 -50.506 80.367 1.00 90.19 542 ASN A O 1
ATOM 4340 N N . LYS A 1 543 ? -30.746 -52.252 81.238 1.00 91.25 543 LYS A N 1
ATOM 4341 C CA . LYS A 1 543 ? -32.056 -51.576 81.301 1.00 91.25 543 LYS A CA 1
ATOM 4342 C C . LYS A 1 543 ? -32.023 -50.215 82.013 1.00 91.25 543 LYS A C 1
ATOM 4344 O O . LYS A 1 543 ? -32.723 -49.289 81.590 1.00 91.25 543 LYS A O 1
ATOM 4349 N N . TYR A 1 544 ? -31.274 -50.074 83.111 1.00 92.69 544 TYR A N 1
ATOM 4350 C CA . TYR A 1 544 ? -31.199 -48.797 83.832 1.00 92.69 544 TYR A CA 1
ATOM 4351 C C . TYR A 1 544 ? -30.270 -47.804 83.136 1.00 92.69 544 TYR A C 1
ATOM 4353 O O . TYR A 1 544 ? -30.578 -46.615 83.155 1.00 92.69 544 TYR A O 1
ATOM 4361 N N . ILE A 1 545 ? -29.237 -48.265 82.422 1.00 92.75 545 ILE A N 1
ATOM 4362 C CA . ILE A 1 545 ? -28.471 -47.411 81.503 1.00 92.75 545 ILE A CA 1
ATOM 4363 C C . ILE A 1 545 ? -29.403 -46.823 80.445 1.00 92.75 545 ILE A C 1
ATOM 4365 O O . ILE A 1 545 ? -29.503 -45.602 80.379 1.00 92.75 545 ILE A O 1
ATOM 4369 N N . TYR A 1 546 ? -30.172 -47.644 79.715 1.00 94.06 546 TYR A N 1
ATOM 4370 C CA . TYR A 1 546 ? -31.139 -47.164 78.715 1.00 94.06 546 TYR A CA 1
ATOM 4371 C C . TYR A 1 546 ? -32.093 -46.107 79.287 1.00 94.06 546 TYR A C 1
ATOM 4373 O O . TYR A 1 546 ? -32.257 -45.025 78.723 1.00 94.06 546 TYR A O 1
ATOM 4381 N N . LYS A 1 547 ? -32.685 -46.390 80.455 1.00 92.62 547 LYS A N 1
ATOM 4382 C CA . LYS A 1 547 ? -33.670 -45.506 81.092 1.00 92.62 547 LYS A CA 1
ATOM 4383 C C . LYS A 1 547 ? -33.068 -44.176 81.555 1.00 92.62 547 LYS A C 1
ATOM 4385 O O . LYS A 1 547 ? -33.712 -43.139 81.403 1.00 92.62 547 LYS A O 1
ATOM 4390 N N . ARG A 1 548 ? -31.881 -44.187 82.172 1.00 94.06 548 ARG A N 1
ATOM 4391 C CA . ARG A 1 548 ? -31.247 -42.966 82.705 1.00 94.06 548 ARG A CA 1
ATOM 4392 C C . ARG A 1 548 ? -30.563 -42.155 81.606 1.00 94.06 548 ARG A C 1
ATOM 4394 O O . ARG A 1 548 ? -30.741 -40.942 81.570 1.00 94.06 548 ARG A O 1
ATOM 4401 N N . ALA A 1 549 ? -29.878 -42.813 80.673 1.00 93.38 549 ALA A N 1
ATOM 4402 C CA . ALA A 1 549 ? -29.322 -42.177 79.482 1.00 93.38 549 ALA A CA 1
ATOM 4403 C C . ALA A 1 549 ? -30.422 -41.552 78.610 1.00 93.38 549 ALA A C 1
ATOM 4405 O O . ALA A 1 549 ? -30.275 -40.410 78.193 1.00 93.38 549 ALA A O 1
ATOM 4406 N N . GLY A 1 550 ? -31.562 -42.230 78.421 1.00 93.25 550 GLY A N 1
ATOM 4407 C CA . GLY A 1 550 ? -32.719 -41.678 77.705 1.00 93.25 550 GLY A CA 1
ATOM 4408 C C . GLY A 1 550 ? -33.246 -40.377 78.321 1.00 93.25 550 GLY A C 1
ATOM 4409 O O . GLY A 1 550 ? -33.438 -39.400 77.604 1.00 93.25 550 GLY A O 1
ATOM 4410 N N . ARG A 1 551 ? -33.368 -40.312 79.657 1.00 91.06 551 ARG A N 1
ATOM 4411 C CA . ARG A 1 551 ? -33.724 -39.061 80.357 1.00 91.06 551 ARG A CA 1
ATOM 4412 C C . ARG A 1 551 ? -32.692 -37.958 80.138 1.00 91.06 551 ARG A C 1
ATOM 4414 O O . ARG A 1 551 ? -33.060 -36.813 79.907 1.00 91.06 551 ARG A O 1
ATOM 4421 N N . LEU A 1 552 ? -31.399 -38.284 80.207 1.00 90.50 552 LEU A N 1
ATOM 4422 C CA . LEU A 1 552 ? -30.344 -37.307 79.931 1.00 90.50 552 LEU A CA 1
ATOM 4423 C C . LEU A 1 552 ? -30.374 -36.833 78.470 1.00 90.50 552 LEU A C 1
ATOM 4425 O O . LEU A 1 552 ? -30.136 -35.657 78.221 1.00 90.50 552 LEU A O 1
ATOM 4429 N N . ILE A 1 553 ? -30.712 -37.702 77.514 1.00 93.12 553 ILE A N 1
ATOM 4430 C CA . ILE A 1 553 ? -30.899 -37.334 76.104 1.00 93.12 553 ILE A CA 1
ATOM 4431 C C . ILE A 1 553 ? -32.045 -36.334 75.941 1.00 93.12 553 ILE A C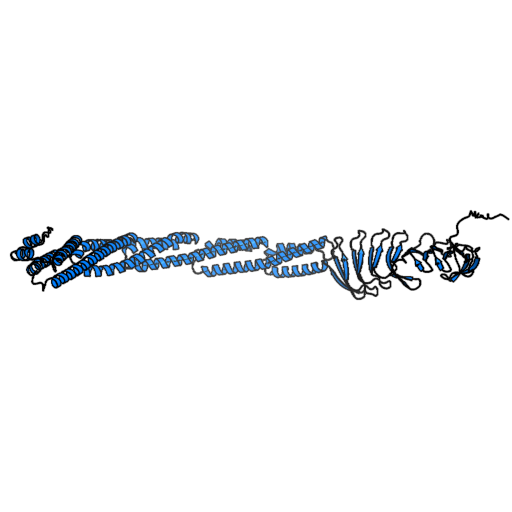 1
ATOM 4433 O O . ILE A 1 553 ? -31.837 -35.318 75.288 1.00 93.12 553 ILE A O 1
ATOM 4437 N N . GLU A 1 554 ? -33.205 -36.570 76.559 1.00 91.19 554 GLU A N 1
ATOM 4438 C CA . GLU A 1 554 ? -34.338 -35.624 76.537 1.00 91.19 554 GLU A CA 1
ATOM 4439 C C . GLU A 1 554 ? -33.936 -34.255 77.104 1.00 91.19 554 GLU A C 1
ATOM 4441 O O . GLU A 1 554 ? -34.190 -33.217 76.496 1.00 91.19 554 GLU A O 1
ATOM 4446 N N . VAL A 1 555 ? -33.219 -34.259 78.228 1.00 88.56 555 VAL A N 1
ATOM 4447 C CA . VAL A 1 555 ? -32.733 -33.047 78.898 1.00 88.56 555 VAL A CA 1
ATOM 4448 C C . VAL A 1 555 ? -31.739 -32.266 78.020 1.00 88.56 555 VAL A C 1
ATOM 4450 O O . VAL A 1 555 ? -31.830 -31.043 77.907 1.00 88.56 555 VAL A O 1
ATOM 4453 N N . TYR A 1 556 ? -30.797 -32.942 77.355 1.00 89.00 556 TYR A N 1
ATOM 4454 C CA . TYR A 1 556 ? -29.870 -32.291 76.418 1.00 89.00 556 TYR A CA 1
ATOM 4455 C C . TYR A 1 556 ? -30.558 -31.826 75.127 1.00 89.00 556 TYR A C 1
ATOM 4457 O O . TYR A 1 556 ? -30.169 -30.797 74.573 1.00 89.00 556 TYR A O 1
ATOM 4465 N N . GLU A 1 557 ? -31.575 -32.545 74.652 1.00 90.38 557 GLU A N 1
ATOM 4466 C CA . GLU A 1 557 ? -32.385 -32.159 73.493 1.00 90.38 557 GLU A CA 1
ATOM 4467 C C . GLU A 1 557 ? -33.151 -30.862 73.762 1.00 90.38 557 GLU A C 1
ATOM 4469 O O . GLU A 1 557 ? -33.106 -29.939 72.944 1.00 90.38 557 GLU A O 1
ATOM 4474 N N . GLU A 1 558 ? -33.761 -30.740 74.941 1.00 87.25 558 GLU A N 1
ATOM 4475 C CA . GLU A 1 558 ? -34.407 -29.509 75.394 1.00 87.25 558 GLU A CA 1
ATOM 4476 C C . GLU A 1 558 ? -33.395 -28.362 75.526 1.00 87.25 558 GLU A C 1
ATOM 4478 O O . GLU A 1 558 ? -33.582 -27.288 74.944 1.00 87.25 558 GLU A O 1
ATOM 4483 N N . ALA A 1 559 ? -32.262 -28.599 76.197 1.00 84.62 559 ALA A N 1
ATOM 4484 C CA . ALA A 1 559 ? -31.210 -27.595 76.351 1.00 84.62 559 ALA A CA 1
ATOM 4485 C C . ALA A 1 559 ? -30.646 -27.117 75.002 1.00 84.62 559 ALA A C 1
ATOM 4487 O O . ALA A 1 559 ? -30.372 -25.923 74.840 1.00 84.62 559 ALA A O 1
ATOM 4488 N N . TYR A 1 560 ? -30.492 -28.022 74.029 1.00 87.62 560 TYR A N 1
ATOM 4489 C CA . TYR A 1 560 ? -30.108 -27.702 72.655 1.00 87.62 560 TYR A CA 1
ATOM 4490 C C . TYR A 1 560 ? -31.188 -26.878 71.945 1.00 87.62 560 TYR A C 1
ATOM 4492 O O . TYR A 1 560 ? -30.871 -25.877 71.290 1.00 87.62 560 TYR A O 1
ATOM 4500 N N . GLY A 1 561 ? -32.460 -27.262 72.093 1.00 82.88 561 GLY A N 1
ATOM 4501 C CA . GLY A 1 561 ? -33.624 -26.556 71.558 1.00 82.88 561 GLY A CA 1
ATOM 4502 C C . GLY A 1 561 ? -33.691 -25.100 72.020 1.00 82.88 561 GLY A C 1
ATOM 4503 O O . GLY A 1 561 ? -33.856 -24.207 71.187 1.00 82.88 561 GLY A O 1
ATOM 4504 N N . LEU A 1 562 ? -33.437 -24.858 73.309 1.00 83.44 562 LEU A N 1
ATOM 4505 C CA . LEU A 1 562 ? -33.493 -23.538 73.945 1.00 83.44 562 LEU A CA 1
ATOM 4506 C C . LEU A 1 562 ? -32.344 -22.588 73.560 1.00 83.44 562 LEU A C 1
ATOM 4508 O O . LEU A 1 562 ? -32.475 -21.378 73.748 1.00 83.44 562 LEU A O 1
ATOM 4512 N N . GLN A 1 563 ? -31.224 -23.076 73.005 1.00 84.06 563 GLN A N 1
ATOM 4513 C CA . GLN A 1 563 ? -30.110 -22.193 72.631 1.00 84.06 563 GLN A CA 1
ATOM 4514 C C . GLN A 1 563 ? -30.465 -21.271 71.454 1.00 84.06 563 GLN A C 1
ATOM 4516 O O . GLN A 1 563 ? -30.682 -21.731 70.327 1.00 84.06 563 GLN A O 1
ATOM 4521 N N . GLN A 1 564 ? -30.424 -19.961 71.725 1.00 75.75 564 GLN A N 1
ATOM 4522 C CA . GLN A 1 564 ? -30.726 -18.883 70.772 1.00 75.75 564 GLN A CA 1
ATOM 4523 C C . GLN A 1 564 ? -29.484 -18.263 70.104 1.00 75.75 564 GLN A C 1
ATOM 4525 O O . GLN A 1 564 ? -29.599 -17.531 69.127 1.00 75.75 564 GLN A O 1
ATOM 4530 N N . ILE A 1 565 ? -28.280 -18.536 70.612 1.00 80.75 565 ILE A N 1
ATOM 4531 C CA . ILE A 1 565 ? -27.030 -18.010 70.044 1.00 80.75 565 ILE A CA 1
ATOM 4532 C C . ILE A 1 565 ? -26.396 -19.100 69.185 1.00 80.75 565 ILE A C 1
ATOM 4534 O O . ILE A 1 565 ? -26.068 -20.161 69.712 1.00 80.75 565 ILE A O 1
ATOM 4538 N N . THR A 1 566 ? -26.181 -18.842 67.891 1.00 80.88 566 THR A N 1
ATOM 4539 C CA . THR A 1 566 ? -25.663 -19.829 66.923 1.00 80.88 566 THR A CA 1
ATOM 4540 C C . THR A 1 566 ? -24.401 -20.540 67.405 1.00 80.88 566 THR A C 1
ATOM 4542 O O . THR A 1 566 ? -24.360 -21.768 67.446 1.00 80.88 566 THR A O 1
ATOM 4545 N N . THR A 1 567 ? -23.382 -19.788 67.829 1.00 83.75 567 THR A N 1
ATOM 4546 C CA . THR A 1 567 ? -22.108 -20.356 68.304 1.00 83.75 567 THR A CA 1
ATOM 4547 C C . THR A 1 567 ? -22.303 -21.253 69.523 1.00 83.75 567 THR A C 1
ATOM 4549 O O . THR A 1 567 ? -21.728 -22.338 69.597 1.00 83.75 567 THR A O 1
ATOM 4552 N N . ARG A 1 568 ? -23.172 -20.843 70.453 1.00 84.06 568 ARG A N 1
ATOM 4553 C CA . ARG A 1 568 ? -23.502 -21.622 71.649 1.00 84.06 568 ARG A CA 1
ATOM 4554 C C . ARG A 1 568 ? -24.327 -22.860 71.311 1.00 84.06 568 ARG A C 1
ATOM 4556 O O . ARG A 1 568 ? -24.017 -23.929 71.819 1.00 84.06 568 ARG A O 1
ATOM 4563 N N . LYS A 1 569 ? -25.316 -22.752 70.418 1.00 86.69 569 LYS A N 1
ATOM 4564 C CA . LYS A 1 569 ? -26.124 -23.882 69.933 1.00 86.69 569 LYS A CA 1
ATOM 4565 C C . LYS A 1 569 ? -25.232 -24.938 69.285 1.00 86.69 569 LYS A C 1
ATOM 4567 O O . LYS A 1 569 ? -25.298 -26.098 69.673 1.00 86.69 569 LYS A O 1
ATOM 4572 N N . LEU A 1 570 ? -24.328 -24.522 68.394 1.00 87.31 570 LEU A N 1
ATOM 4573 C CA . LEU A 1 570 ? -23.344 -25.413 67.776 1.00 87.31 570 LEU A CA 1
ATOM 4574 C C . LEU A 1 570 ? -22.418 -26.074 68.809 1.00 87.31 570 LEU A C 1
ATOM 4576 O O . LEU A 1 570 ? -22.106 -27.254 68.662 1.00 87.31 570 LEU A O 1
ATOM 4580 N N . SER A 1 571 ? -21.998 -25.363 69.862 1.00 88.06 571 SER A N 1
ATOM 4581 C CA . SER A 1 571 ? -21.221 -25.956 70.963 1.00 88.06 571 SER A CA 1
ATOM 4582 C C . SER A 1 571 ? -22.031 -27.007 71.725 1.00 88.06 571 SER A C 1
ATOM 4584 O O . SER A 1 571 ? -21.601 -28.153 71.826 1.00 88.06 571 SER A O 1
ATOM 4586 N N . VAL A 1 572 ? -23.241 -26.655 72.173 1.00 87.19 572 VAL A N 1
ATOM 4587 C CA . VAL A 1 572 ? -24.129 -27.556 72.927 1.00 87.19 572 VAL A CA 1
ATOM 4588 C C . VAL A 1 572 ? -24.476 -28.799 72.112 1.00 87.19 572 VAL A C 1
ATOM 4590 O O . VAL A 1 572 ? -24.471 -29.899 72.648 1.00 87.19 572 VAL A O 1
ATOM 4593 N N . GLY A 1 573 ? -24.712 -28.671 70.805 1.00 90.06 573 GLY A N 1
ATOM 4594 C CA . GLY A 1 573 ? -24.991 -29.831 69.960 1.00 90.06 573 GLY A CA 1
ATOM 4595 C C . GLY A 1 573 ? -23.791 -30.766 69.783 1.00 90.06 573 GLY A C 1
ATOM 4596 O O . GLY A 1 573 ? -23.981 -31.975 69.692 1.00 90.06 573 GLY A O 1
ATOM 4597 N N . LYS A 1 574 ? -22.551 -30.249 69.776 1.00 90.94 574 LYS A N 1
ATOM 4598 C CA . LYS A 1 574 ? -21.342 -31.096 69.759 1.00 90.94 574 LYS A CA 1
ATOM 4599 C C . LYS A 1 574 ? -21.222 -31.884 71.058 1.00 90.94 574 LYS A C 1
ATOM 4601 O O . LYS A 1 574 ? -20.928 -33.073 71.025 1.00 90.94 574 LYS A O 1
ATOM 4606 N N . GLU A 1 575 ? -21.482 -31.227 72.183 1.00 88.19 575 GLU A N 1
ATOM 4607 C CA . GLU A 1 575 ? -21.486 -31.868 73.498 1.00 88.19 575 GLU A CA 1
ATOM 4608 C C . GLU A 1 575 ? -22.606 -32.904 73.621 1.00 88.19 575 GLU A C 1
ATOM 4610 O O . GLU A 1 575 ? -22.380 -33.984 74.156 1.00 88.19 575 GLU A O 1
ATOM 4615 N N . PHE A 1 576 ? -23.790 -32.610 73.077 1.00 92.12 576 PHE A N 1
ATOM 4616 C CA . PHE A 1 576 ? -24.909 -33.545 73.045 1.00 92.12 576 PHE A CA 1
ATOM 4617 C C . PHE A 1 576 ? -24.555 -34.810 72.250 1.00 92.12 576 PHE A C 1
ATOM 4619 O O . PHE A 1 576 ? -24.721 -35.918 72.755 1.00 92.12 576 PHE A O 1
ATOM 4626 N N . ILE A 1 577 ? -23.986 -34.661 71.049 1.00 93.00 577 ILE A N 1
ATOM 4627 C CA . ILE A 1 577 ? -23.507 -35.802 70.253 1.00 93.00 577 ILE A CA 1
ATOM 4628 C C . ILE A 1 577 ? -22.465 -36.613 71.037 1.00 93.00 577 ILE A C 1
ATOM 4630 O O . ILE A 1 577 ? -22.609 -37.827 71.151 1.00 93.00 577 ILE A O 1
ATOM 4634 N N . ALA A 1 578 ? -21.470 -35.949 71.634 1.00 91.44 578 ALA A N 1
ATOM 4635 C CA . ALA A 1 578 ? -20.422 -36.615 72.410 1.00 91.44 578 ALA A CA 1
ATOM 4636 C C . ALA A 1 578 ? -20.971 -37.374 73.632 1.00 91.44 578 ALA A C 1
ATOM 4638 O O . ALA A 1 578 ? -20.462 -38.434 73.991 1.00 91.44 578 ALA A O 1
ATOM 4639 N N . MET A 1 579 ? -22.023 -36.851 74.266 1.00 92.12 579 MET A N 1
ATOM 4640 C CA . MET A 1 579 ? -22.713 -37.526 75.361 1.00 92.12 579 MET A CA 1
ATOM 4641 C C . MET A 1 579 ? -23.451 -38.784 74.873 1.00 92.12 579 MET A C 1
ATOM 4643 O O . MET A 1 579 ? -23.350 -39.830 75.513 1.00 92.12 579 MET A O 1
ATOM 4647 N N . ILE A 1 580 ? -24.130 -38.732 73.720 1.00 94.00 580 ILE A N 1
ATOM 4648 C CA . ILE A 1 580 ? -24.759 -39.933 73.145 1.00 94.00 580 ILE A CA 1
ATOM 4649 C C . ILE A 1 580 ? -23.687 -40.973 72.786 1.00 94.00 580 ILE A C 1
ATOM 4651 O O . ILE A 1 580 ? -23.871 -42.160 73.052 1.00 94.00 580 ILE A O 1
ATOM 4655 N N . ASP A 1 581 ? -22.547 -40.540 72.241 1.00 94.38 581 ASP A N 1
ATOM 4656 C CA . ASP A 1 581 ? -21.413 -41.421 71.938 1.00 94.38 581 ASP A CA 1
ATOM 4657 C C . ASP A 1 581 ? -20.839 -42.090 73.199 1.00 94.38 581 ASP A C 1
ATOM 4659 O O . ASP A 1 581 ? -20.536 -43.285 73.178 1.00 94.38 581 ASP A O 1
ATOM 4663 N N . LEU A 1 582 ? -20.748 -41.363 74.320 1.00 93.56 582 LEU A N 1
ATOM 4664 C CA . LEU A 1 582 ? -20.382 -41.937 75.620 1.00 93.56 582 LEU A CA 1
ATOM 4665 C C . LEU A 1 582 ? -21.347 -43.063 76.013 1.00 93.56 582 LEU A C 1
ATOM 4667 O O . LEU A 1 582 ? -20.902 -44.139 76.414 1.00 93.56 582 LEU A O 1
ATOM 4671 N N . PHE A 1 583 ? -22.656 -42.842 75.864 1.00 94.19 583 PHE A N 1
ATOM 4672 C CA . PHE A 1 583 ? -23.663 -43.853 76.186 1.00 94.19 583 PHE A CA 1
ATOM 4673 C C . PHE A 1 583 ? -23.579 -45.077 75.279 1.00 94.19 583 PHE A C 1
ATOM 4675 O O . PHE A 1 583 ? -23.587 -46.206 75.767 1.00 94.19 583 PHE A O 1
ATOM 4682 N N . LEU A 1 584 ? -23.429 -44.866 73.971 1.00 94.38 584 LEU A N 1
ATOM 4683 C CA . LEU A 1 584 ? -23.189 -45.934 72.999 1.00 94.38 584 LEU A CA 1
ATOM 4684 C C . LEU A 1 584 ? -21.952 -46.773 73.354 1.00 94.38 584 LEU A C 1
ATOM 4686 O O . LEU A 1 584 ? -21.939 -47.978 73.106 1.00 94.38 584 LEU A O 1
ATOM 4690 N N . GLY A 1 585 ? -20.953 -46.176 74.010 1.00 92.56 585 GLY A N 1
ATOM 4691 C CA . GLY A 1 585 ? -19.756 -46.858 74.499 1.00 92.56 585 GLY A CA 1
ATOM 4692 C C . GLY A 1 585 ? -19.995 -47.948 75.553 1.00 92.56 585 GLY A C 1
ATOM 4693 O O . GLY A 1 585 ? -19.091 -48.760 75.767 1.00 92.56 585 GLY A O 1
ATOM 4694 N N . TYR A 1 586 ? -21.166 -48.007 76.196 1.00 91.94 586 TYR A N 1
ATOM 4695 C CA . TYR A 1 586 ? -21.530 -49.073 77.145 1.00 91.94 586 TYR A CA 1
ATOM 4696 C C . TYR A 1 586 ? -22.159 -50.301 76.477 1.00 91.94 586 TYR A C 1
ATOM 4698 O O . TYR A 1 586 ? -22.303 -51.344 77.116 1.00 91.94 586 TYR A O 1
ATOM 4706 N N . LYS A 1 587 ? -22.524 -50.201 75.195 1.00 91.38 587 LYS A N 1
ATOM 4707 C CA . LYS A 1 587 ? -23.179 -51.280 74.454 1.00 91.38 587 LYS A CA 1
ATOM 4708 C C . LYS A 1 587 ? -22.303 -52.537 74.431 1.00 91.38 587 LYS A C 1
ATOM 4710 O O . LYS A 1 587 ? -21.128 -52.468 74.076 1.00 91.38 587 LYS A O 1
ATOM 4715 N N . GLY A 1 588 ? -22.895 -53.689 74.755 1.00 84.19 588 GLY A N 1
ATOM 4716 C CA . GLY A 1 588 ? -22.223 -54.994 74.684 1.00 84.19 588 GLY A CA 1
ATOM 4717 C C . GLY A 1 588 ? -21.112 -55.207 75.719 1.00 84.19 588 GLY A C 1
ATOM 4718 O O . GLY A 1 588 ? -20.303 -56.116 75.550 1.00 84.19 588 GLY A O 1
ATOM 4719 N N . LYS A 1 589 ? -21.049 -54.370 76.763 1.00 86.19 589 LYS A N 1
ATOM 4720 C CA . LYS A 1 589 ? -20.150 -54.529 77.914 1.00 86.19 589 LYS A CA 1
ATOM 4721 C C . LYS A 1 589 ? -20.932 -55.015 79.132 1.00 86.19 589 LYS A C 1
ATOM 4723 O O . LYS A 1 589 ? -22.118 -54.719 79.260 1.00 86.19 589 LYS A O 1
ATOM 4728 N N . ASP A 1 590 ? -20.242 -55.700 80.040 1.00 84.69 590 ASP A N 1
ATOM 4729 C CA . ASP A 1 590 ? -20.760 -55.957 81.382 1.00 84.69 590 ASP A CA 1
ATOM 4730 C C . ASP A 1 590 ? -20.692 -54.661 82.198 1.00 84.69 590 ASP A C 1
ATOM 4732 O O . ASP A 1 590 ? -19.611 -54.173 82.534 1.00 84.69 590 ASP A O 1
ATOM 4736 N N . ASN A 1 591 ? -21.858 -54.078 82.471 1.00 91.06 591 ASN A N 1
ATOM 4737 C CA . ASN A 1 591 ? -21.989 -52.842 83.235 1.00 91.06 591 ASN A CA 1
ATOM 4738 C C . ASN A 1 591 ? -22.781 -53.054 84.531 1.00 91.06 591 ASN A C 1
ATOM 4740 O O . ASN A 1 591 ? -23.420 -52.112 85.00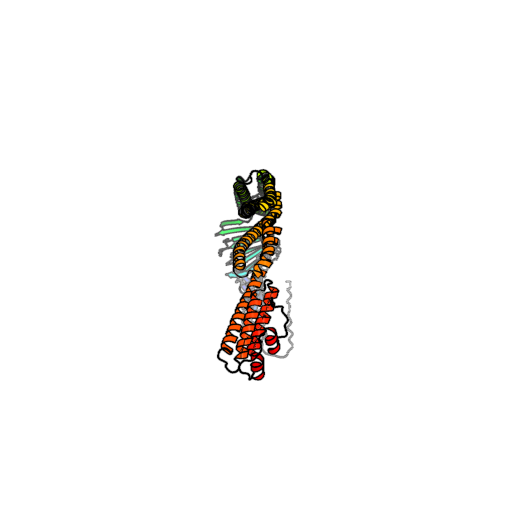6 1.00 91.06 591 ASN A O 1
ATOM 4744 N N . PHE A 1 592 ? -22.777 -54.268 85.096 1.00 89.31 592 PHE A N 1
ATOM 4745 C CA . PHE A 1 592 ? -23.610 -54.629 86.246 1.00 89.31 592 PHE A CA 1
ATOM 4746 C C . PHE A 1 592 ? -23.542 -53.608 87.399 1.00 89.31 592 PHE A C 1
ATOM 4748 O O . PHE A 1 592 ? -24.578 -53.110 87.841 1.00 89.31 592 PHE A O 1
ATOM 4755 N N . GLU A 1 593 ? -22.337 -53.215 87.832 1.00 89.38 593 GLU A N 1
ATOM 4756 C CA . GLU A 1 593 ? -22.157 -52.244 88.926 1.00 89.38 593 GLU A CA 1
ATOM 4757 C C . GLU A 1 593 ? -22.754 -50.865 88.618 1.00 89.38 593 GLU A C 1
ATOM 4759 O O . GLU A 1 593 ? -23.377 -50.238 89.477 1.00 89.38 593 GLU A O 1
ATOM 4764 N N . LEU A 1 594 ? -22.558 -50.371 87.393 1.00 90.12 594 LEU A N 1
ATOM 4765 C CA . LEU A 1 594 ? -23.094 -49.082 86.964 1.00 90.12 594 LEU A CA 1
ATOM 4766 C C . LEU A 1 594 ? -24.622 -49.147 86.852 1.00 90.12 594 LEU A C 1
ATOM 4768 O O . LEU A 1 594 ? -25.318 -48.226 87.277 1.00 90.12 594 LEU A O 1
ATOM 4772 N N . ASN A 1 595 ? -25.148 -50.246 86.317 1.00 90.06 595 ASN A N 1
ATOM 4773 C CA . ASN A 1 595 ? -26.576 -50.461 86.123 1.00 90.06 595 ASN A CA 1
ATOM 4774 C C . ASN A 1 595 ? -27.331 -50.568 87.461 1.00 90.06 595 ASN A C 1
ATOM 4776 O O . ASN A 1 595 ? -28.403 -49.977 87.590 1.00 90.06 595 ASN A O 1
ATOM 4780 N N . GLU A 1 596 ? -26.758 -51.229 88.477 1.00 91.00 596 GLU A N 1
ATOM 4781 C CA . GLU A 1 596 ? -27.325 -51.236 89.834 1.00 91.00 596 GLU A CA 1
ATOM 4782 C C . GLU A 1 596 ? -27.243 -49.851 90.495 1.00 91.00 596 GLU A C 1
ATOM 4784 O O . GLU A 1 596 ? -28.244 -49.388 91.038 1.00 91.00 596 GLU A O 1
ATOM 4789 N N . LYS A 1 597 ? -26.121 -49.121 90.369 1.00 90.81 597 LYS A N 1
ATOM 4790 C CA . LYS A 1 597 ? -26.019 -47.732 90.873 1.00 90.81 597 LYS A CA 1
ATOM 4791 C C . LYS A 1 597 ? -27.090 -46.813 90.274 1.00 90.81 597 LYS A C 1
ATOM 4793 O O . LYS A 1 597 ? -27.700 -46.021 90.986 1.00 90.81 597 LYS A O 1
ATOM 4798 N N . LEU A 1 598 ? -27.366 -46.933 88.974 1.00 92.12 598 LEU A N 1
ATOM 4799 C CA . LEU A 1 598 ? -28.352 -46.112 88.253 1.00 92.12 598 LEU A CA 1
ATOM 4800 C C . LEU A 1 598 ? -29.818 -46.401 88.635 1.00 92.12 598 LEU A C 1
ATOM 4802 O O . LEU A 1 598 ? -30.722 -45.631 88.277 1.00 92.12 598 LEU A O 1
ATOM 4806 N N . LYS A 1 599 ? -30.088 -47.504 89.338 1.00 91.56 599 LYS A N 1
ATOM 4807 C CA . LYS A 1 599 ? -31.436 -47.908 89.758 1.00 91.56 599 LYS A CA 1
ATOM 4808 C C . LYS A 1 599 ? -32.046 -46.917 90.741 1.00 91.56 599 LYS A C 1
ATOM 4810 O O . LYS A 1 599 ? -33.195 -46.515 90.551 1.00 91.56 599 LYS A O 1
ATOM 4815 N N . GLU A 1 600 ? -31.255 -46.478 91.714 1.00 88.12 600 GLU A N 1
ATOM 4816 C CA . GLU A 1 600 ? -31.689 -45.620 92.823 1.00 88.12 600 GLU A CA 1
ATOM 4817 C C . GLU A 1 600 ? -31.624 -44.122 92.492 1.00 88.12 600 GLU A C 1
ATOM 4819 O O . GLU A 1 600 ? -32.274 -43.321 93.154 1.00 88.12 600 GLU A O 1
ATOM 4824 N N . MET A 1 601 ? -30.922 -43.739 91.422 1.00 89.00 601 MET A N 1
ATOM 4825 C CA . MET A 1 601 ? -30.747 -42.335 91.038 1.00 89.00 601 MET A CA 1
ATOM 4826 C C . MET A 1 601 ? -32.042 -41.701 90.539 1.00 89.00 601 MET A C 1
ATOM 4828 O O . MET A 1 601 ? -32.761 -42.266 89.705 1.00 89.00 601 MET A O 1
ATOM 4832 N N . VAL A 1 602 ? -32.331 -40.488 90.996 1.00 83.56 602 VAL A N 1
ATOM 4833 C CA . VAL A 1 602 ? -33.582 -39.786 90.673 1.00 83.56 602 VAL A CA 1
ATOM 4834 C C . VAL A 1 602 ? -33.318 -38.453 89.996 1.00 83.56 602 VAL A C 1
ATOM 4836 O O . VAL A 1 602 ? -34.094 -38.064 89.121 1.00 83.56 602 VAL A O 1
ATOM 4839 N N . THR A 1 603 ? -32.210 -37.799 90.338 1.00 87.12 603 THR A N 1
ATOM 4840 C CA . THR A 1 603 ? -31.852 -36.472 89.836 1.00 87.12 603 THR A CA 1
ATOM 4841 C C . THR A 1 603 ? -30.933 -36.540 88.616 1.00 87.12 603 THR A C 1
ATOM 4843 O O . THR A 1 603 ? -30.158 -37.479 88.432 1.00 87.12 603 THR A O 1
ATOM 4846 N N . THR A 1 604 ? -30.990 -35.507 87.776 1.00 85.94 604 THR A N 1
ATOM 4847 C CA . THR A 1 604 ? -30.109 -35.349 86.608 1.00 85.94 604 THR A CA 1
ATOM 4848 C C . THR A 1 604 ? -28.629 -35.319 87.009 1.00 85.94 604 THR A C 1
ATOM 4850 O O . THR A 1 604 ? -27.788 -35.825 86.269 1.00 85.94 604 THR A O 1
ATOM 4853 N N . GLN A 1 605 ? -28.304 -34.750 88.176 1.00 84.88 605 GLN A N 1
ATOM 4854 C CA . GLN A 1 605 ? -26.925 -34.639 88.655 1.00 84.88 605 GLN A CA 1
ATOM 4855 C C . GLN A 1 605 ? -26.356 -35.996 89.077 1.00 84.88 605 GLN A C 1
ATOM 4857 O O . GLN A 1 605 ? -25.286 -36.365 88.606 1.00 84.88 605 GLN A O 1
ATOM 4862 N N . GLU A 1 606 ? -27.108 -36.784 89.850 1.00 88.12 606 GLU A N 1
ATOM 4863 C CA . GLU A 1 606 ? -26.696 -38.144 90.226 1.00 88.12 606 GLU A CA 1
ATOM 4864 C C . GLU A 1 606 ? -26.420 -39.007 88.988 1.00 88.12 606 GLU A C 1
ATOM 4866 O O . GLU A 1 606 ? -25.408 -39.703 88.923 1.00 88.12 606 GLU A O 1
ATOM 4871 N N . MET A 1 607 ? -27.288 -38.920 87.969 1.00 89.94 607 MET A N 1
ATOM 4872 C CA . MET A 1 607 ? -27.103 -39.656 86.714 1.00 89.94 607 MET A CA 1
ATOM 4873 C C . MET A 1 607 ? -25.821 -39.226 85.990 1.00 89.94 607 MET A C 1
ATOM 4875 O O . MET A 1 607 ? -25.064 -40.081 85.532 1.00 89.94 607 MET A O 1
ATOM 4879 N N . LYS A 1 608 ? -25.549 -37.917 85.895 1.00 87.44 608 LYS A N 1
ATOM 4880 C CA . LYS A 1 608 ? -24.317 -37.396 85.278 1.00 87.44 608 LYS A CA 1
ATOM 4881 C C . LYS A 1 608 ? -23.068 -37.874 86.007 1.00 87.44 608 LYS A C 1
ATOM 4883 O O . LYS A 1 608 ? -22.124 -38.302 85.343 1.00 87.44 608 LYS A O 1
ATOM 4888 N N . ASP A 1 609 ? -23.083 -37.838 87.336 1.00 87.81 609 ASP A N 1
ATOM 4889 C CA . ASP A 1 609 ? -21.957 -38.266 88.165 1.00 87.81 609 ASP A CA 1
ATOM 4890 C C . ASP A 1 609 ? -21.677 -39.766 87.972 1.00 87.81 609 ASP A C 1
ATOM 4892 O O . ASP A 1 609 ? -20.521 -40.155 87.801 1.00 87.81 609 ASP A O 1
ATOM 4896 N N . ALA A 1 610 ? -22.722 -40.602 87.882 1.00 89.88 610 ALA A N 1
ATOM 4897 C CA . ALA A 1 610 ? -22.586 -42.029 87.562 1.00 89.88 610 ALA A CA 1
ATOM 4898 C C . ALA A 1 610 ? -21.942 -42.282 86.193 1.00 89.88 610 ALA A C 1
ATOM 4900 O O . ALA A 1 610 ? -21.089 -43.160 86.066 1.00 89.88 610 ALA A O 1
ATOM 4901 N N . PHE A 1 611 ? -22.342 -41.523 85.171 1.00 89.75 611 PHE A N 1
ATOM 4902 C CA . PHE A 1 611 ? -21.774 -41.633 83.826 1.00 89.75 611 PHE A CA 1
ATOM 4903 C C . PHE A 1 611 ? -20.425 -40.909 83.672 1.00 89.75 611 PHE A C 1
ATOM 4905 O O . PHE A 1 611 ? -19.823 -40.956 82.601 1.00 89.75 611 PHE A O 1
ATOM 4912 N N . GLY A 1 612 ? -19.925 -40.234 84.714 1.00 87.31 612 GLY A N 1
ATOM 4913 C CA . GLY A 1 612 ? -18.670 -39.481 84.661 1.00 87.31 612 GLY A CA 1
ATOM 4914 C C . GLY A 1 612 ? -18.727 -38.232 83.772 1.00 87.31 612 GLY A C 1
ATOM 4915 O O . GLY A 1 612 ? -17.694 -37.781 83.269 1.00 87.31 612 GLY A O 1
ATOM 4916 N N . ILE A 1 613 ? -19.916 -37.660 83.561 1.00 85.62 613 ILE A N 1
ATOM 4917 C CA . ILE A 1 613 ? -20.119 -36.466 82.734 1.00 85.62 613 ILE A CA 1
ATOM 4918 C C . ILE A 1 613 ? -19.714 -35.229 83.545 1.00 85.62 613 ILE A C 1
ATOM 4920 O O . ILE A 1 613 ? -20.458 -34.755 84.397 1.00 85.62 613 ILE A O 1
ATOM 4924 N N . LYS A 1 614 ? -18.524 -34.685 83.267 1.00 71.44 614 LYS A N 1
ATOM 4925 C CA . LYS A 1 614 ? -17.931 -33.573 84.037 1.00 71.44 614 LYS A CA 1
ATOM 4926 C C . LYS A 1 614 ? -18.399 -32.163 83.643 1.00 71.44 614 LYS A C 1
ATOM 4928 O O . LYS A 1 614 ? -17.986 -31.211 84.299 1.00 71.44 614 LYS A O 1
ATOM 4933 N N . ASN A 1 615 ? -19.177 -31.985 82.568 1.00 62.22 615 ASN A N 1
ATOM 4934 C CA . ASN A 1 615 ? -19.393 -30.642 82.009 1.00 62.22 615 ASN A CA 1
ATOM 4935 C C . ASN A 1 615 ? -20.538 -29.871 82.712 1.00 62.22 615 ASN A C 1
ATOM 4937 O O . ASN A 1 615 ? -21.671 -30.365 82.724 1.00 62.22 615 ASN A O 1
ATOM 4941 N N . PRO A 1 616 ? -20.290 -28.655 83.243 1.00 49.94 616 PRO A N 1
ATOM 4942 C CA . PRO A 1 616 ? -21.278 -27.841 83.932 1.00 49.94 616 PRO A CA 1
ATOM 4943 C C . PRO A 1 616 ? -21.873 -26.823 82.953 1.00 49.94 616 PRO A C 1
ATOM 4945 O O . PRO A 1 616 ? -21.494 -25.656 82.961 1.00 49.94 616 PRO A O 1
ATOM 4948 N N . TYR A 1 617 ? -22.801 -27.225 82.086 1.00 51.84 617 TYR A N 1
ATOM 4949 C CA . TYR A 1 617 ? -23.702 -26.217 81.521 1.00 51.84 617 TYR A CA 1
ATOM 4950 C C . TYR A 1 617 ? -24.919 -26.091 82.432 1.00 51.84 617 TYR A C 1
ATOM 4952 O O . TYR A 1 617 ? -25.492 -27.121 82.804 1.00 51.84 617 TYR A O 1
ATOM 4960 N N . PRO A 1 618 ? -25.313 -24.860 82.810 1.00 47.53 618 PRO A N 1
ATOM 4961 C CA . PRO A 1 618 ? -26.546 -24.651 83.534 1.00 47.53 618 PRO A CA 1
ATOM 4962 C C . PRO A 1 618 ? -27.665 -25.042 82.577 1.00 47.53 618 PRO A C 1
ATOM 4964 O O . PRO A 1 618 ? -27.925 -24.372 81.573 1.00 47.53 618 PRO A O 1
ATOM 4967 N N . PHE A 1 619 ? -28.273 -26.183 82.865 1.00 47.84 619 PHE A N 1
ATOM 4968 C CA . PHE A 1 619 ? -29.645 -26.412 82.465 1.00 47.84 619 PHE A CA 1
ATOM 4969 C C . PHE A 1 619 ? -30.454 -25.275 83.100 1.00 47.84 619 PHE A C 1
ATOM 4971 O O . PHE A 1 619 ? -30.128 -24.881 84.224 1.00 47.84 619 PHE A O 1
ATOM 4978 N N . PRO A 1 620 ? -31.425 -24.674 82.397 1.00 37.31 620 PRO A N 1
ATOM 4979 C CA . PRO A 1 620 ? -32.426 -23.896 83.109 1.00 37.31 620 PRO A CA 1
ATOM 4980 C C . PRO A 1 620 ? -33.003 -24.823 84.186 1.00 37.31 620 PRO A C 1
ATOM 4982 O O . PRO A 1 620 ? -33.352 -25.960 83.864 1.00 37.31 620 PRO A O 1
ATOM 4985 N N . GLU A 1 621 ? -32.961 -24.382 85.444 1.00 30.97 621 GLU A N 1
ATOM 4986 C CA . GLU A 1 621 ? -33.607 -25.091 86.557 1.00 30.97 621 GLU A CA 1
ATOM 4987 C C . GLU A 1 621 ? -35.106 -25.267 86.317 1.00 30.97 621 GLU A C 1
ATOM 4989 O O . GLU A 1 621 ? -35.732 -24.322 85.772 1.00 30.97 621 GLU A O 1
#